Protein AF-A0A972F025-F1 (afdb_monomer_lite)

Structure (mmCIF, N/CA/C/O backbone):
data_AF-A0A972F025-F1
#
_entry.id   AF-A0A972F025-F1
#
loop_
_atom_site.group_PDB
_atom_site.id
_atom_site.type_symbol
_atom_site.label_atom_id
_atom_site.label_alt_id
_atom_site.label_comp_id
_atom_site.label_asym_id
_atom_site.label_entity_id
_atom_site.label_seq_id
_atom_site.pdbx_PDB_ins_code
_atom_site.Cartn_x
_atom_site.Cartn_y
_atom_site.Cartn_z
_atom_site.occupancy
_atom_site.B_iso_or_equiv
_atom_site.auth_seq_id
_atom_site.auth_comp_id
_atom_site.auth_asym_id
_atom_site.auth_atom_id
_atom_site.pdbx_PDB_model_num
ATOM 1 N N . ILE A 1 1 ? 46.322 8.233 -67.253 1.00 85.06 1 ILE A N 1
ATOM 2 C CA . ILE A 1 1 ? 45.765 7.473 -68.408 1.00 85.06 1 ILE A CA 1
ATOM 3 C C . ILE A 1 1 ? 45.480 8.376 -69.605 1.00 85.06 1 ILE A C 1
ATOM 5 O O . ILE 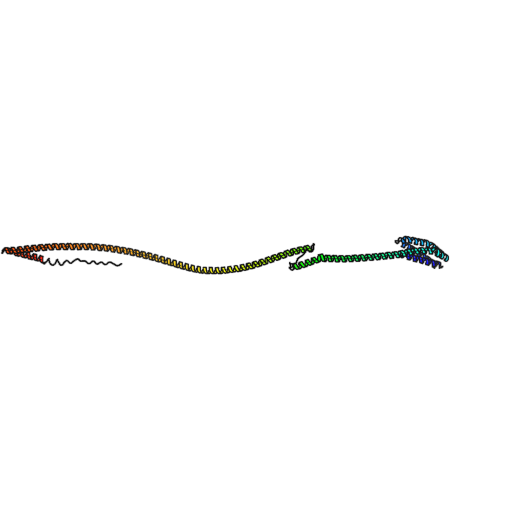A 1 1 ? 46.135 8.198 -70.624 1.00 85.06 1 ILE A O 1
ATOM 9 N N . THR A 1 2 ? 44.563 9.347 -69.501 1.00 89.88 2 THR A N 1
ATOM 10 C CA . THR A 1 2 ? 44.144 10.192 -70.640 1.00 89.88 2 THR A CA 1
ATOM 11 C C . THR A 1 2 ? 45.318 10.882 -71.338 1.00 89.88 2 THR A C 1
ATOM 13 O O . THR A 1 2 ? 45.459 10.736 -72.543 1.00 89.88 2 THR A O 1
ATOM 16 N N . LEU A 1 3 ? 46.230 11.509 -70.584 1.00 92.62 3 LEU A N 1
ATOM 17 C CA . LEU A 1 3 ? 47.419 12.194 -71.122 1.00 92.62 3 LEU A CA 1
ATOM 18 C C . LEU A 1 3 ? 48.348 11.277 -71.942 1.00 92.62 3 LEU A C 1
ATOM 20 O O . LEU A 1 3 ? 48.918 11.698 -72.946 1.00 92.62 3 LEU A O 1
ATOM 24 N N . ILE A 1 4 ? 48.489 10.010 -71.540 1.00 92.19 4 ILE A N 1
ATOM 25 C CA . ILE A 1 4 ? 49.325 9.017 -72.231 1.00 92.19 4 ILE A CA 1
ATOM 26 C C . ILE A 1 4 ? 48.696 8.637 -73.572 1.00 92.19 4 ILE A C 1
ATOM 28 O O . ILE A 1 4 ? 49.369 8.656 -74.603 1.00 92.19 4 ILE A O 1
ATOM 32 N N . TYR A 1 5 ? 47.407 8.284 -73.559 1.00 91.94 5 TYR A N 1
ATOM 33 C CA . TYR A 1 5 ? 46.704 7.891 -74.779 1.00 91.94 5 TYR A CA 1
ATOM 34 C C . TYR A 1 5 ? 46.562 9.063 -75.744 1.00 91.94 5 TYR A C 1
ATOM 36 O O . TYR A 1 5 ? 46.775 8.883 -76.939 1.00 91.94 5 TYR A O 1
ATOM 44 N N . ASP A 1 6 ? 46.296 10.260 -75.231 1.00 93.44 6 ASP A N 1
ATOM 45 C CA . ASP A 1 6 ? 46.246 11.476 -76.032 1.00 93.44 6 ASP A CA 1
ATOM 46 C C . ASP A 1 6 ? 47.610 11.771 -76.685 1.00 93.44 6 ASP A C 1
ATOM 48 O O . ASP A 1 6 ? 47.695 11.974 -77.896 1.00 93.44 6 ASP A O 1
ATOM 52 N N . SER A 1 7 ? 48.717 11.632 -75.943 1.00 93.06 7 SER A N 1
ATOM 53 C CA . SER A 1 7 ? 50.073 11.739 -76.516 1.00 93.06 7 SER A CA 1
ATOM 54 C C . SER A 1 7 ? 50.336 10.716 -77.627 1.00 93.06 7 SER A C 1
ATOM 56 O O . SER A 1 7 ? 50.924 11.050 -78.657 1.00 93.06 7 SER A O 1
ATOM 58 N N . LEU A 1 8 ? 49.880 9.470 -77.459 1.00 92.44 8 LEU A N 1
ATOM 59 C CA . LEU A 1 8 ? 49.994 8.430 -78.488 1.00 92.44 8 LEU A CA 1
ATOM 60 C C . LEU A 1 8 ? 49.181 8.768 -79.746 1.00 92.44 8 LEU A C 1
ATOM 62 O O . LEU A 1 8 ? 49.653 8.525 -80.860 1.00 92.44 8 LEU A O 1
ATOM 66 N N . VAL A 1 9 ? 47.978 9.325 -79.581 1.00 94.88 9 VAL A N 1
ATOM 67 C CA . VAL A 1 9 ? 47.118 9.766 -80.689 1.00 94.88 9 VAL A CA 1
ATOM 68 C C . VAL A 1 9 ? 47.778 10.916 -81.447 1.00 94.88 9 VAL A C 1
ATOM 70 O O . VAL A 1 9 ? 47.937 10.826 -82.666 1.00 94.88 9 VAL A O 1
ATOM 73 N N . HIS A 1 10 ? 48.242 11.950 -80.743 1.00 94.75 10 HIS A N 1
ATOM 74 C CA . HIS A 1 10 ? 48.957 13.071 -81.351 1.00 94.75 10 HIS A CA 1
ATOM 75 C C . HIS A 1 10 ? 50.245 12.626 -82.049 1.00 94.75 10 HIS A C 1
ATOM 77 O O . HIS A 1 10 ? 50.510 13.053 -83.172 1.00 94.75 10 HIS A O 1
ATOM 83 N N . GLY A 1 11 ? 51.002 11.707 -81.449 1.00 92.06 11 GLY A N 1
ATOM 84 C CA . GLY A 1 11 ? 52.194 11.135 -82.063 1.00 92.06 11 GLY A CA 1
ATOM 85 C C . GLY A 1 11 ? 51.904 10.367 -83.361 1.00 92.06 11 GLY A C 1
ATOM 86 O O . GLY A 1 11 ? 52.619 10.539 -84.347 1.00 92.06 11 GLY A O 1
ATOM 87 N N . ARG A 1 12 ? 50.837 9.556 -83.411 1.00 92.25 12 ARG A N 1
ATOM 88 C CA . ARG A 1 12 ? 50.412 8.871 -84.649 1.00 92.25 12 ARG A CA 1
ATOM 89 C C . ARG A 1 12 ? 49.932 9.851 -85.717 1.00 92.25 12 ARG A C 1
ATOM 91 O O . ARG A 1 12 ? 50.247 9.670 -86.888 1.00 92.25 12 ARG A O 1
ATOM 98 N N . ALA A 1 13 ? 49.215 10.899 -85.319 1.00 93.75 13 ALA A N 1
ATOM 99 C CA . ALA A 1 13 ? 48.796 11.951 -86.236 1.00 93.75 13 ALA A CA 1
ATOM 100 C C . ALA A 1 13 ? 50.000 12.718 -86.818 1.00 93.75 13 ALA A C 1
ATOM 102 O O . ALA A 1 13 ? 50.005 13.020 -88.005 1.00 93.75 13 ALA A O 1
ATOM 103 N N . ILE A 1 14 ? 51.066 12.941 -86.036 1.00 94.06 14 ILE A N 1
ATOM 104 C CA . ILE A 1 14 ? 52.334 13.478 -86.557 1.00 94.06 14 ILE A CA 1
ATOM 105 C C . ILE A 1 14 ? 52.926 12.546 -87.622 1.00 94.06 14 ILE A C 1
ATOM 107 O O . ILE A 1 14 ? 53.348 13.031 -88.665 1.00 94.06 14 ILE A O 1
ATOM 111 N N . GLN A 1 15 ? 52.939 11.224 -87.406 1.00 92.62 15 GLN A N 1
ATOM 112 C CA . GLN A 1 15 ? 53.418 10.285 -88.432 1.00 92.62 15 GLN A CA 1
ATOM 113 C C . GLN A 1 15 ? 52.587 10.351 -89.715 1.00 92.62 15 GLN A C 1
ATOM 115 O O . GLN A 1 15 ? 53.156 10.351 -90.801 1.00 92.62 15 GLN A O 1
ATOM 120 N N . ALA A 1 16 ? 51.258 10.420 -89.593 1.00 93.62 16 ALA A N 1
ATOM 121 C CA . ALA A 1 16 ? 50.364 10.556 -90.739 1.00 93.62 16 ALA A CA 1
ATOM 122 C C . ALA A 1 16 ? 50.653 11.848 -91.518 1.00 93.62 16 ALA A C 1
ATOM 124 O O . ALA A 1 16 ? 50.845 11.795 -92.729 1.00 93.62 16 ALA A O 1
ATOM 125 N N . ASN A 1 17 ? 50.794 12.980 -90.822 1.00 93.94 17 ASN A N 1
ATOM 126 C CA . ASN A 1 17 ? 51.142 14.252 -91.453 1.00 93.94 17 ASN A CA 1
ATOM 127 C C . ASN A 1 17 ? 52.526 14.223 -92.108 1.00 93.94 17 ASN A C 1
ATOM 129 O O . ASN A 1 17 ? 52.709 14.836 -93.152 1.00 93.94 17 ASN A O 1
ATOM 133 N N . LEU A 1 18 ? 53.499 13.521 -91.517 1.00 91.56 18 LEU A N 1
ATOM 134 C CA . LEU A 1 18 ? 54.824 13.345 -92.114 1.00 91.56 18 LEU A CA 1
ATOM 135 C C . LEU A 1 18 ? 54.748 12.528 -93.406 1.00 91.56 18 LEU A C 1
ATOM 137 O O . LEU A 1 18 ? 55.388 12.904 -94.380 1.00 91.56 18 LEU A O 1
ATOM 141 N N . TYR A 1 19 ? 53.945 11.461 -93.452 1.00 92.62 19 TYR A N 1
ATOM 142 C CA . TYR A 1 19 ? 53.707 10.741 -94.705 1.00 92.62 19 TYR A CA 1
ATOM 143 C C . TYR A 1 19 ? 53.048 11.635 -95.760 1.00 92.62 19 TYR A C 1
ATOM 145 O O . TYR A 1 19 ? 53.519 11.649 -96.892 1.00 92.62 19 TYR A O 1
ATOM 153 N N . SER A 1 20 ? 52.023 12.417 -95.401 1.00 91.94 20 SER A N 1
ATOM 154 C CA . SER A 1 20 ? 51.394 13.369 -96.330 1.00 91.94 20 SER A CA 1
ATOM 155 C C . SER A 1 20 ? 52.383 14.419 -96.842 1.00 91.94 20 SER A C 1
ATOM 157 O O . SER A 1 20 ? 52.401 14.713 -98.033 1.00 91.94 20 SER A O 1
ATOM 159 N N . LEU A 1 21 ? 53.263 14.919 -95.966 1.00 90.81 21 LEU A N 1
ATOM 160 C CA . LEU A 1 21 ? 54.309 15.888 -96.310 1.00 90.81 21 LEU A CA 1
ATOM 161 C C . LEU A 1 21 ? 55.295 15.324 -97.347 1.00 90.81 21 LEU A C 1
ATOM 163 O O . LEU A 1 21 ? 55.804 16.061 -98.176 1.00 90.81 21 LEU A O 1
ATOM 167 N N . MET A 1 22 ? 55.550 14.013 -97.320 1.00 90.75 22 MET A N 1
ATOM 168 C CA . MET A 1 22 ? 56.433 13.327 -98.274 1.00 90.75 22 MET A CA 1
ATOM 169 C C . MET A 1 22 ? 55.723 12.907 -99.571 1.00 90.75 22 MET A C 1
ATOM 171 O O . MET A 1 22 ? 56.354 12.322 -100.448 1.00 90.75 22 MET A O 1
ATOM 175 N N . LEU A 1 23 ? 54.419 13.155 -99.699 1.00 89.12 23 LEU A N 1
ATOM 176 C CA . LEU A 1 23 ? 53.627 12.798 -100.880 1.00 89.12 23 LEU A CA 1
ATOM 177 C C . LEU A 1 23 ? 53.168 14.020 -101.676 1.00 89.12 23 LEU A C 1
ATOM 179 O O . LEU A 1 23 ? 52.967 13.905 -102.883 1.00 89.12 23 LEU A O 1
ATOM 183 N N . THR A 1 24 ? 53.005 15.169 -101.021 1.00 85.94 24 THR A N 1
ATOM 184 C CA . THR A 1 24 ? 52.612 16.415 -101.682 1.00 85.94 24 THR A CA 1
ATOM 185 C C . THR A 1 24 ? 53.825 17.208 -102.174 1.00 85.94 24 THR A C 1
ATOM 187 O O . THR A 1 24 ? 54.937 17.096 -101.654 1.00 85.94 24 THR A O 1
ATOM 190 N N . THR A 1 25 ? 53.604 18.007 -103.214 1.00 81.38 25 THR A N 1
ATOM 191 C CA . THR A 1 25 ? 54.535 19.033 -103.709 1.00 81.38 25 THR A CA 1
ATOM 192 C C . THR A 1 25 ? 53.898 20.426 -103.652 1.00 81.38 25 THR A C 1
ATOM 194 O O . THR A 1 25 ? 54.466 21.385 -104.172 1.00 81.38 25 THR A O 1
ATOM 197 N N . ASP A 1 26 ? 52.694 20.547 -103.073 1.00 88.25 26 ASP A N 1
ATOM 198 C CA . ASP A 1 26 ? 51.998 21.822 -102.902 1.00 88.25 26 ASP A CA 1
ATOM 199 C C . ASP A 1 26 ? 52.541 22.569 -101.675 1.00 88.25 26 ASP A C 1
ATOM 201 O O . ASP A 1 26 ? 52.507 22.084 -100.543 1.00 88.25 26 ASP A O 1
ATOM 205 N N . GLU A 1 27 ? 53.038 23.784 -101.897 1.00 83.19 27 GLU A N 1
ATOM 206 C CA . GLU A 1 27 ? 53.693 24.582 -100.858 1.00 83.19 27 GLU A CA 1
ATOM 207 C C . GLU A 1 27 ? 52.726 25.029 -99.746 1.00 83.19 27 GLU A C 1
ATOM 209 O O . GLU A 1 27 ? 53.115 25.112 -98.578 1.00 83.19 27 GLU A O 1
ATOM 214 N N . LYS A 1 28 ? 51.449 25.286 -100.066 1.00 87.50 28 LYS A N 1
ATOM 215 C CA . LYS A 1 28 ? 50.452 25.672 -99.054 1.00 87.50 28 LYS A CA 1
ATOM 216 C C . LYS A 1 28 ? 50.080 24.477 -98.183 1.00 87.50 28 LYS A C 1
ATOM 218 O O . LYS A 1 28 ? 49.959 24.625 -96.965 1.00 87.50 28 LYS A O 1
ATOM 223 N N . GLU A 1 29 ? 49.924 23.304 -98.790 1.00 87.81 29 GLU A N 1
ATOM 224 C CA . GLU A 1 29 ? 49.677 22.050 -98.079 1.00 87.81 29 GLU A CA 1
ATOM 225 C C . GLU A 1 29 ? 50.863 21.682 -97.175 1.00 87.81 29 GLU A C 1
ATOM 227 O O . GLU A 1 29 ? 50.665 21.386 -95.994 1.00 87.81 29 GLU A O 1
ATOM 232 N N . ASN A 1 30 ? 52.099 21.819 -97.670 1.00 86.56 30 ASN A N 1
ATOM 233 C CA . ASN A 1 30 ? 53.319 21.625 -96.884 1.00 86.56 30 ASN A CA 1
ATOM 234 C C . ASN A 1 30 ? 53.354 22.515 -95.635 1.00 86.56 30 ASN A C 1
ATOM 236 O O . ASN A 1 30 ? 53.605 22.034 -94.525 1.00 86.56 30 ASN A O 1
ATOM 240 N N . GLN A 1 31 ? 53.067 23.810 -95.784 1.00 87.94 31 GLN A N 1
ATOM 241 C CA . GLN A 1 31 ? 53.044 24.748 -94.658 1.00 87.94 31 GLN A CA 1
ATOM 242 C C . GLN A 1 31 ? 51.964 24.397 -93.627 1.00 87.94 31 GLN A C 1
ATOM 244 O O . GLN A 1 31 ? 52.232 24.438 -92.422 1.00 87.94 31 GLN A O 1
ATOM 249 N N . ALA A 1 32 ? 50.771 23.995 -94.076 1.00 91.50 32 ALA A N 1
ATOM 250 C CA . ALA A 1 32 ? 49.689 23.569 -93.191 1.00 91.50 32 ALA A CA 1
ATOM 251 C C . ALA A 1 32 ? 50.050 22.294 -92.405 1.00 91.50 32 ALA A C 1
ATOM 253 O O . ALA A 1 32 ? 49.854 22.242 -91.187 1.00 91.50 32 ALA A O 1
ATOM 254 N N . LEU A 1 33 ? 50.638 21.295 -93.073 1.00 92.25 33 LEU A N 1
ATOM 255 C CA . LEU A 1 33 ? 51.089 20.047 -92.451 1.00 92.25 33 LEU A CA 1
ATOM 256 C C . LEU A 1 33 ? 52.193 20.292 -91.418 1.00 92.25 33 LEU A C 1
ATOM 258 O O . LEU A 1 33 ? 52.144 19.746 -90.316 1.00 92.25 33 LEU A O 1
ATOM 262 N N . LEU A 1 34 ? 53.166 21.149 -91.735 1.00 91.25 34 LEU A N 1
ATOM 263 C CA . LEU A 1 34 ? 54.244 21.523 -90.817 1.00 91.25 34 LEU A CA 1
ATOM 264 C C . LEU A 1 34 ? 53.718 22.248 -89.571 1.00 91.25 34 LEU A C 1
ATOM 266 O O . LEU A 1 34 ? 54.162 21.946 -88.459 1.00 91.25 34 LEU A O 1
ATOM 270 N N . ALA A 1 35 ? 52.757 23.161 -89.738 1.00 93.38 35 ALA A N 1
ATOM 271 C CA . ALA A 1 35 ? 52.119 23.860 -88.626 1.00 93.38 35 ALA A CA 1
ATOM 272 C C . ALA A 1 35 ? 51.326 22.902 -87.719 1.00 93.38 35 ALA A C 1
ATOM 274 O O . ALA A 1 35 ? 51.422 22.996 -86.493 1.00 93.38 35 ALA A O 1
ATOM 275 N N . ASP A 1 36 ? 50.584 21.948 -88.295 1.00 94.94 36 ASP A N 1
ATOM 276 C CA . ASP A 1 36 ? 49.854 20.944 -87.513 1.00 94.94 36 ASP A CA 1
ATOM 277 C C . ASP A 1 36 ? 50.810 19.973 -86.801 1.00 94.94 36 ASP A C 1
ATOM 279 O O . ASP A 1 36 ? 50.607 19.659 -85.629 1.00 94.94 36 ASP A O 1
ATOM 283 N N . ILE A 1 37 ? 51.907 19.558 -87.450 1.00 94.06 37 ILE A N 1
ATOM 284 C CA . ILE A 1 37 ? 52.954 18.753 -86.802 1.00 94.06 37 ILE A CA 1
ATOM 285 C C . ILE A 1 37 ? 53.530 19.486 -85.587 1.00 94.06 37 ILE A C 1
ATOM 287 O O . ILE A 1 37 ? 53.676 18.870 -84.530 1.00 94.06 37 ILE A O 1
ATOM 291 N N . GLN A 1 38 ? 53.839 20.781 -85.712 1.00 94.12 38 GLN A N 1
ATOM 292 C CA . GLN A 1 38 ? 54.368 21.560 -84.593 1.00 94.12 38 GLN A CA 1
ATOM 293 C C . GLN A 1 38 ? 53.344 21.673 -83.460 1.00 94.12 38 GLN A C 1
ATOM 295 O O . GLN A 1 38 ? 53.668 21.346 -82.323 1.00 94.12 38 GLN A O 1
ATOM 300 N N . ARG A 1 39 ? 52.087 22.013 -83.769 1.00 96.88 39 ARG A N 1
ATOM 301 C CA . ARG A 1 39 ? 51.017 22.087 -82.763 1.00 96.88 39 ARG A CA 1
ATOM 302 C C . ARG A 1 39 ? 50.859 20.771 -82.002 1.00 96.88 39 ARG A C 1
ATOM 304 O O . ARG A 1 39 ? 50.784 20.764 -80.779 1.00 96.88 39 ARG A O 1
ATOM 311 N N . ARG A 1 40 ? 50.819 19.641 -82.715 1.00 95.44 40 ARG A N 1
ATOM 312 C CA . ARG A 1 40 ? 50.690 18.314 -82.094 1.00 95.44 40 ARG A CA 1
ATOM 313 C C . ARG A 1 40 ? 51.918 17.943 -81.274 1.00 95.44 40 ARG A C 1
ATOM 315 O O . ARG A 1 40 ? 51.764 17.292 -80.247 1.00 95.44 40 ARG A O 1
ATOM 322 N N . ARG A 1 41 ? 53.115 18.342 -81.712 1.00 94.50 41 ARG A N 1
ATOM 323 C CA . ARG A 1 41 ? 54.356 18.174 -80.945 1.00 94.50 41 ARG A CA 1
ATOM 324 C C . ARG A 1 41 ? 54.262 18.932 -79.621 1.00 94.50 41 ARG A C 1
ATOM 326 O O . ARG A 1 41 ? 54.521 18.335 -78.584 1.00 94.50 41 ARG A O 1
ATOM 333 N N . ASP A 1 42 ? 53.800 20.178 -79.648 1.00 95.62 42 ASP A N 1
ATOM 334 C CA . ASP A 1 42 ? 53.607 20.985 -78.439 1.00 95.62 42 ASP A CA 1
ATOM 335 C C . ASP A 1 42 ? 52.571 20.346 -77.493 1.00 95.62 42 ASP A C 1
ATOM 337 O O . ASP A 1 42 ? 52.769 20.315 -76.277 1.00 95.62 42 ASP A O 1
ATOM 341 N N . THR A 1 43 ? 51.494 19.757 -78.034 1.00 95.81 43 THR A N 1
ATOM 342 C CA . THR A 1 43 ? 50.516 18.993 -77.236 1.00 95.81 43 THR A CA 1
ATOM 343 C C . THR A 1 43 ? 51.131 17.752 -76.591 1.00 95.81 43 THR A C 1
ATOM 345 O O . THR A 1 43 ? 50.910 17.517 -75.406 1.00 95.81 43 THR A O 1
ATOM 348 N N . VAL A 1 44 ? 51.927 16.968 -77.329 1.00 95.06 44 VAL A N 1
ATOM 349 C CA . VAL A 1 44 ? 52.637 15.801 -76.772 1.00 95.06 44 VAL A CA 1
ATOM 350 C C . VAL A 1 44 ? 53.554 16.228 -75.626 1.00 95.06 44 VAL A C 1
ATOM 352 O O . VAL A 1 44 ? 53.556 15.593 -74.574 1.00 95.06 44 VAL A O 1
ATOM 355 N N . ASP A 1 45 ? 54.284 17.327 -75.793 1.00 94.56 45 ASP A N 1
ATOM 356 C CA . ASP A 1 45 ? 55.222 17.831 -74.786 1.00 94.56 45 ASP A CA 1
ATOM 357 C C . ASP A 1 45 ? 54.499 18.319 -73.532 1.00 94.56 45 ASP A C 1
ATOM 359 O O . ASP A 1 45 ? 54.910 18.013 -72.406 1.00 94.56 45 ASP A O 1
ATOM 363 N N . SER A 1 46 ? 53.379 19.016 -73.721 1.00 96.31 46 SER A N 1
ATOM 364 C CA . SER A 1 46 ? 52.507 19.446 -72.631 1.00 96.31 46 SER A CA 1
ATOM 365 C C . SER A 1 46 ? 51.916 18.251 -71.882 1.00 96.31 46 SER A C 1
ATOM 367 O O . SER A 1 46 ? 51.994 18.199 -70.655 1.00 96.31 46 SER A O 1
ATOM 369 N N . ASN A 1 47 ? 51.419 17.238 -72.597 1.00 96.00 47 ASN A N 1
ATOM 370 C CA . ASN A 1 47 ? 50.852 16.032 -71.996 1.00 96.00 47 ASN A CA 1
ATOM 371 C C . ASN A 1 47 ? 51.887 15.227 -71.205 1.00 96.00 47 ASN A C 1
ATOM 373 O O . ASN A 1 47 ? 51.591 14.779 -70.097 1.00 96.00 47 ASN A O 1
ATOM 377 N N . ILE A 1 48 ? 53.101 15.063 -71.739 1.00 94.19 48 ILE A N 1
ATOM 378 C CA . ILE A 1 48 ? 54.202 14.386 -71.041 1.00 94.19 48 ILE A CA 1
ATOM 379 C C . ILE A 1 48 ? 54.591 15.165 -69.781 1.00 94.19 48 ILE A C 1
ATOM 381 O O . ILE A 1 48 ? 54.740 14.563 -68.721 1.00 94.19 48 ILE A O 1
ATOM 385 N N . THR A 1 49 ? 54.692 16.494 -69.866 1.00 94.69 49 THR A N 1
ATOM 386 C CA . THR A 1 49 ? 55.023 17.355 -68.717 1.00 94.69 49 THR A CA 1
ATOM 387 C C . THR A 1 49 ? 53.926 17.327 -67.652 1.00 94.69 49 THR A C 1
ATOM 389 O O . THR A 1 49 ? 54.206 17.265 -66.456 1.00 94.69 49 THR A O 1
ATOM 392 N N . ALA A 1 50 ? 52.660 17.368 -68.067 1.00 95.00 50 ALA A N 1
ATOM 393 C CA . ALA A 1 50 ? 51.518 17.275 -67.168 1.00 95.00 50 ALA A CA 1
ATOM 394 C C . ALA A 1 50 ? 51.471 15.909 -66.477 1.00 95.00 50 ALA A C 1
ATOM 396 O O . ALA A 1 50 ? 51.200 15.834 -65.283 1.00 95.00 50 ALA A O 1
ATOM 397 N N . TYR A 1 51 ? 51.787 14.841 -67.210 1.00 94.19 51 TYR A N 1
ATOM 398 C CA . TYR A 1 51 ? 51.860 13.493 -66.666 1.00 94.19 51 TYR A CA 1
ATOM 399 C C . TYR A 1 51 ? 53.030 13.332 -65.683 1.00 94.19 51 TYR A C 1
ATOM 401 O O . TYR A 1 51 ? 52.841 12.769 -64.611 1.00 94.19 51 TYR A O 1
ATOM 409 N N . GLU A 1 52 ? 54.197 13.911 -65.972 1.00 92.75 52 GLU A N 1
ATOM 410 C CA . GLU A 1 52 ? 55.367 13.919 -65.078 1.00 92.75 52 GLU A CA 1
ATOM 411 C C . GLU A 1 52 ? 55.098 14.612 -63.732 1.00 92.75 52 GLU A C 1
ATOM 413 O O . GLU A 1 52 ? 55.673 14.235 -62.716 1.00 92.75 52 GLU A O 1
ATOM 418 N N . LYS A 1 53 ? 54.191 15.597 -63.709 1.00 93.75 53 LYS A N 1
ATOM 419 C CA . LYS A 1 53 ? 53.764 16.297 -62.485 1.00 93.75 53 LYS A CA 1
ATOM 420 C C . LYS A 1 53 ? 52.752 15.518 -61.643 1.00 93.75 53 LYS A C 1
ATOM 422 O O . LYS A 1 53 ? 52.398 15.973 -60.556 1.00 93.75 53 LYS A O 1
ATOM 427 N N . THR A 1 54 ? 52.238 14.394 -62.139 1.00 92.12 54 THR A N 1
ATOM 428 C CA . THR A 1 54 ? 51.356 13.533 -61.342 1.00 92.12 54 THR A CA 1
ATOM 429 C C . THR A 1 54 ? 52.160 12.734 -60.315 1.00 92.12 54 THR A C 1
ATOM 431 O O . THR A 1 54 ? 53.388 12.688 -60.365 1.00 92.12 54 THR A O 1
ATOM 434 N N . ASN A 1 55 ? 51.480 12.113 -59.350 1.00 90.69 55 ASN A N 1
ATOM 435 C CA . ASN A 1 55 ? 52.154 11.269 -58.368 1.00 90.69 55 ASN A CA 1
ATOM 436 C C . ASN A 1 55 ? 52.539 9.923 -59.001 1.00 90.69 55 ASN A C 1
ATOM 438 O O . ASN A 1 55 ? 51.762 8.971 -58.962 1.00 90.69 55 ASN A O 1
ATOM 442 N N . LEU A 1 56 ? 53.716 9.883 -59.628 1.00 91.44 56 LEU A N 1
ATOM 443 C CA . LEU A 1 56 ? 54.208 8.720 -60.360 1.00 91.44 56 LEU A CA 1
ATOM 444 C C . LEU A 1 56 ? 54.524 7.552 -59.416 1.00 91.44 56 LEU A C 1
ATOM 446 O O . LEU A 1 56 ? 55.246 7.702 -58.426 1.00 91.44 56 LEU A O 1
ATOM 450 N N . THR A 1 57 ? 54.053 6.365 -59.782 1.00 92.88 57 THR A N 1
ATOM 451 C CA . THR A 1 57 ? 54.490 5.091 -59.197 1.00 92.88 57 THR A CA 1
ATOM 452 C C . THR A 1 57 ? 55.930 4.765 -59.596 1.00 92.88 57 THR A C 1
ATOM 454 O O . THR A 1 57 ? 56.477 5.338 -60.541 1.00 92.88 57 THR A O 1
ATOM 457 N N . ASP A 1 58 ? 56.558 3.804 -58.918 1.00 93.69 58 ASP A N 1
ATOM 458 C CA . ASP A 1 58 ? 57.936 3.406 -59.235 1.00 93.69 58 ASP A CA 1
ATOM 459 C C . ASP A 1 58 ? 58.075 2.845 -60.662 1.00 93.69 58 ASP A C 1
ATOM 461 O O . ASP A 1 58 ? 59.053 3.140 -61.348 1.00 93.69 58 ASP A O 1
ATOM 465 N N . PHE A 1 59 ? 57.049 2.146 -61.164 1.00 93.19 59 PHE A N 1
ATOM 466 C CA . PHE A 1 59 ? 56.987 1.687 -62.557 1.00 93.19 59 PHE A CA 1
ATOM 467 C C . PHE A 1 59 ? 56.986 2.856 -63.554 1.00 93.19 59 PHE A C 1
ATOM 469 O O . PHE A 1 59 ? 57.668 2.824 -64.582 1.00 93.19 59 PHE A O 1
ATOM 476 N N . GLU A 1 60 ? 56.227 3.912 -63.257 1.00 93.81 60 GLU A N 1
ATOM 477 C CA . GLU A 1 60 ? 56.129 5.084 -64.125 1.00 93.81 60 GLU A CA 1
ATOM 478 C C . GLU A 1 60 ? 57.392 5.950 -64.062 1.00 93.81 60 GLU A C 1
ATOM 480 O O . GLU A 1 60 ? 57.841 6.436 -65.102 1.00 93.81 60 GLU A O 1
ATOM 485 N N . LYS A 1 61 ? 58.013 6.077 -62.880 1.00 94.06 61 LYS A N 1
ATOM 486 C CA . LYS A 1 61 ? 59.311 6.751 -62.698 1.00 94.06 61 LYS A CA 1
ATOM 487 C C . LYS A 1 61 ? 60.428 6.093 -63.503 1.00 94.06 61 LYS A C 1
ATOM 489 O O . LYS A 1 61 ? 61.330 6.789 -63.955 1.00 94.06 61 LYS A O 1
ATOM 494 N N . GLU A 1 62 ? 60.376 4.778 -63.704 1.00 94.12 62 GLU A N 1
ATOM 495 C CA . GLU A 1 62 ? 61.377 4.057 -64.493 1.00 94.12 62 GLU A CA 1
ATOM 496 C C . GLU A 1 62 ? 61.170 4.222 -66.011 1.00 94.12 62 GLU A C 1
ATOM 498 O O . GLU A 1 62 ? 62.130 4.358 -66.773 1.00 94.12 62 GLU A O 1
ATOM 503 N N . ARG A 1 63 ? 59.915 4.200 -66.478 1.00 93.56 63 ARG A N 1
ATOM 504 C CA . ARG A 1 63 ? 59.590 4.133 -67.915 1.00 93.56 63 ARG A CA 1
ATOM 505 C C . ARG A 1 63 ? 59.324 5.475 -68.579 1.00 93.56 63 ARG A C 1
ATOM 507 O O . ARG A 1 63 ? 59.637 5.634 -69.759 1.00 93.56 63 ARG A O 1
ATOM 514 N N . LEU A 1 64 ? 58.783 6.454 -67.854 1.00 94.50 64 LEU A N 1
ATOM 515 C CA . LEU A 1 64 ? 58.547 7.789 -68.406 1.00 94.50 64 LEU A CA 1
ATOM 516 C C . LEU A 1 64 ? 59.847 8.454 -68.906 1.00 94.50 64 LEU A C 1
ATOM 518 O O . LEU A 1 64 ? 59.828 8.997 -70.015 1.00 94.50 64 LEU A O 1
ATOM 522 N N . PRO A 1 65 ? 60.996 8.359 -68.200 1.00 96.00 65 PRO A N 1
ATOM 523 C CA . PRO A 1 65 ? 62.272 8.845 -68.723 1.00 96.00 65 PRO A CA 1
ATOM 524 C C . PRO A 1 65 ? 62.705 8.140 -70.014 1.00 96.00 65 PRO A C 1
ATOM 526 O O . PRO A 1 65 ? 63.127 8.819 -70.946 1.00 96.00 65 PRO A O 1
ATOM 529 N N . LYS A 1 66 ? 62.523 6.814 -70.122 1.00 95.50 66 LYS A N 1
ATOM 530 C CA . LYS A 1 66 ? 62.826 6.044 -71.347 1.00 95.50 66 LYS A CA 1
ATOM 531 C C . LYS A 1 66 ? 61.971 6.512 -72.528 1.00 95.50 66 LYS A C 1
ATOM 533 O O . LYS A 1 66 ? 62.477 6.707 -73.631 1.00 95.50 66 LYS A O 1
ATOM 538 N N . ALA A 1 67 ? 60.679 6.762 -72.299 1.00 94.75 67 ALA A N 1
ATOM 539 C CA . ALA A 1 67 ? 59.798 7.336 -73.315 1.00 94.75 67 ALA A CA 1
ATOM 540 C C . ALA A 1 67 ? 60.274 8.735 -73.755 1.00 94.75 67 ALA A C 1
ATOM 542 O O . ALA A 1 67 ? 60.351 9.010 -74.955 1.00 94.75 67 ALA A O 1
ATOM 543 N N . LYS A 1 68 ? 60.644 9.607 -72.806 1.00 95.06 68 LYS A N 1
ATOM 544 C CA . LYS A 1 68 ? 61.207 10.940 -73.098 1.00 95.06 68 LYS A CA 1
ATOM 545 C C . LYS A 1 68 ? 62.505 10.840 -73.900 1.00 95.06 68 LYS A C 1
ATOM 547 O O . LYS A 1 68 ? 62.670 11.576 -74.869 1.00 95.06 68 LYS A O 1
ATOM 552 N N . GLU A 1 69 ? 63.382 9.903 -73.554 1.00 95.62 69 GLU A N 1
ATOM 553 C CA . GLU A 1 69 ? 64.638 9.656 -74.261 1.00 95.62 69 GLU A CA 1
ATOM 554 C C . GLU A 1 69 ? 64.395 9.238 -75.718 1.00 95.62 69 GLU A C 1
ATOM 556 O O 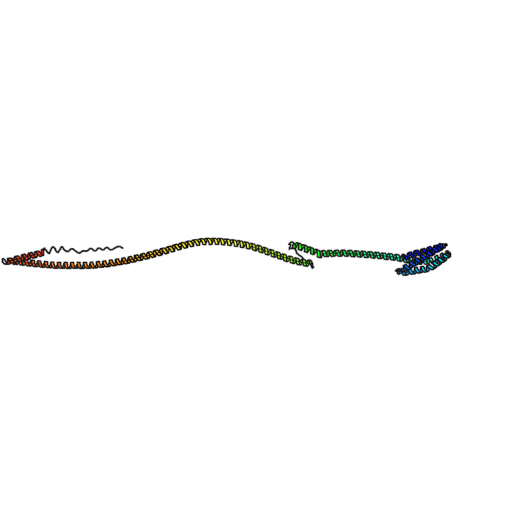. GLU A 1 69 ? 64.949 9.847 -76.634 1.00 95.62 69 GLU A O 1
ATOM 561 N N . PHE A 1 70 ? 63.502 8.273 -75.969 1.00 96.00 70 PHE A N 1
ATOM 562 C CA . PHE A 1 70 ? 63.143 7.893 -77.340 1.00 96.00 70 PHE A CA 1
ATOM 563 C C . PHE A 1 70 ? 62.499 9.046 -78.111 1.00 96.00 70 PHE A C 1
ATOM 565 O O . PHE A 1 70 ? 62.773 9.213 -79.298 1.00 96.00 70 PHE A O 1
ATOM 572 N N . LEU A 1 71 ? 61.689 9.883 -77.459 1.00 93.38 71 LEU A N 1
ATOM 573 C CA . LEU A 1 71 ? 61.126 11.069 -78.100 1.00 93.38 71 LEU A CA 1
ATOM 574 C C . LEU A 1 71 ? 62.216 12.094 -78.462 1.00 93.38 71 LEU A C 1
ATOM 576 O O . LEU A 1 71 ? 62.163 12.678 -79.544 1.00 93.38 71 LEU A O 1
ATOM 580 N N . MET A 1 72 ? 63.222 12.285 -77.603 1.00 94.56 72 MET A N 1
ATOM 581 C CA . MET A 1 72 ? 64.384 13.134 -77.888 1.00 94.56 72 MET A CA 1
ATOM 582 C C . MET A 1 72 ? 65.221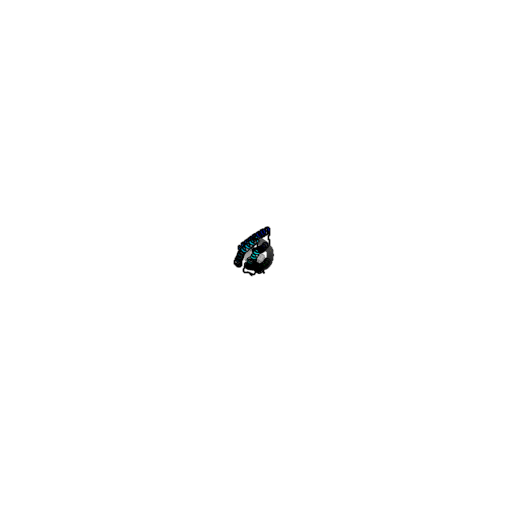 12.589 -79.049 1.00 94.56 72 MET A C 1
ATOM 584 O O . MET A 1 72 ? 65.615 13.368 -79.911 1.00 94.56 72 MET A O 1
ATOM 588 N N . GLN A 1 73 ? 65.438 11.272 -79.121 1.00 94.62 73 GLN A N 1
ATOM 589 C CA . GLN A 1 73 ? 66.147 10.628 -80.235 1.00 94.62 73 GLN A CA 1
ATOM 590 C C . GLN A 1 73 ? 65.342 10.661 -81.547 1.00 94.62 73 GLN A C 1
ATOM 592 O O . GLN A 1 73 ? 65.918 10.750 -82.624 1.00 94.62 73 GLN A O 1
ATOM 597 N N . TYR A 1 74 ? 64.009 10.617 -81.476 1.00 93.69 74 TYR A N 1
ATOM 598 C CA . TYR A 1 74 ? 63.115 10.646 -82.639 1.00 93.69 74 TYR A CA 1
ATOM 599 C C . TYR A 1 74 ? 63.097 12.013 -83.345 1.00 93.69 74 TYR A C 1
ATOM 601 O O . TYR A 1 74 ? 63.052 12.085 -84.575 1.00 93.69 74 TYR A O 1
ATOM 609 N N . ARG A 1 75 ? 63.142 13.111 -82.579 1.00 92.88 75 ARG A N 1
ATOM 610 C CA . ARG A 1 75 ? 62.965 14.482 -83.095 1.00 92.88 75 ARG A CA 1
ATOM 611 C C . ARG A 1 75 ? 63.977 14.902 -84.175 1.00 92.88 75 ARG A C 1
ATOM 613 O O . ARG A 1 75 ? 63.510 15.454 -85.170 1.00 92.88 75 ARG A O 1
ATOM 620 N N . PRO A 1 76 ? 65.299 14.662 -84.047 1.00 95.19 76 PRO A N 1
ATOM 621 C CA . PRO A 1 76 ? 66.268 15.038 -85.078 1.00 95.19 76 PRO A CA 1
ATOM 622 C C . PRO A 1 76 ? 65.998 14.373 -86.430 1.00 95.19 76 PRO A C 1
ATOM 624 O O . PRO A 1 76 ? 66.056 15.038 -87.461 1.00 95.19 76 PRO A O 1
ATOM 627 N N . PHE A 1 77 ? 65.630 13.088 -86.439 1.00 94.44 77 PHE A N 1
ATOM 628 C CA . PHE A 1 77 ? 65.319 12.372 -87.682 1.00 94.44 77 PHE A CA 1
ATOM 629 C C . PHE A 1 77 ? 64.033 12.881 -88.331 1.00 94.44 77 PHE A C 1
ATOM 631 O O . PHE A 1 77 ? 63.962 12.996 -89.553 1.00 94.44 77 PHE A O 1
ATOM 638 N N . VAL A 1 78 ? 63.033 13.250 -87.523 1.00 93.44 78 VAL A N 1
ATOM 639 C CA . VAL A 1 78 ? 61.829 13.925 -88.026 1.00 93.44 78 VAL A CA 1
ATOM 640 C C . VAL A 1 78 ? 62.165 15.293 -88.604 1.00 93.44 78 VAL A C 1
ATOM 642 O O . VAL A 1 78 ? 61.713 15.592 -89.701 1.00 93.44 78 VAL A O 1
ATOM 645 N N . ALA A 1 79 ? 62.959 16.109 -87.909 1.00 93.50 79 ALA A N 1
ATOM 646 C CA . ALA A 1 79 ? 63.372 17.418 -88.409 1.00 93.50 79 ALA A CA 1
ATOM 647 C C . ALA A 1 79 ? 64.115 17.287 -89.746 1.00 93.50 79 ALA A C 1
ATOM 649 O O . ALA A 1 79 ? 63.794 17.997 -90.696 1.00 93.50 79 ALA A O 1
ATOM 650 N N . ARG A 1 80 ? 65.011 16.299 -89.865 1.00 93.19 80 ARG A N 1
ATOM 651 C CA . ARG A 1 80 ? 65.720 16.015 -91.116 1.00 93.19 80 ARG A CA 1
ATOM 652 C C . ARG A 1 80 ? 64.784 15.580 -92.245 1.00 93.19 80 ARG A C 1
ATOM 654 O O . ARG A 1 80 ? 64.939 16.041 -93.371 1.00 93.19 80 ARG A O 1
ATOM 661 N N . ALA A 1 81 ? 63.803 14.724 -91.959 1.00 91.50 81 ALA A N 1
ATOM 662 C CA . ALA A 1 81 ? 62.790 14.341 -92.941 1.00 91.50 81 ALA A CA 1
ATOM 663 C C . ALA A 1 81 ? 61.918 15.541 -93.364 1.00 91.50 81 ALA A C 1
ATOM 665 O O . ALA A 1 81 ? 61.606 15.683 -94.542 1.00 91.50 81 ALA A O 1
ATOM 666 N N . GLN A 1 82 ? 61.573 16.438 -92.431 1.00 92.00 82 GLN A N 1
ATOM 667 C CA . GLN A 1 82 ? 60.837 17.676 -92.720 1.00 92.00 82 GLN A CA 1
ATOM 668 C C . GLN A 1 82 ? 61.642 18.636 -93.611 1.00 92.00 82 GLN A C 1
ATOM 670 O O . GLN A 1 82 ? 61.071 19.246 -94.511 1.00 92.00 82 GLN A O 1
ATOM 675 N N . GLU A 1 83 ? 62.952 18.770 -93.385 1.00 90.44 83 GLU A N 1
ATOM 676 C CA . GLU A 1 83 ? 63.854 19.560 -94.237 1.00 90.44 83 GLU A CA 1
ATOM 677 C C . GLU A 1 83 ? 63.944 18.993 -95.656 1.00 90.44 83 GLU A C 1
ATOM 679 O O . GLU A 1 83 ? 63.745 19.724 -96.622 1.00 90.44 83 GLU A O 1
ATOM 684 N N . LEU A 1 84 ? 64.177 17.683 -95.789 1.00 90.38 84 LEU A N 1
ATOM 685 C CA . LEU A 1 84 ? 64.256 17.021 -97.094 1.00 90.38 84 LEU A CA 1
ATOM 686 C C . LEU A 1 84 ? 62.936 17.135 -97.870 1.00 90.38 84 LEU A C 1
ATOM 688 O O . LEU A 1 84 ? 62.961 17.388 -99.072 1.00 90.38 84 LEU A O 1
ATOM 692 N N . ALA A 1 85 ? 61.791 17.023 -97.190 1.00 87.75 85 ALA A N 1
ATOM 693 C CA . ALA A 1 85 ? 60.484 17.222 -97.812 1.00 87.75 85 ALA A CA 1
ATOM 694 C C . ALA A 1 85 ? 60.268 18.678 -98.278 1.00 87.75 85 ALA A C 1
ATOM 696 O O . ALA A 1 85 ? 59.749 18.901 -99.368 1.00 87.75 85 ALA A O 1
ATOM 697 N N . ARG A 1 86 ? 60.743 19.682 -97.521 1.00 85.75 86 ARG A N 1
ATOM 698 C CA . ARG A 1 86 ? 60.729 21.100 -97.952 1.00 85.75 86 ARG A CA 1
ATOM 699 C C . ARG A 1 86 ? 61.593 21.356 -99.186 1.00 85.75 86 ARG A C 1
ATOM 701 O O . ARG A 1 86 ? 61.256 22.197 -100.010 1.00 85.75 86 ARG A O 1
ATOM 708 N N . GLU A 1 87 ? 62.697 20.630 -99.327 1.00 87.50 87 GLU A N 1
ATOM 709 C CA . GLU A 1 87 ? 63.554 20.667 -100.518 1.00 87.50 87 GLU A CA 1
ATOM 710 C C . GLU A 1 87 ? 62.981 19.850 -101.699 1.00 87.50 87 GLU A C 1
ATOM 712 O O . GLU A 1 87 ? 63.663 19.685 -102.709 1.00 87.50 87 GLU A O 1
ATOM 717 N N . ASN A 1 88 ? 61.749 19.324 -101.591 1.00 83.44 88 ASN A N 1
ATOM 718 C CA . ASN A 1 88 ? 61.118 18.387 -102.534 1.00 83.44 88 ASN A CA 1
ATOM 719 C C . ASN A 1 88 ? 61.896 17.069 -102.745 1.00 83.44 88 ASN A C 1
ATOM 721 O O . ASN A 1 88 ? 61.642 16.324 -103.694 1.00 83.44 88 ASN A O 1
ATOM 725 N N . LYS A 1 89 ? 62.813 16.716 -101.836 1.00 90.19 89 LYS A N 1
ATOM 726 C CA . LYS A 1 89 ? 63.548 15.437 -101.824 1.00 90.19 89 LYS A CA 1
ATOM 727 C C . LYS A 1 89 ? 62.746 14.361 -101.094 1.00 90.19 89 LYS A C 1
ATOM 729 O O . LYS A 1 89 ? 63.202 13.744 -100.131 1.00 90.19 89 LYS A O 1
ATOM 734 N N . ASN A 1 90 ? 61.525 14.128 -101.564 1.00 87.31 90 ASN A N 1
ATOM 735 C CA . ASN A 1 90 ? 60.527 13.305 -100.879 1.00 87.31 90 ASN A CA 1
ATOM 736 C C . ASN A 1 90 ? 60.944 11.831 -100.707 1.00 87.31 90 ASN A C 1
ATOM 738 O O . ASN A 1 90 ? 60.675 11.236 -99.665 1.00 87.31 90 ASN A O 1
ATOM 742 N N . ALA A 1 91 ? 61.660 11.249 -101.675 1.00 89.38 91 ALA A N 1
ATOM 743 C CA . ALA A 1 91 ? 62.171 9.878 -101.566 1.00 89.38 91 ALA A CA 1
ATOM 744 C C . ALA A 1 91 ? 63.254 9.740 -100.476 1.00 89.38 91 ALA A C 1
ATOM 746 O O . ALA A 1 91 ? 63.236 8.790 -99.696 1.00 89.38 91 ALA A O 1
ATOM 747 N N . GLU A 1 92 ? 64.161 10.717 -100.376 1.00 91.81 92 GLU A N 1
ATOM 748 C CA . GLU A 1 92 ? 65.191 10.755 -99.329 1.00 91.81 92 GLU A CA 1
ATOM 749 C C . GLU A 1 92 ? 64.569 11.013 -97.949 1.00 91.81 92 GLU A C 1
ATOM 751 O O . GLU A 1 92 ? 64.944 10.369 -96.967 1.00 91.81 92 GLU A O 1
ATOM 756 N N . ALA A 1 93 ? 63.577 11.910 -97.876 1.00 91.25 93 ALA A N 1
ATOM 757 C CA . ALA A 1 93 ? 62.805 12.168 -96.663 1.00 91.25 93 ALA A CA 1
ATOM 758 C C . ALA A 1 93 ? 62.114 10.894 -96.151 1.00 91.25 93 ALA A C 1
ATOM 760 O O . ALA A 1 93 ? 62.180 10.587 -94.956 1.00 91.25 93 ALA A O 1
ATOM 761 N N . TYR A 1 94 ? 61.507 10.126 -97.063 1.00 92.75 94 TYR A N 1
ATOM 762 C CA . TYR A 1 94 ? 60.844 8.865 -96.748 1.00 92.75 94 TYR A CA 1
ATOM 763 C C . TYR A 1 94 ? 61.819 7.808 -96.238 1.00 92.75 94 TYR A C 1
ATOM 765 O O . TYR A 1 94 ? 61.538 7.172 -95.222 1.00 92.75 94 TYR A O 1
ATOM 773 N N . GLU A 1 95 ? 62.980 7.648 -96.874 1.00 92.81 95 GLU A N 1
ATOM 774 C CA . GLU A 1 95 ? 63.986 6.685 -96.420 1.00 92.81 95 GLU A CA 1
ATOM 775 C C . GLU A 1 95 ? 64.539 7.036 -95.032 1.00 92.81 95 GLU A C 1
ATOM 777 O O . GLU A 1 95 ? 64.605 6.160 -94.165 1.00 92.81 95 GLU A O 1
ATOM 782 N N . VAL A 1 96 ? 64.847 8.312 -94.758 1.00 91.88 96 VAL A N 1
ATOM 783 C CA . VAL A 1 96 ? 65.270 8.765 -93.416 1.00 91.88 96 VAL A CA 1
ATOM 784 C C . VAL A 1 96 ? 64.172 8.508 -92.383 1.00 91.88 96 VAL A C 1
ATOM 786 O O . VAL A 1 96 ? 64.436 7.960 -91.308 1.00 91.88 96 VAL A O 1
ATOM 789 N N . PHE A 1 97 ? 62.923 8.848 -92.701 1.00 93.06 97 PHE A N 1
ATOM 790 C CA . PHE A 1 97 ? 61.805 8.633 -91.792 1.00 93.06 97 PHE A CA 1
ATOM 791 C C . PHE A 1 97 ? 61.581 7.145 -91.506 1.00 93.06 97 PHE A C 1
ATOM 793 O O . PHE A 1 97 ? 61.488 6.744 -90.344 1.00 93.06 97 PHE A O 1
ATOM 800 N N . LYS A 1 98 ? 61.562 6.309 -92.546 1.00 93.62 98 LYS A N 1
ATOM 801 C CA . LYS A 1 98 ? 61.300 4.873 -92.448 1.00 93.62 98 LYS A CA 1
ATOM 802 C C . LYS A 1 98 ? 62.398 4.119 -91.706 1.00 93.62 98 LYS A C 1
ATOM 804 O O . LYS A 1 98 ? 62.088 3.275 -90.868 1.00 93.62 98 LYS A O 1
ATOM 809 N N . THR A 1 99 ? 63.662 4.399 -92.014 1.00 92.44 99 THR A N 1
ATOM 810 C CA . THR A 1 99 ? 64.796 3.625 -91.488 1.00 92.44 99 THR A CA 1
ATOM 811 C C . THR A 1 99 ? 65.310 4.151 -90.151 1.00 92.44 99 THR A C 1
ATOM 813 O O . THR A 1 99 ? 65.744 3.352 -89.324 1.00 92.44 99 THR A O 1
ATOM 816 N N . GLN A 1 100 ? 65.223 5.463 -89.899 1.00 93.44 100 GLN A N 1
ATOM 817 C CA . GLN A 1 100 ? 65.817 6.087 -88.709 1.00 93.44 100 GLN A CA 1
ATOM 818 C C . GLN A 1 100 ? 64.758 6.557 -87.702 1.00 93.44 100 GLN A C 1
ATOM 820 O O . GLN A 1 100 ? 64.901 6.313 -86.506 1.00 93.44 100 GLN A O 1
ATOM 825 N N . ALA A 1 101 ? 63.656 7.168 -88.154 1.00 92.88 101 ALA A N 1
ATOM 826 C CA . ALA A 1 101 ? 62.652 7.731 -87.244 1.00 92.88 101 ALA A CA 1
ATOM 827 C C . ALA A 1 101 ? 61.616 6.694 -86.756 1.00 92.88 101 ALA A C 1
ATOM 829 O O . ALA A 1 101 ? 61.333 6.618 -85.556 1.00 92.88 101 ALA A O 1
ATOM 830 N N . LEU A 1 102 ? 61.054 5.868 -87.650 1.00 93.12 102 LEU A N 1
ATOM 831 C CA . LEU A 1 102 ? 60.000 4.901 -87.299 1.00 93.12 102 LEU A CA 1
ATOM 832 C C . LEU A 1 102 ? 60.417 3.880 -86.224 1.00 93.12 102 LEU A C 1
ATOM 834 O O . LEU A 1 102 ? 59.618 3.667 -85.305 1.00 93.12 102 LEU A O 1
ATOM 838 N N . PRO A 1 103 ? 61.619 3.262 -86.260 1.00 95.75 103 PRO A N 1
ATOM 839 C CA . PRO A 1 103 ? 62.009 2.291 -85.236 1.00 95.75 103 PRO A CA 1
ATOM 840 C C . PRO A 1 103 ? 62.107 2.913 -83.839 1.00 95.75 103 PRO A C 1
ATOM 842 O O . PRO A 1 103 ? 61.739 2.282 -82.849 1.00 95.75 103 PRO A O 1
ATOM 845 N N . ILE A 1 104 ? 62.556 4.169 -83.746 1.00 94.81 104 ILE A N 1
ATOM 846 C CA . ILE A 1 104 ? 62.644 4.906 -82.478 1.00 94.81 104 ILE A CA 1
ATOM 847 C C . ILE A 1 104 ? 61.242 5.274 -81.986 1.00 94.81 104 ILE A C 1
ATOM 849 O O . ILE A 1 104 ? 60.924 5.084 -80.811 1.00 94.81 104 ILE A O 1
ATOM 853 N N . PHE A 1 105 ? 60.362 5.718 -82.886 1.00 93.94 105 PHE A N 1
ATOM 854 C CA . PHE A 1 105 ? 58.976 5.999 -82.525 1.00 93.94 105 PHE A CA 1
ATOM 855 C C . PHE A 1 105 ? 58.228 4.749 -82.054 1.00 93.94 105 PHE A C 1
ATOM 857 O O . PHE A 1 105 ? 57.413 4.833 -81.139 1.00 93.94 105 PHE A O 1
ATOM 864 N N . ALA A 1 106 ? 58.521 3.576 -82.622 1.00 94.62 106 ALA A N 1
ATOM 865 C CA . ALA A 1 106 ? 57.965 2.312 -82.150 1.00 94.62 106 ALA A CA 1
ATOM 866 C C . ALA A 1 106 ? 58.378 2.009 -80.698 1.00 94.62 106 ALA A C 1
ATOM 868 O O . ALA A 1 106 ? 57.536 1.571 -79.913 1.00 94.62 106 ALA A O 1
ATOM 869 N N . LYS A 1 107 ? 59.627 2.312 -80.310 1.00 95.50 107 LYS A N 1
ATOM 870 C CA . LYS A 1 107 ? 60.090 2.198 -78.915 1.00 95.50 107 LYS A CA 1
ATOM 871 C C . LYS A 1 107 ? 59.375 3.190 -77.990 1.00 95.50 107 LYS A C 1
ATOM 873 O O . LYS A 1 107 ? 58.874 2.782 -76.947 1.00 95.50 107 LYS A O 1
ATOM 878 N N . TYR A 1 108 ? 59.227 4.454 -78.403 1.00 94.62 108 TYR A N 1
ATOM 879 C CA . TYR A 1 108 ? 58.412 5.441 -77.675 1.00 94.62 108 TYR A CA 1
ATOM 880 C C . TYR A 1 108 ? 56.966 4.959 -77.484 1.00 94.62 108 TYR A C 1
ATOM 882 O O . TYR A 1 108 ? 56.431 4.996 -76.376 1.00 94.62 108 TYR A O 1
ATOM 890 N N . GLN A 1 109 ? 56.337 4.450 -78.549 1.00 94.12 109 GLN A N 1
ATOM 891 C CA . GLN A 1 109 ? 54.982 3.911 -78.472 1.00 94.12 109 GLN A CA 1
ATOM 892 C C . GLN A 1 109 ? 54.885 2.729 -77.509 1.00 94.12 109 GLN A C 1
ATOM 894 O O . GLN A 1 109 ? 53.886 2.622 -76.801 1.00 94.12 109 GLN A O 1
ATOM 899 N N . ALA A 1 110 ? 55.876 1.836 -77.502 1.00 95.25 110 ALA A N 1
ATOM 900 C CA . ALA A 1 110 ? 55.897 0.685 -76.609 1.00 95.25 110 ALA A CA 1
ATOM 901 C C . ALA A 1 110 ? 55.933 1.123 -75.138 1.00 95.25 110 ALA A C 1
ATOM 903 O O . ALA A 1 110 ? 55.120 0.641 -74.350 1.00 95.25 110 ALA A O 1
ATOM 904 N N . GLU A 1 111 ? 56.787 2.090 -74.785 1.00 95.06 111 GLU A N 1
ATOM 905 C CA . GLU A 1 111 ? 56.846 2.618 -73.415 1.00 95.06 111 GLU A CA 1
ATOM 906 C C . GLU A 1 111 ? 55.554 3.335 -73.013 1.00 95.06 111 GLU A C 1
ATOM 908 O O . GLU A 1 111 ? 54.999 3.072 -71.947 1.00 95.06 111 GLU A O 1
ATOM 913 N N . MET A 1 112 ? 55.003 4.178 -73.890 1.00 94.38 112 MET A N 1
ATOM 914 C CA . MET A 1 112 ? 53.742 4.869 -73.611 1.00 94.38 112 MET A CA 1
ATOM 915 C C . MET A 1 112 ? 52.563 3.895 -73.483 1.00 94.38 112 MET A C 1
ATOM 917 O O . MET A 1 112 ? 51.711 4.073 -72.615 1.00 94.38 112 MET A O 1
ATOM 921 N N . ARG A 1 113 ? 52.504 2.829 -74.291 1.00 94.31 113 ARG A N 1
ATOM 922 C CA . ARG A 1 113 ? 51.477 1.786 -74.131 1.00 94.31 113 ARG A CA 1
ATOM 923 C C . ARG A 1 113 ? 51.632 1.047 -72.808 1.00 94.31 113 ARG A C 1
ATOM 925 O O . ARG A 1 113 ? 50.629 0.868 -72.126 1.00 94.31 113 ARG A O 1
ATOM 932 N N . ALA A 1 114 ? 52.856 0.690 -72.420 1.00 94.25 114 ALA A N 1
ATOM 933 C CA . ALA A 1 114 ? 53.117 0.039 -71.139 1.00 94.25 114 ALA A CA 1
ATOM 934 C C . ALA A 1 114 ? 52.668 0.913 -69.953 1.00 94.25 114 ALA A C 1
ATOM 936 O O . ALA A 1 114 ? 52.003 0.417 -69.046 1.00 94.25 114 ALA A O 1
ATOM 937 N N . LEU A 1 115 ? 52.947 2.223 -69.990 1.00 94.50 115 LEU A N 1
ATOM 938 C CA . LEU A 1 115 ? 52.462 3.187 -68.991 1.00 94.50 115 LEU A CA 1
ATOM 939 C C . LEU A 1 115 ? 50.924 3.286 -68.970 1.00 94.50 115 LEU A C 1
ATOM 941 O O . LEU A 1 115 ? 50.312 3.376 -67.904 1.00 94.50 115 LEU A O 1
ATOM 945 N N . GLY A 1 116 ? 50.281 3.275 -70.142 1.00 92.94 116 GLY A N 1
ATOM 946 C CA . GLY A 1 116 ? 48.822 3.324 -70.268 1.00 92.94 116 GLY A CA 1
ATOM 947 C C . GLY A 1 116 ? 48.135 2.070 -69.721 1.00 92.94 116 GLY A C 1
ATOM 948 O O . GLY A 1 116 ? 47.174 2.176 -68.958 1.00 92.94 116 GLY A O 1
ATOM 949 N N . GLU A 1 117 ? 48.654 0.891 -70.066 1.00 93.62 117 GLU A N 1
ATOM 950 C CA . GLU A 1 117 ? 48.148 -0.402 -69.599 1.00 93.62 117 GLU A CA 1
ATOM 951 C C . GLU A 1 117 ? 48.358 -0.599 -68.101 1.00 93.62 117 GLU A C 1
ATOM 953 O O . GLU A 1 117 ? 47.430 -1.034 -67.416 1.00 93.62 117 GLU A O 1
ATOM 958 N N . PHE A 1 118 ? 49.536 -0.232 -67.586 1.00 94.19 118 PHE A N 1
ATOM 959 C CA . PHE A 1 118 ? 49.819 -0.254 -66.155 1.00 94.19 118 PHE A CA 1
ATOM 960 C C . PHE A 1 118 ? 48.818 0.607 -65.390 1.00 94.19 118 PHE A C 1
ATOM 962 O O . PHE A 1 118 ? 48.170 0.127 -64.465 1.00 94.19 118 PHE A O 1
ATOM 969 N N . ASN A 1 119 ? 48.610 1.848 -65.832 1.00 92.56 119 ASN A N 1
ATOM 970 C CA . ASN A 1 119 ? 47.666 2.737 -65.174 1.00 92.56 119 ASN A CA 1
ATOM 971 C C . ASN A 1 119 ? 46.221 2.245 -65.240 1.00 92.56 119 ASN A C 1
ATOM 973 O O . ASN A 1 119 ? 45.488 2.389 -64.264 1.00 92.56 119 ASN A O 1
ATOM 977 N N . ARG A 1 120 ? 45.801 1.659 -66.368 1.00 92.25 120 ARG A N 1
ATOM 978 C CA . ARG A 1 120 ? 44.476 1.037 -66.478 1.00 92.25 120 ARG A CA 1
ATOM 979 C C . ARG A 1 120 ? 44.324 -0.097 -65.465 1.00 92.25 120 ARG A C 1
ATOM 981 O O . ARG A 1 120 ? 43.335 -0.128 -64.741 1.00 92.25 120 ARG A O 1
ATOM 988 N N . LYS A 1 121 ? 45.313 -0.992 -65.385 1.00 92.94 121 LYS A N 1
ATOM 989 C CA . LYS A 1 121 ? 45.299 -2.121 -64.448 1.00 92.94 121 LYS A CA 1
ATOM 990 C C . LYS A 1 121 ? 45.290 -1.646 -62.992 1.00 92.94 121 LYS A C 1
ATOM 992 O O . LYS A 1 121 ? 44.491 -2.143 -62.208 1.00 92.94 121 LYS A O 1
ATOM 997 N N . ASN A 1 122 ? 46.117 -0.655 -62.662 1.00 91.75 122 ASN A N 1
ATOM 998 C CA . ASN A 1 122 ? 46.172 -0.058 -61.330 1.00 91.75 122 ASN A CA 1
ATOM 999 C C . ASN A 1 122 ? 44.825 0.581 -60.944 1.00 91.75 122 ASN A C 1
ATOM 1001 O O . ASN A 1 122 ? 44.318 0.353 -59.853 1.00 91.75 122 ASN A O 1
ATOM 1005 N N . ALA A 1 123 ? 44.186 1.315 -61.863 1.00 90.62 123 ALA A N 1
ATOM 1006 C CA . ALA A 1 123 ? 42.862 1.889 -61.624 1.00 90.62 123 ALA A CA 1
ATOM 1007 C C . ALA A 1 123 ? 41.784 0.813 -61.381 1.00 90.62 123 ALA A C 1
ATOM 1009 O O . ALA A 1 123 ? 40.944 0.974 -60.498 1.00 90.62 123 ALA A O 1
ATOM 1010 N N . GLU A 1 124 ? 41.812 -0.295 -62.129 1.00 93.25 124 GLU A N 1
ATOM 1011 C CA . GLU A 1 124 ? 40.904 -1.434 -61.922 1.00 93.25 124 GLU A CA 1
ATOM 1012 C C . GLU A 1 124 ? 41.146 -2.168 -60.595 1.00 93.25 124 GLU A C 1
ATOM 1014 O O . GLU A 1 124 ? 40.217 -2.747 -60.028 1.00 93.25 124 GLU A O 1
ATOM 1019 N N . GLU A 1 125 ? 42.387 -2.209 -60.117 1.00 92.44 125 GLU A N 1
ATOM 1020 C CA . GLU A 1 125 ? 42.756 -2.811 -58.835 1.00 92.44 125 GLU A CA 1
ATOM 1021 C C . GLU A 1 125 ? 42.268 -1.948 -57.671 1.00 92.44 125 GLU A C 1
ATOM 1023 O O . GLU A 1 125 ? 41.453 -2.419 -56.879 1.00 92.44 125 GLU A O 1
ATOM 1028 N N . VAL A 1 126 ? 42.611 -0.657 -57.674 1.00 90.88 126 VAL A N 1
ATOM 1029 C CA . VAL A 1 126 ? 42.141 0.322 -56.680 1.00 90.88 126 VAL A CA 1
ATOM 1030 C C . VAL A 1 126 ? 40.612 0.389 -56.641 1.00 90.88 126 VAL A C 1
ATOM 1032 O O . VAL A 1 126 ? 40.007 0.441 -55.573 1.00 90.88 126 VAL A O 1
ATOM 1035 N N . PHE A 1 127 ? 39.941 0.340 -57.796 1.00 93.56 127 PHE A N 1
ATOM 1036 C CA . PHE A 1 127 ? 38.478 0.312 -57.835 1.00 93.56 127 PHE A CA 1
ATOM 1037 C C . PHE A 1 127 ? 37.899 -0.942 -57.164 1.00 93.56 127 PHE A C 1
ATOM 1039 O O . PHE A 1 127 ? 36.923 -0.851 -56.416 1.00 93.56 127 PHE A O 1
ATOM 1046 N N . ARG A 1 128 ? 38.499 -2.116 -57.401 1.00 93.62 128 ARG A N 1
ATOM 1047 C CA . ARG A 1 128 ? 38.082 -3.373 -56.761 1.00 93.62 128 ARG A CA 1
ATOM 1048 C C . ARG A 1 128 ? 38.350 -3.369 -55.260 1.00 93.62 128 ARG A C 1
ATOM 1050 O O . ARG A 1 128 ? 37.518 -3.879 -54.511 1.00 93.62 128 ARG A O 1
ATOM 1057 N N . GLU A 1 129 ? 39.468 -2.804 -54.822 1.00 93.88 129 GLU A N 1
ATOM 1058 C CA . GLU A 1 129 ? 39.784 -2.619 -53.403 1.00 93.88 129 GLU A CA 1
ATOM 1059 C C . GLU A 1 129 ? 38.762 -1.707 -52.727 1.00 93.88 129 GLU A C 1
ATOM 1061 O O . GLU A 1 129 ? 38.109 -2.138 -51.779 1.00 93.88 129 GLU A O 1
ATOM 1066 N N . ASN A 1 130 ? 38.496 -0.529 -53.297 1.00 93.88 130 ASN A N 1
ATOM 1067 C CA . ASN A 1 130 ? 37.490 0.404 -52.784 1.00 93.88 130 ASN A CA 1
ATOM 1068 C C . ASN A 1 130 ? 36.097 -0.236 -52.681 1.00 93.88 130 ASN A C 1
ATOM 1070 O O . ASN A 1 130 ? 35.378 -0.018 -51.705 1.00 93.88 130 ASN A O 1
ATOM 1074 N N . GLN A 1 131 ? 35.696 -1.060 -53.657 1.00 93.50 131 GLN A N 1
ATOM 1075 C CA . GLN A 1 131 ? 34.431 -1.795 -53.567 1.00 93.50 131 GLN A CA 1
ATOM 1076 C C . GLN A 1 131 ? 34.420 -2.818 -52.426 1.00 93.50 131 GLN A C 1
ATOM 1078 O O . GLN A 1 131 ? 33.403 -2.960 -51.743 1.00 93.50 131 GLN A O 1
ATOM 1083 N N . ARG A 1 132 ? 35.526 -3.540 -52.207 1.00 94.12 132 ARG A N 1
ATOM 1084 C CA . ARG A 1 132 ? 35.643 -4.495 -51.096 1.00 94.12 132 ARG A CA 1
ATOM 1085 C C . ARG A 1 132 ? 35.595 -3.779 -49.752 1.00 94.12 132 ARG A C 1
ATOM 1087 O O . ARG A 1 132 ? 34.846 -4.214 -48.881 1.00 94.12 132 ARG A O 1
ATOM 1094 N N . GLU A 1 133 ? 36.326 -2.679 -49.601 1.00 94.31 133 GLU A N 1
ATOM 1095 C CA . GLU A 1 133 ? 36.306 -1.861 -48.386 1.00 94.31 133 GLU A CA 1
ATOM 1096 C C . GLU A 1 133 ? 34.912 -1.298 -48.106 1.00 94.31 133 GLU A C 1
ATOM 1098 O O . GLU A 1 133 ? 34.411 -1.431 -46.990 1.00 94.31 133 GLU A O 1
ATOM 1103 N N . ALA A 1 134 ? 34.225 -0.773 -49.126 1.00 94.69 134 ALA A N 1
ATOM 1104 C CA . ALA A 1 134 ? 32.852 -0.295 -48.989 1.00 94.69 134 ALA A CA 1
ATOM 1105 C C . ALA A 1 134 ? 31.889 -1.413 -48.545 1.00 94.69 134 ALA A C 1
ATOM 1107 O O . ALA A 1 134 ? 31.061 -1.207 -47.657 1.00 94.69 134 ALA A O 1
ATOM 1108 N N . GLN A 1 135 ? 32.005 -2.620 -49.112 1.00 93.81 135 GLN A N 1
ATOM 1109 C CA . GLN A 1 135 ? 31.185 -3.762 -48.694 1.00 93.81 135 GLN A CA 1
ATOM 1110 C C . GLN A 1 135 ? 31.489 -4.220 -47.264 1.00 93.81 135 GLN A C 1
ATOM 1112 O O . GLN A 1 135 ? 30.566 -4.594 -46.537 1.00 93.81 135 GLN A O 1
ATOM 1117 N N . LEU A 1 136 ? 32.759 -4.213 -46.856 1.00 95.12 136 LEU A N 1
ATOM 1118 C CA . LEU A 1 136 ? 33.154 -4.525 -45.483 1.00 95.12 136 LEU A CA 1
ATOM 1119 C C . LEU A 1 136 ? 32.587 -3.489 -44.508 1.00 95.12 136 LEU A C 1
ATOM 1121 O O . LEU A 1 136 ? 31.979 -3.875 -43.511 1.00 95.12 136 LEU A O 1
ATOM 1125 N N . ALA A 1 137 ? 32.695 -2.199 -44.834 1.00 95.25 137 ALA A N 1
ATOM 1126 C CA . ALA A 1 137 ? 32.125 -1.116 -44.039 1.00 95.25 137 ALA A CA 1
ATOM 1127 C C . ALA A 1 137 ? 30.603 -1.265 -43.883 1.00 95.25 137 ALA A C 1
ATOM 1129 O O . ALA A 1 137 ? 30.092 -1.212 -42.765 1.00 95.25 137 ALA A O 1
ATOM 1130 N N . LEU A 1 138 ? 29.876 -1.543 -44.972 1.00 95.50 138 LEU A N 1
ATOM 1131 C CA . LEU A 1 138 ? 28.426 -1.767 -44.922 1.00 95.50 138 LEU A CA 1
ATOM 1132 C C . LEU A 1 138 ? 28.043 -2.974 -44.053 1.00 95.50 138 LEU A C 1
ATOM 1134 O O . LEU A 1 138 ? 27.093 -2.887 -43.274 1.00 95.50 138 LEU A O 1
ATOM 1138 N N . ARG A 1 139 ? 28.781 -4.091 -44.132 1.00 94.81 139 ARG A N 1
ATOM 1139 C CA . ARG A 1 139 ? 28.533 -5.260 -43.266 1.00 94.81 139 ARG A CA 1
ATOM 1140 C C . ARG A 1 139 ? 28.821 -4.960 -41.798 1.00 94.81 139 ARG A C 1
ATOM 1142 O O . ARG A 1 139 ? 28.062 -5.405 -40.943 1.00 94.81 139 ARG A O 1
ATOM 1149 N N . LEU A 1 140 ? 29.891 -4.222 -41.500 1.00 96.25 140 LEU A N 1
ATOM 1150 C CA . LEU A 1 140 ? 30.212 -3.814 -40.132 1.00 96.25 140 LEU A CA 1
ATOM 1151 C C . LEU A 1 140 ? 29.109 -2.930 -39.547 1.00 96.25 140 LEU A C 1
ATOM 1153 O O . LEU A 1 140 ? 28.642 -3.207 -38.445 1.00 96.25 140 LEU A O 1
ATOM 1157 N N . ILE A 1 141 ? 28.638 -1.931 -40.301 1.00 96.44 141 ILE A N 1
ATOM 1158 C CA . ILE A 1 141 ? 27.516 -1.075 -39.888 1.00 96.44 141 ILE A CA 1
ATOM 1159 C C . ILE A 1 141 ? 26.271 -1.925 -39.612 1.00 96.44 141 ILE A C 1
ATOM 1161 O O . ILE A 1 141 ? 25.673 -1.787 -38.548 1.00 96.44 141 ILE A O 1
ATOM 1165 N N . LEU A 1 142 ? 25.921 -2.852 -40.513 1.00 96.50 142 LEU A N 1
ATOM 1166 C CA . LEU A 1 142 ? 24.778 -3.748 -40.330 1.00 96.50 142 LEU A CA 1
ATOM 1167 C C . LEU A 1 142 ? 24.889 -4.566 -39.033 1.00 96.50 142 LEU A C 1
ATOM 1169 O O . LEU A 1 142 ? 23.936 -4.606 -38.258 1.00 96.50 142 LEU A O 1
ATOM 1173 N N . TRP A 1 143 ? 26.041 -5.190 -38.767 1.00 97.19 143 TRP A N 1
ATOM 1174 C CA . TRP A 1 143 ? 26.236 -5.993 -37.555 1.00 97.19 143 TRP A CA 1
ATOM 1175 C C . TRP A 1 143 ? 26.209 -5.161 -36.275 1.00 97.19 143 TRP A C 1
ATOM 1177 O O . TRP A 1 143 ? 25.642 -5.608 -35.279 1.00 97.19 143 TRP A O 1
ATOM 1187 N N . ILE A 1 144 ? 26.756 -3.945 -36.302 1.00 97.31 144 ILE A N 1
ATOM 1188 C CA . ILE A 1 144 ? 26.667 -3.007 -35.176 1.00 97.31 144 ILE A CA 1
ATOM 1189 C C . ILE A 1 144 ? 25.204 -2.627 -34.922 1.00 97.31 144 ILE A C 1
ATOM 1191 O O . ILE A 1 144 ? 24.752 -2.676 -33.779 1.00 97.31 144 ILE A O 1
ATOM 1195 N N . SER A 1 145 ? 24.436 -2.306 -35.969 1.00 96.25 145 SER A N 1
ATOM 1196 C CA . SER A 1 145 ? 23.009 -1.988 -35.843 1.00 96.25 145 SER A CA 1
ATOM 1197 C C . SER A 1 145 ? 22.200 -3.167 -35.297 1.00 96.25 145 SER A C 1
ATOM 1199 O O . SER A 1 145 ? 21.400 -2.985 -34.380 1.00 96.25 145 SER A O 1
ATOM 1201 N N . VAL A 1 146 ? 22.432 -4.383 -35.801 1.00 97.19 146 VAL A N 1
ATOM 1202 C CA . VAL A 1 146 ? 21.781 -5.602 -35.292 1.00 97.19 146 VAL A CA 1
ATOM 1203 C C . VAL A 1 146 ? 22.148 -5.836 -33.825 1.00 97.19 146 VAL A C 1
ATOM 1205 O O . VAL A 1 146 ? 21.262 -6.071 -33.005 1.00 97.19 146 VAL A O 1
ATOM 1208 N N . GLY A 1 147 ? 23.429 -5.712 -33.467 1.00 97.12 147 GLY A N 1
ATOM 1209 C CA . GLY A 1 147 ? 23.896 -5.845 -32.088 1.00 97.12 147 GLY A CA 1
ATOM 1210 C C . GLY A 1 147 ? 23.244 -4.835 -31.141 1.00 97.12 147 GLY A C 1
ATOM 1211 O O . GLY A 1 147 ? 22.816 -5.208 -30.050 1.00 97.12 147 GLY A O 1
ATOM 1212 N N . ALA A 1 148 ? 23.092 -3.581 -31.575 1.00 97.25 148 ALA A N 1
ATOM 1213 C CA . ALA A 1 148 ? 22.420 -2.540 -30.800 1.00 97.25 148 ALA A CA 1
ATOM 1214 C C . ALA A 1 148 ? 20.937 -2.866 -30.545 1.00 97.25 148 ALA A C 1
ATOM 1216 O O . ALA A 1 148 ? 20.465 -2.723 -29.417 1.00 97.25 148 ALA A O 1
ATOM 1217 N N . VAL A 1 149 ? 20.212 -3.357 -31.557 1.00 97.44 149 VAL A N 1
ATOM 1218 C CA . VAL A 1 149 ? 18.804 -3.770 -31.409 1.00 97.44 149 VAL A CA 1
ATOM 1219 C C . VAL A 1 149 ? 18.677 -4.960 -30.459 1.00 97.44 149 VAL A C 1
ATOM 1221 O O . VAL A 1 149 ? 17.836 -4.940 -29.561 1.00 97.44 149 VAL A O 1
ATOM 1224 N N . VAL A 1 150 ? 19.530 -5.978 -30.606 1.00 97.12 150 VAL A N 1
ATOM 1225 C CA . VAL A 1 150 ? 19.532 -7.148 -29.715 1.00 97.12 150 VAL A CA 1
ATOM 1226 C C . VAL A 1 150 ? 19.805 -6.726 -28.272 1.00 97.12 150 VAL A C 1
ATOM 1228 O O . VAL A 1 150 ? 19.075 -7.132 -27.369 1.00 97.12 150 VAL A O 1
ATOM 1231 N N . LEU A 1 151 ? 20.801 -5.866 -28.045 1.00 96.81 151 LEU A N 1
ATOM 1232 C CA . LEU A 1 151 ? 21.114 -5.354 -26.713 1.00 96.81 151 LEU A CA 1
ATOM 1233 C C . LEU A 1 151 ? 19.940 -4.566 -26.114 1.00 96.81 151 LEU A C 1
ATOM 1235 O O . LEU A 1 151 ? 19.612 -4.766 -24.946 1.00 96.81 151 LEU A O 1
ATOM 1239 N N . ALA A 1 152 ? 19.271 -3.724 -26.907 1.00 96.62 152 ALA A N 1
ATOM 1240 C CA . ALA A 1 152 ? 18.097 -2.976 -26.462 1.00 96.62 152 ALA A CA 1
ATOM 1241 C C . ALA A 1 152 ? 16.944 -3.905 -26.040 1.00 96.62 152 ALA A C 1
ATOM 1243 O O . ALA A 1 152 ? 16.342 -3.697 -24.986 1.00 96.62 152 ALA A O 1
ATOM 1244 N N . VAL A 1 153 ? 16.672 -4.965 -26.811 1.00 96.69 153 VAL A N 1
ATOM 1245 C CA . VAL A 1 153 ? 15.652 -5.971 -26.465 1.00 96.69 153 VAL A CA 1
ATOM 1246 C C . VAL A 1 153 ? 16.032 -6.726 -25.190 1.00 96.69 153 VAL A C 1
ATOM 1248 O O . VAL A 1 153 ? 15.194 -6.880 -24.303 1.00 96.69 153 VAL A O 1
ATOM 1251 N N . LEU A 1 154 ? 17.290 -7.157 -25.055 1.00 96.25 154 LEU A N 1
ATOM 1252 C CA . LEU A 1 154 ? 17.771 -7.856 -23.858 1.00 96.25 154 LEU A CA 1
ATOM 1253 C C . LEU A 1 154 ? 17.663 -6.984 -22.602 1.00 96.25 154 LEU A C 1
ATOM 1255 O O . LEU A 1 154 ? 17.182 -7.457 -21.573 1.00 96.25 154 LEU A O 1
ATOM 1259 N N . LEU A 1 155 ? 18.049 -5.707 -22.689 1.00 95.69 155 LEU A N 1
ATOM 1260 C CA . LEU A 1 155 ? 17.888 -4.747 -21.595 1.00 95.69 155 LEU A CA 1
ATOM 1261 C C . LEU A 1 155 ? 16.411 -4.514 -21.261 1.00 95.69 155 LEU A C 1
ATOM 1263 O O . LEU A 1 155 ? 16.047 -4.496 -20.086 1.00 95.69 155 LEU A O 1
ATOM 1267 N N . GLY A 1 156 ? 15.547 -4.408 -22.274 1.00 94.44 156 GLY A N 1
ATOM 1268 C CA . GLY A 1 156 ? 14.101 -4.298 -22.087 1.00 94.44 156 GLY A CA 1
ATOM 1269 C C . GLY A 1 156 ? 13.514 -5.495 -21.331 1.00 94.44 156 GLY A C 1
ATOM 1270 O O . GLY A 1 156 ? 12.798 -5.315 -20.347 1.00 94.44 156 GLY A O 1
ATOM 1271 N N . LEU A 1 157 ? 13.870 -6.721 -21.728 1.00 94.75 157 LEU A N 1
ATOM 1272 C CA . LEU A 1 157 ? 13.442 -7.950 -21.046 1.00 94.75 157 LEU A CA 1
ATOM 1273 C C . LEU A 1 157 ? 14.014 -8.058 -19.623 1.00 94.75 157 LEU A C 1
ATOM 1275 O O . LEU A 1 157 ? 13.324 -8.510 -18.703 1.00 94.75 157 LEU A O 1
ATOM 1279 N N . PHE A 1 158 ? 15.252 -7.610 -19.413 1.00 92.19 158 PHE A N 1
ATOM 1280 C CA . PHE A 1 158 ? 15.873 -7.565 -18.091 1.00 92.19 158 PHE A CA 1
ATOM 1281 C C . PHE A 1 158 ? 15.124 -6.611 -17.148 1.00 92.19 158 PHE A C 1
ATOM 1283 O O . PHE A 1 158 ? 14.756 -7.005 -16.043 1.00 92.19 158 PHE A O 1
ATOM 1290 N N . ILE A 1 159 ? 14.817 -5.391 -17.599 1.00 90.62 159 ILE A N 1
ATOM 1291 C CA . ILE A 1 159 ? 14.054 -4.403 -16.822 1.00 90.62 159 ILE A CA 1
ATOM 1292 C C . ILE A 1 159 ? 12.624 -4.897 -16.563 1.00 90.62 159 ILE A C 1
ATOM 1294 O O . ILE A 1 159 ? 12.141 -4.829 -15.430 1.00 90.62 159 ILE A O 1
ATOM 1298 N N . ALA A 1 160 ? 11.950 -5.445 -17.578 1.00 90.31 160 ALA A N 1
ATOM 1299 C CA . ALA A 1 160 ? 10.591 -5.960 -17.436 1.00 90.31 160 ALA A CA 1
ATOM 1300 C C . ALA A 1 160 ? 10.508 -7.094 -16.398 1.00 90.31 160 ALA A C 1
ATOM 1302 O O . ALA A 1 160 ? 9.602 -7.115 -15.563 1.00 90.31 160 ALA A O 1
ATOM 1303 N N . SER A 1 161 ? 11.476 -8.014 -16.408 1.00 87.81 161 SER A N 1
ATOM 1304 C CA . SER A 1 161 ? 11.500 -9.150 -15.479 1.00 87.81 161 SER A CA 1
ATOM 1305 C C . SER A 1 161 ? 11.951 -8.777 -14.064 1.00 87.81 161 SER A C 1
ATOM 1307 O O . SER A 1 161 ? 11.411 -9.323 -13.101 1.00 87.81 161 SER A O 1
ATOM 1309 N N . ARG A 1 162 ? 12.913 -7.857 -13.912 1.00 87.25 162 ARG A N 1
ATOM 1310 C CA . ARG A 1 162 ? 13.490 -7.498 -12.605 1.00 87.25 162 ARG A CA 1
ATOM 1311 C C . ARG A 1 162 ? 12.773 -6.364 -11.885 1.00 87.25 162 ARG A C 1
ATOM 1313 O O . ARG A 1 162 ? 12.815 -6.342 -10.663 1.00 87.25 162 ARG A O 1
ATOM 1320 N N . ILE A 1 163 ? 12.117 -5.460 -12.610 1.00 89.75 163 ILE A N 1
ATOM 1321 C CA . ILE A 1 163 ? 11.472 -4.276 -12.027 1.00 89.75 163 ILE A CA 1
ATOM 1322 C C . ILE A 1 163 ? 9.961 -4.344 -12.233 1.00 89.75 163 ILE A C 1
ATOM 1324 O O . ILE A 1 163 ? 9.212 -4.421 -11.260 1.00 89.75 163 ILE A O 1
ATOM 1328 N N . ALA A 1 164 ? 9.495 -4.368 -13.487 1.00 90.00 164 ALA A N 1
ATOM 1329 C CA . ALA A 1 164 ? 8.063 -4.251 -13.778 1.00 90.00 164 ALA A CA 1
ATOM 1330 C C . ALA A 1 164 ? 7.244 -5.426 -13.210 1.00 90.00 164 ALA A C 1
ATOM 1332 O O . ALA A 1 164 ? 6.166 -5.216 -12.657 1.00 90.00 164 ALA A O 1
ATOM 1333 N N . GLY A 1 165 ? 7.766 -6.654 -13.295 1.00 89.19 165 GLY A N 1
ATOM 1334 C CA . GLY A 1 165 ? 7.124 -7.851 -12.744 1.00 89.19 165 GLY A CA 1
ATOM 1335 C C . GLY A 1 165 ? 6.873 -7.771 -11.230 1.00 89.19 165 GLY A C 1
ATOM 1336 O O . GLY A 1 165 ? 5.711 -7.834 -10.817 1.00 89.19 165 GLY A O 1
ATOM 1337 N N . PRO A 1 166 ? 7.920 -7.630 -10.390 1.00 89.88 166 PRO A N 1
ATOM 1338 C CA . PRO A 1 166 ? 7.765 -7.465 -8.944 1.00 89.88 166 PRO A CA 1
ATOM 1339 C C . PRO A 1 166 ? 6.889 -6.269 -8.556 1.00 89.88 166 PRO A C 1
ATOM 1341 O O . PRO A 1 166 ? 6.015 -6.417 -7.702 1.00 89.88 166 PRO A O 1
ATOM 1344 N N . LEU A 1 167 ? 7.047 -5.122 -9.229 1.00 91.25 167 LEU A N 1
ATOM 1345 C CA . LEU A 1 167 ? 6.252 -3.923 -8.953 1.00 91.25 167 LEU A CA 1
ATOM 1346 C C . LEU A 1 167 ? 4.754 -4.162 -9.198 1.00 91.25 167 LEU A C 1
ATOM 1348 O O . LEU A 1 167 ? 3.921 -3.765 -8.386 1.00 91.25 167 LEU A O 1
ATOM 1352 N N . ASN A 1 168 ? 4.398 -4.857 -10.283 1.00 91.19 168 ASN A N 1
ATOM 1353 C CA . ASN A 1 168 ? 2.999 -5.135 -10.605 1.00 91.19 168 ASN A CA 1
ATOM 1354 C C . ASN A 1 168 ? 2.363 -6.144 -9.630 1.00 91.19 168 ASN A C 1
ATOM 1356 O O . ASN A 1 168 ? 1.178 -6.040 -9.322 1.00 91.19 168 ASN A O 1
ATOM 1360 N N . ARG A 1 169 ? 3.144 -7.094 -9.091 1.00 89.88 169 ARG A N 1
ATOM 1361 C CA . ARG A 1 169 ? 2.673 -7.994 -8.021 1.00 89.88 169 ARG A CA 1
ATOM 1362 C C . ARG A 1 169 ? 2.448 -7.247 -6.715 1.00 89.88 169 ARG A C 1
ATOM 1364 O O . ARG A 1 169 ? 1.425 -7.463 -6.077 1.00 89.88 169 ARG A O 1
ATOM 1371 N N . LEU A 1 170 ? 3.379 -6.370 -6.342 1.00 92.44 170 LEU A N 1
ATOM 1372 C CA . LEU A 1 170 ? 3.259 -5.553 -5.138 1.00 92.44 170 LEU A CA 1
ATOM 1373 C C . LEU A 1 170 ? 2.041 -4.629 -5.242 1.00 92.44 170 LEU A C 1
ATOM 1375 O O . LEU A 1 170 ? 1.234 -4.596 -4.321 1.00 92.44 170 LEU A O 1
ATOM 1379 N N . ARG A 1 171 ? 1.826 -3.999 -6.405 1.00 93.44 171 ARG A N 1
ATOM 1380 C CA . ARG A 1 171 ? 0.595 -3.256 -6.713 1.00 93.44 171 ARG A CA 1
ATOM 1381 C C . ARG A 1 171 ? -0.659 -4.114 -6.512 1.00 93.44 171 ARG A C 1
ATOM 1383 O O . ARG A 1 171 ? -1.555 -3.691 -5.794 1.00 93.44 171 ARG A O 1
ATOM 1390 N N . ALA A 1 172 ? -0.721 -5.300 -7.120 1.00 93.94 172 ALA A N 1
ATOM 1391 C CA . ALA A 1 172 ? -1.886 -6.181 -7.005 1.00 93.94 172 ALA A CA 1
ATOM 1392 C C . ALA A 1 172 ? -2.134 -6.650 -5.559 1.00 93.94 172 ALA A C 1
ATOM 1394 O O . ALA A 1 172 ? -3.281 -6.781 -5.139 1.00 93.94 172 ALA A O 1
ATOM 1395 N N . GLY A 1 173 ? -1.068 -6.887 -4.788 1.00 94.25 173 GLY A N 1
ATOM 1396 C CA . GLY A 1 173 ? -1.161 -7.200 -3.363 1.00 94.25 173 GLY A CA 1
ATOM 1397 C C . GLY A 1 173 ? -1.711 -6.027 -2.553 1.00 94.25 173 GLY A C 1
ATOM 1398 O O . GLY A 1 173 ? -2.638 -6.209 -1.772 1.00 94.25 173 GLY A O 1
ATOM 1399 N N . VAL A 1 174 ? -1.200 -4.814 -2.789 1.00 95.12 174 VAL A N 1
ATOM 1400 C CA . VAL A 1 174 ? -1.670 -3.592 -2.119 1.00 95.12 174 VAL A CA 1
ATOM 1401 C C . VAL A 1 174 ? -3.129 -3.302 -2.459 1.00 95.12 174 VAL A C 1
ATOM 1403 O O . VAL A 1 174 ? -3.882 -2.910 -1.579 1.00 95.12 174 VAL A O 1
ATOM 1406 N N . GLU A 1 175 ? -3.557 -3.526 -3.701 1.00 96.44 175 GLU A N 1
ATOM 1407 C CA . GLU A 1 175 ? -4.948 -3.322 -4.121 1.00 96.44 175 GLU A CA 1
ATOM 1408 C C . GLU A 1 175 ? -5.915 -4.255 -3.374 1.00 96.44 175 GLU A C 1
ATOM 1410 O O . GLU A 1 175 ? -6.942 -3.806 -2.867 1.00 96.44 175 GLU A O 1
ATOM 1415 N N . LYS A 1 176 ? -5.550 -5.533 -3.206 1.00 95.38 176 LYS A N 1
ATOM 1416 C CA . LYS A 1 176 ? -6.311 -6.478 -2.372 1.00 95.38 176 LYS A CA 1
ATOM 1417 C C . LYS A 1 176 ? -6.297 -6.093 -0.891 1.00 95.38 176 LYS A C 1
ATOM 1419 O O . LYS A 1 176 ? -7.345 -6.097 -0.251 1.00 95.38 176 LYS A O 1
ATOM 1424 N N . PHE A 1 177 ? -5.129 -5.713 -0.374 1.00 95.62 177 PHE A N 1
ATOM 1425 C CA . PHE A 1 177 ? -4.957 -5.278 1.010 1.00 95.62 177 PHE A CA 1
ATOM 1426 C C . PHE A 1 177 ? -5.810 -4.041 1.329 1.00 95.62 177 PHE A C 1
ATOM 1428 O O . PHE A 1 177 ? -6.497 -3.999 2.347 1.00 95.62 177 PHE A O 1
ATOM 1435 N N . ALA A 1 178 ? -5.845 -3.064 0.418 1.00 94.38 178 ALA A N 1
ATOM 1436 C CA . ALA A 1 178 ? -6.699 -1.881 0.508 1.00 94.38 178 ALA A CA 1
ATOM 1437 C C . ALA A 1 178 ? -8.197 -2.219 0.412 1.00 94.38 178 ALA A C 1
ATOM 1439 O O . ALA A 1 178 ? -9.018 -1.529 1.009 1.00 94.38 178 ALA A O 1
ATOM 1440 N N . GLY A 1 179 ? -8.551 -3.299 -0.291 1.00 95.56 179 GLY A N 1
ATOM 1441 C CA . GLY A 1 179 ? -9.904 -3.860 -0.317 1.00 95.56 179 GLY A CA 1
ATOM 1442 C C . GLY A 1 179 ? -10.332 -4.563 0.980 1.00 95.56 179 GLY A C 1
ATOM 1443 O O . GLY A 1 179 ? -11.451 -5.065 1.042 1.00 95.56 179 GLY A O 1
ATOM 1444 N N . GLY A 1 180 ? -9.470 -4.611 2.003 1.00 93.44 180 GLY A N 1
ATOM 1445 C CA . GLY A 1 180 ? -9.750 -5.236 3.299 1.00 93.44 180 GLY A CA 1
ATOM 1446 C C . GLY A 1 180 ? -9.300 -6.694 3.413 1.00 93.44 180 GLY A C 1
ATOM 1447 O O . GLY A 1 180 ? -9.474 -7.302 4.469 1.00 93.44 180 GLY A O 1
ATOM 1448 N N . ASP A 1 181 ? -8.688 -7.264 2.370 1.00 95.44 181 ASP A N 1
ATOM 1449 C CA . ASP A 1 181 ? -8.101 -8.602 2.437 1.00 95.44 181 ASP A CA 1
ATOM 1450 C C . ASP A 1 181 ? -6.730 -8.555 3.134 1.00 95.44 181 ASP A C 1
ATOM 1452 O O . ASP A 1 181 ? -5.679 -8.399 2.509 1.00 95.44 181 ASP A O 1
ATOM 1456 N N . LEU A 1 182 ? -6.740 -8.709 4.460 1.00 93.62 182 LEU A N 1
ATOM 1457 C CA . LEU A 1 182 ? -5.524 -8.771 5.279 1.00 93.62 182 LEU A CA 1
ATOM 1458 C C . LEU A 1 182 ? -4.812 -10.139 5.209 1.00 93.62 182 LEU A C 1
ATOM 1460 O O . LEU A 1 182 ? -3.796 -10.340 5.877 1.00 93.62 182 LEU A O 1
ATOM 1464 N N . THR A 1 183 ? -5.319 -11.101 4.426 1.00 93.56 183 THR A N 1
ATOM 1465 C CA . THR A 1 183 ? -4.665 -12.412 4.241 1.00 93.56 183 THR A CA 1
ATOM 1466 C C . THR A 1 183 ? -3.562 -12.376 3.184 1.00 93.56 183 THR A C 1
ATOM 1468 O O . THR A 1 183 ? -2.777 -13.319 3.067 1.00 93.56 183 THR A O 1
ATOM 1471 N N . VAL A 1 184 ? -3.448 -11.271 2.443 1.00 93.75 184 VAL A N 1
ATOM 1472 C CA . VAL A 1 184 ? -2.362 -11.027 1.490 1.00 93.75 184 VAL A CA 1
ATOM 1473 C C . VAL A 1 184 ? -1.011 -11.015 2.209 1.00 93.75 184 VAL A C 1
ATOM 1475 O O . VAL A 1 184 ? -0.893 -10.489 3.313 1.00 93.75 184 VAL A O 1
ATOM 1478 N N . HIS A 1 185 ? 0.002 -11.603 1.568 1.00 92.25 185 HIS A N 1
ATOM 1479 C CA . HIS A 1 185 ? 1.388 -11.601 2.036 1.00 92.25 185 HIS A CA 1
ATOM 1480 C C . HIS A 1 185 ? 2.293 -10.893 1.020 1.00 92.25 185 HIS A C 1
ATOM 1482 O O . HIS A 1 185 ? 2.174 -11.099 -0.195 1.00 92.25 185 HIS A O 1
ATOM 1488 N N . PHE A 1 186 ? 3.217 -10.077 1.518 1.00 92.50 186 PHE A N 1
ATOM 1489 C CA . PHE A 1 186 ? 4.176 -9.288 0.759 1.00 92.50 186 PHE A CA 1
ATOM 1490 C C . PHE A 1 186 ? 5.590 -9.861 0.928 1.00 92.50 186 PHE A C 1
ATOM 1492 O O . PHE A 1 186 ? 6.346 -9.509 1.826 1.00 92.50 186 PHE A O 1
ATOM 1499 N N . GLU A 1 187 ? 5.985 -10.760 0.028 1.00 82.75 187 GLU A N 1
ATOM 1500 C CA . GLU A 1 187 ? 7.311 -11.385 0.088 1.00 82.75 187 GLU A CA 1
ATOM 1501 C C . GLU A 1 187 ? 8.434 -10.484 -0.453 1.00 82.75 187 GLU A C 1
ATOM 1503 O O . GLU A 1 187 ? 8.356 -9.935 -1.559 1.00 82.75 187 GLU A O 1
ATOM 1508 N N . ALA A 1 188 ? 9.559 -10.451 0.263 1.00 81.81 188 ALA A N 1
ATOM 1509 C CA . ALA A 1 188 ? 10.793 -9.798 -0.166 1.00 81.81 188 ALA A CA 1
ATOM 1510 C C . ALA A 1 188 ? 11.554 -10.642 -1.204 1.00 81.81 188 ALA A C 1
ATOM 1512 O O . ALA A 1 188 ? 12.487 -11.381 -0.886 1.00 81.81 188 ALA A O 1
ATOM 1513 N N . ARG A 1 189 ? 11.149 -10.564 -2.476 1.00 79.12 189 ARG A N 1
ATOM 1514 C CA . ARG A 1 189 ? 11.780 -11.350 -3.559 1.00 79.12 189 ARG A CA 1
ATOM 1515 C C . ARG A 1 189 ? 13.046 -10.724 -4.141 1.00 79.12 189 ARG A C 1
ATOM 1517 O O . ARG A 1 189 ? 13.808 -11.411 -4.821 1.00 79.12 189 ARG A O 1
ATOM 1524 N N . THR A 1 190 ? 13.276 -9.442 -3.891 1.00 82.94 190 THR A N 1
ATOM 1525 C CA . THR A 1 190 ? 14.455 -8.697 -4.346 1.00 82.94 190 THR A CA 1
ATOM 1526 C C . THR A 1 190 ? 15.201 -8.105 -3.150 1.00 82.94 190 THR A C 1
ATOM 1528 O O . THR A 1 190 ? 14.644 -7.956 -2.068 1.00 82.94 190 THR A O 1
ATOM 1531 N N . LYS A 1 191 ? 16.494 -7.806 -3.320 1.00 87.38 191 LYS A N 1
ATOM 1532 C CA . LYS A 1 191 ? 17.333 -7.169 -2.280 1.00 87.38 191 LYS A CA 1
ATOM 1533 C C . LYS A 1 191 ? 17.394 -5.639 -2.417 1.00 87.38 191 LYS A C 1
ATOM 1535 O O . LYS A 1 191 ? 18.242 -5.004 -1.803 1.00 87.38 191 LYS A O 1
ATOM 1540 N N . ASP A 1 192 ? 16.550 -5.078 -3.272 1.00 90.25 192 ASP A N 1
ATOM 1541 C CA . ASP A 1 192 ? 16.504 -3.661 -3.623 1.00 90.25 192 ASP A CA 1
ATOM 1542 C C . ASP A 1 192 ? 15.392 -2.921 -2.856 1.00 90.25 192 ASP A C 1
ATOM 1544 O O . ASP A 1 192 ? 14.781 -3.441 -1.916 1.00 90.25 192 ASP A O 1
ATOM 1548 N N . GLU A 1 193 ? 15.130 -1.683 -3.264 1.00 90.19 193 GLU A N 1
ATOM 1549 C CA . GLU A 1 193 ? 14.064 -0.823 -2.759 1.00 90.19 193 GLU A CA 1
ATOM 1550 C C . GLU A 1 193 ? 12.687 -1.499 -2.805 1.00 90.19 193 GLU A C 1
ATOM 1552 O O . GLU A 1 193 ? 11.917 -1.356 -1.856 1.00 90.19 193 GLU A O 1
ATOM 1557 N N . ILE A 1 194 ? 12.389 -2.263 -3.864 1.00 91.56 194 ILE A N 1
ATOM 1558 C CA . ILE A 1 194 ? 11.101 -2.955 -4.018 1.00 91.56 194 ILE A CA 1
ATOM 1559 C C . ILE A 1 194 ? 10.985 -4.079 -2.988 1.00 91.56 194 ILE A C 1
ATOM 1561 O O . ILE A 1 194 ? 9.934 -4.255 -2.372 1.00 91.56 194 ILE A O 1
ATOM 1565 N N . GLY A 1 195 ? 12.080 -4.799 -2.745 1.00 91.81 195 GLY A N 1
ATOM 1566 C CA . GLY A 1 195 ? 12.146 -5.818 -1.703 1.00 91.81 195 GLY A CA 1
ATOM 1567 C C . GLY A 1 195 ? 11.895 -5.248 -0.311 1.00 91.81 195 GLY A C 1
ATOM 1568 O O . GLY A 1 195 ? 11.080 -5.789 0.434 1.00 91.81 195 GLY A O 1
ATOM 1569 N N . ARG A 1 196 ? 12.537 -4.117 0.018 1.00 93.19 196 ARG A N 1
ATOM 1570 C CA . ARG A 1 196 ? 12.311 -3.413 1.294 1.00 93.19 196 ARG A CA 1
ATOM 1571 C C . ARG A 1 196 ? 10.867 -2.940 1.447 1.00 93.19 196 ARG A C 1
ATOM 1573 O O . ARG A 1 196 ? 10.309 -3.101 2.526 1.00 93.19 196 ARG A O 1
ATOM 1580 N N . MET A 1 197 ? 10.249 -2.418 0.382 1.00 92.81 197 MET A N 1
ATOM 1581 C CA . MET A 1 197 ? 8.823 -2.068 0.402 1.00 92.81 197 MET A CA 1
ATOM 1582 C C . MET A 1 197 ? 7.945 -3.283 0.710 1.00 92.81 197 MET A C 1
ATOM 1584 O O . MET A 1 197 ? 7.010 -3.158 1.493 1.00 92.81 197 MET A O 1
ATOM 1588 N N . GLY A 1 198 ? 8.257 -4.453 0.140 1.00 93.94 198 GLY A N 1
ATOM 1589 C CA . GLY A 1 198 ? 7.562 -5.703 0.457 1.00 93.94 198 GLY A CA 1
ATOM 1590 C C . GLY A 1 198 ? 7.621 -6.044 1.948 1.00 93.94 198 GLY A C 1
ATOM 1591 O O . GLY A 1 198 ? 6.581 -6.266 2.555 1.00 93.94 198 GLY A O 1
ATOM 1592 N N . ILE A 1 199 ? 8.812 -5.983 2.557 1.00 94.50 199 ILE A N 1
ATOM 1593 C CA . ILE A 1 199 ? 8.999 -6.244 3.999 1.00 94.50 199 ILE A CA 1
ATOM 1594 C C . ILE A 1 199 ? 8.173 -5.274 4.848 1.00 94.50 199 ILE A C 1
ATOM 1596 O O . ILE A 1 199 ? 7.434 -5.703 5.726 1.00 94.50 199 ILE A O 1
ATOM 1600 N N . SER A 1 200 ? 8.260 -3.969 4.577 1.00 95.12 200 SER A N 1
ATOM 1601 C CA . SER A 1 200 ? 7.513 -2.971 5.351 1.00 95.12 200 SER A CA 1
ATOM 1602 C C . SER A 1 200 ? 5.995 -3.123 5.206 1.00 95.12 200 SER A C 1
ATOM 1604 O O . SER A 1 200 ? 5.262 -2.871 6.161 1.00 95.12 200 SER A O 1
ATOM 1606 N N . LEU A 1 201 ? 5.512 -3.543 4.031 1.00 94.69 201 LEU A N 1
ATOM 1607 C CA . LEU A 1 201 ? 4.097 -3.859 3.825 1.00 94.69 201 LEU A CA 1
ATOM 1608 C C . LEU A 1 201 ? 3.672 -5.123 4.582 1.00 94.69 201 LEU A C 1
ATOM 1610 O O . LEU A 1 201 ? 2.570 -5.139 5.123 1.00 94.69 201 LEU A O 1
ATOM 1614 N N . GLU A 1 202 ? 4.529 -6.143 4.667 1.00 94.88 202 GLU A N 1
ATOM 1615 C CA . GLU A 1 202 ? 4.257 -7.340 5.472 1.00 94.88 202 GLU A CA 1
ATOM 1616 C C . GLU A 1 202 ? 4.164 -6.998 6.962 1.00 94.88 202 GLU A C 1
ATOM 1618 O O . GLU A 1 202 ? 3.172 -7.335 7.602 1.00 94.88 202 GLU A O 1
ATOM 1623 N N . GLU A 1 203 ? 5.129 -6.244 7.500 1.00 95.31 203 GLU A N 1
ATOM 1624 C CA . GLU A 1 203 ? 5.107 -5.791 8.900 1.00 95.31 203 GLU A CA 1
ATOM 1625 C C . GLU A 1 203 ? 3.852 -4.959 9.215 1.00 95.31 203 GLU A C 1
ATOM 1627 O O . GLU A 1 203 ? 3.251 -5.079 10.287 1.00 95.31 203 GLU A O 1
ATOM 1632 N N . MET A 1 204 ? 3.429 -4.105 8.278 1.00 94.94 204 MET A N 1
ATOM 1633 C CA . MET A 1 204 ? 2.179 -3.353 8.397 1.00 94.94 204 MET A CA 1
ATOM 1634 C C . MET A 1 204 ? 0.960 -4.288 8.383 1.00 94.94 204 MET A C 1
ATOM 1636 O O . MET A 1 204 ? 0.042 -4.107 9.185 1.00 94.94 204 MET A O 1
ATOM 1640 N N . GLY A 1 205 ? 0.961 -5.293 7.504 1.00 94.88 205 GLY A N 1
ATOM 1641 C CA . GLY A 1 205 ? -0.069 -6.325 7.424 1.00 94.88 205 GLY A CA 1
ATOM 1642 C C . GLY A 1 205 ? -0.203 -7.136 8.709 1.00 94.88 205 GLY A C 1
ATOM 1643 O O . GLY A 1 205 ? -1.314 -7.307 9.209 1.00 94.88 205 GLY A O 1
ATOM 1644 N N . GLU A 1 206 ? 0.909 -7.575 9.298 1.00 95.50 206 GLU A N 1
ATOM 1645 C CA . GLU A 1 206 ? 0.936 -8.255 10.597 1.00 95.50 206 GLU A CA 1
ATOM 1646 C C . GLU A 1 206 ? 0.337 -7.390 11.710 1.00 95.50 206 GLU A C 1
ATOM 1648 O O . GLU A 1 206 ? -0.603 -7.820 12.380 1.00 95.50 206 GLU A O 1
ATOM 1653 N N . LYS A 1 207 ? 0.786 -6.136 11.849 1.00 95.56 207 LYS A N 1
ATOM 1654 C CA . LYS A 1 207 ? 0.265 -5.220 12.878 1.00 95.56 207 LYS A CA 1
ATOM 1655 C C . LYS A 1 207 ? -1.229 -4.947 12.729 1.00 95.56 207 LYS A C 1
ATOM 1657 O O . LYS A 1 207 ? -1.941 -4.861 13.732 1.00 95.56 207 LYS A O 1
ATOM 1662 N N . LEU A 1 208 ? -1.722 -4.818 11.497 1.00 95.44 208 LEU A N 1
ATOM 1663 C CA . LEU A 1 208 ? -3.151 -4.644 11.237 1.00 95.44 208 LEU A CA 1
ATOM 1664 C C . LEU A 1 208 ? -3.945 -5.914 11.558 1.00 95.44 208 LEU A C 1
ATOM 1666 O O . LEU A 1 208 ? -4.982 -5.818 12.213 1.00 95.44 208 LEU A O 1
ATOM 1670 N N . ARG A 1 209 ? -3.449 -7.101 11.183 1.00 95.31 209 ARG A N 1
ATOM 1671 C CA . ARG A 1 209 ? -4.068 -8.384 11.559 1.00 95.31 209 ARG A CA 1
ATOM 1672 C C . ARG A 1 209 ? -4.167 -8.543 13.074 1.00 95.31 209 ARG A C 1
ATOM 1674 O O . ARG A 1 209 ? -5.224 -8.920 13.573 1.00 95.31 209 ARG A O 1
ATOM 1681 N N . ASP A 1 210 ? -3.105 -8.231 13.807 1.00 96.56 210 ASP A N 1
ATOM 1682 C CA . ASP A 1 210 ? -3.103 -8.340 15.267 1.00 96.56 210 ASP A CA 1
ATOM 1683 C C . ASP A 1 210 ? -4.020 -7.307 15.926 1.00 96.56 210 ASP A C 1
ATOM 1685 O O . ASP A 1 210 ? -4.746 -7.639 16.864 1.00 96.56 210 ASP A O 1
ATOM 1689 N N . SER A 1 211 ? -4.088 -6.093 15.374 1.00 96.19 211 SER A N 1
ATOM 1690 C CA . SER A 1 211 ? -5.062 -5.085 15.802 1.00 96.19 211 SER A CA 1
ATOM 1691 C C . SER A 1 211 ? -6.501 -5.575 15.602 1.00 96.19 211 SER A C 1
ATOM 1693 O O . SER A 1 211 ? -7.324 -5.443 16.504 1.00 96.19 211 SER A O 1
ATOM 1695 N N . MET A 1 212 ? -6.805 -6.207 14.462 1.00 95.00 212 MET A N 1
ATOM 1696 C CA . MET A 1 212 ? -8.135 -6.771 14.195 1.00 95.00 212 MET A CA 1
ATOM 1697 C C . MET A 1 212 ? -8.478 -7.935 15.129 1.00 95.00 212 MET A C 1
ATOM 1699 O O . MET A 1 212 ? -9.604 -8.000 15.617 1.00 95.00 212 MET A O 1
ATOM 1703 N N . LYS A 1 213 ? -7.519 -8.815 15.451 1.00 96.19 213 LYS A N 1
ATOM 1704 C CA . LYS A 1 213 ? -7.719 -9.866 16.468 1.00 96.19 213 LYS A CA 1
ATOM 1705 C C . LYS A 1 213 ? -8.015 -9.270 17.844 1.00 96.19 213 LYS A C 1
ATOM 1707 O O . LYS A 1 213 ? -8.909 -9.749 18.533 1.00 96.19 213 LYS A O 1
ATOM 1712 N N . ALA A 1 214 ? -7.289 -8.224 18.240 1.00 97.06 214 ALA A N 1
ATOM 1713 C CA . ALA A 1 214 ? -7.516 -7.544 19.511 1.00 97.06 214 ALA A CA 1
ATOM 1714 C C . ALA A 1 214 ? -8.903 -6.883 19.563 1.00 97.06 214 ALA A C 1
ATOM 1716 O O . ALA A 1 214 ? -9.593 -6.998 20.574 1.00 97.06 214 ALA A O 1
ATOM 1717 N N . ILE A 1 215 ? -9.336 -6.251 18.466 1.00 96.88 215 ILE A N 1
ATOM 1718 C CA . ILE A 1 215 ? -10.688 -5.690 18.336 1.00 96.88 215 ILE A CA 1
ATOM 1719 C C . ILE A 1 215 ? -11.747 -6.793 18.436 1.00 96.88 215 ILE A C 1
ATOM 1721 O O . ILE A 1 215 ? -12.707 -6.631 19.184 1.00 96.88 215 ILE A O 1
ATOM 1725 N N . ALA A 1 216 ? -11.567 -7.919 17.741 1.00 96.12 216 ALA A N 1
ATOM 1726 C CA . ALA A 1 216 ? -12.497 -9.045 17.802 1.00 96.12 216 ALA A CA 1
ATOM 1727 C C . ALA A 1 216 ? -12.624 -9.604 19.231 1.00 96.12 216 ALA A C 1
ATOM 1729 O O . ALA A 1 216 ? -13.734 -9.759 19.731 1.00 96.12 216 ALA A O 1
ATOM 1730 N N . ALA A 1 217 ? -11.500 -9.807 19.924 1.00 96.94 217 ALA A N 1
ATOM 1731 C CA . ALA A 1 217 ? -11.496 -10.259 21.315 1.00 96.94 217 ALA A CA 1
ATOM 1732 C C . ALA A 1 217 ? -12.142 -9.238 22.273 1.00 96.94 217 ALA A C 1
ATOM 1734 O O . ALA A 1 217 ? -12.819 -9.616 23.228 1.00 96.94 217 ALA A O 1
ATOM 1735 N N . ALA A 1 218 ? -11.946 -7.937 22.037 1.00 96.25 218 ALA A N 1
ATOM 1736 C CA . ALA A 1 218 ? -12.598 -6.889 22.817 1.00 96.25 218 ALA A CA 1
ATOM 1737 C C . ALA A 1 218 ? -14.116 -6.854 22.576 1.00 96.25 218 ALA A C 1
ATOM 1739 O O . ALA A 1 218 ? -14.873 -6.686 23.529 1.00 96.25 218 ALA A O 1
ATOM 1740 N N . ALA A 1 219 ? -14.560 -7.050 21.332 1.00 96.81 219 ALA A N 1
ATOM 1741 C CA . ALA A 1 219 ? -15.974 -7.130 20.981 1.00 96.81 219 ALA A CA 1
ATOM 1742 C C . ALA A 1 219 ? -16.651 -8.360 21.607 1.00 96.81 219 ALA A C 1
ATOM 1744 O O . ALA A 1 219 ? -17.761 -8.246 22.116 1.00 96.81 219 ALA A O 1
ATOM 1745 N N . GLU A 1 220 ? -15.968 -9.506 21.639 1.00 96.31 220 GLU A N 1
ATOM 1746 C CA . GLU A 1 220 ? -16.458 -10.722 22.296 1.00 96.31 220 GLU A CA 1
ATOM 1747 C C . GLU A 1 220 ? -16.631 -10.519 23.809 1.00 96.31 220 GLU A C 1
ATOM 1749 O O . GLU A 1 220 ? -17.697 -10.802 24.352 1.00 96.31 220 GLU A O 1
ATOM 1754 N N . ARG A 1 221 ? -15.636 -9.916 24.479 1.00 95.81 221 ARG A N 1
ATOM 1755 C CA . ARG A 1 221 ? -15.743 -9.534 25.901 1.00 95.81 221 ARG A CA 1
ATOM 1756 C C . ARG A 1 221 ? -16.852 -8.517 26.159 1.00 95.81 221 ARG A C 1
ATOM 1758 O O . ARG A 1 221 ? -17.518 -8.571 27.186 1.00 95.81 221 ARG A O 1
ATOM 1765 N N . LEU A 1 222 ? -17.046 -7.560 25.253 1.00 96.06 222 LEU A N 1
ATOM 1766 C CA . LEU A 1 222 ? -18.139 -6.599 25.370 1.00 96.06 222 LEU A CA 1
ATOM 1767 C C . LEU A 1 222 ? -19.500 -7.297 25.243 1.00 96.06 222 LEU A C 1
ATOM 1769 O O . LEU A 1 222 ? -20.420 -6.958 25.985 1.00 96.06 222 LEU A O 1
ATOM 1773 N N . GLY A 1 223 ? -19.608 -8.281 24.346 1.00 95.50 223 GLY A N 1
ATOM 1774 C CA . GLY A 1 223 ? -20.777 -9.147 24.217 1.00 95.50 223 GLY A CA 1
ATOM 1775 C C . GLY A 1 223 ? -21.083 -9.886 25.518 1.00 95.50 223 GLY A C 1
ATOM 1776 O O . GLY A 1 223 ? -22.176 -9.721 26.054 1.00 95.50 223 GLY A O 1
ATOM 1777 N N . SER A 1 224 ? -20.101 -10.596 26.086 1.00 95.69 224 SER A N 1
ATOM 1778 C CA . SER A 1 224 ? -20.287 -11.326 27.350 1.00 95.69 224 SER A CA 1
ATOM 1779 C C . SER A 1 224 ? -20.662 -10.406 28.513 1.00 95.69 224 SER A C 1
ATOM 1781 O O . SER A 1 224 ? -21.573 -10.709 29.276 1.00 95.69 224 SER A O 1
ATOM 1783 N N . ASN A 1 225 ? -20.011 -9.245 28.626 1.00 95.56 225 ASN A N 1
ATOM 1784 C CA . ASN A 1 225 ? -20.329 -8.274 29.674 1.00 95.56 225 ASN A CA 1
ATOM 1785 C C . ASN A 1 225 ? -21.735 -7.684 29.504 1.00 95.56 225 ASN A C 1
ATOM 1787 O O . ASN A 1 225 ? -22.372 -7.329 30.489 1.00 95.56 225 ASN A O 1
ATOM 1791 N N . SER A 1 226 ? -22.218 -7.551 28.265 1.00 96.44 226 SER A N 1
ATOM 1792 C CA . SER A 1 226 ? -23.577 -7.069 27.996 1.00 96.44 226 SER A CA 1
ATOM 1793 C C . SER A 1 226 ? -24.627 -8.105 28.405 1.00 96.44 226 SER A C 1
ATOM 1795 O O . SER A 1 226 ? -25.661 -7.726 28.949 1.00 96.44 226 SER A O 1
ATOM 1797 N N . GLU A 1 227 ? -24.355 -9.397 28.197 1.00 95.06 227 GLU A N 1
ATOM 1798 C CA . GLU A 1 227 ? -25.206 -10.490 28.689 1.00 95.06 227 GLU A CA 1
ATOM 1799 C C . GLU A 1 227 ? -25.243 -10.523 30.224 1.00 95.06 227 GLU A C 1
ATOM 1801 O O . GLU A 1 227 ? -26.324 -10.549 30.810 1.00 95.06 227 GLU A O 1
ATOM 1806 N N . GLU A 1 228 ? -24.081 -10.435 30.880 1.00 96.06 228 GLU A N 1
ATOM 1807 C CA . GLU A 1 228 ? -23.982 -10.369 32.344 1.00 96.06 228 GLU A CA 1
ATOM 1808 C C . GLU A 1 228 ? -24.713 -9.141 32.906 1.00 96.06 228 GLU A C 1
ATOM 1810 O O . GLU A 1 228 ? -25.486 -9.255 33.856 1.00 96.06 228 GLU A O 1
ATOM 1815 N N . PHE A 1 229 ? -24.538 -7.972 32.283 1.00 95.50 229 PHE A N 1
ATOM 1816 C CA . PHE A 1 229 ? -25.242 -6.752 32.674 1.00 95.50 229 PHE A CA 1
ATOM 1817 C C . PHE A 1 229 ? -26.761 -6.882 32.517 1.00 95.50 229 PHE A C 1
ATOM 1819 O O . PHE A 1 229 ? -27.501 -6.413 33.379 1.00 95.50 229 PHE A O 1
ATOM 1826 N N . SER A 1 230 ? -27.236 -7.529 31.447 1.00 96.50 230 SER A N 1
ATOM 1827 C CA . SER A 1 230 ? -28.667 -7.794 31.256 1.00 96.50 230 SER A CA 1
ATOM 1828 C C . SER A 1 230 ? -29.221 -8.688 32.365 1.00 96.50 230 SER A C 1
ATOM 1830 O O . SER A 1 230 ? -30.280 -8.387 32.911 1.00 96.50 230 SER A O 1
ATOM 1832 N N . ALA A 1 231 ? -28.491 -9.741 32.744 1.00 96.00 231 ALA A N 1
ATOM 1833 C CA . ALA A 1 231 ? -28.883 -10.625 33.840 1.00 96.00 231 ALA A CA 1
ATOM 1834 C C . ALA A 1 231 ? -28.918 -9.887 35.193 1.00 96.00 231 ALA A C 1
ATOM 1836 O O . ALA A 1 231 ? -29.894 -9.996 35.933 1.00 96.00 231 ALA A O 1
ATOM 1837 N N . LEU A 1 232 ? -27.904 -9.066 35.486 1.00 96.50 232 LEU A N 1
ATOM 1838 C CA . LEU A 1 232 ? -27.868 -8.212 36.681 1.00 96.50 232 LEU A CA 1
ATOM 1839 C C . LEU A 1 232 ? -29.016 -7.196 36.711 1.00 96.50 232 LEU A C 1
ATOM 1841 O O . LEU A 1 232 ? -29.570 -6.914 37.773 1.00 96.50 232 LEU A O 1
ATOM 1845 N N . ALA A 1 233 ? -29.387 -6.632 35.560 1.00 95.75 233 ALA A N 1
ATOM 1846 C CA . ALA A 1 233 ? -30.518 -5.717 35.463 1.00 95.75 233 ALA A CA 1
ATOM 1847 C C . ALA A 1 233 ? -31.856 -6.428 35.736 1.00 95.75 233 ALA A C 1
ATOM 1849 O O . ALA A 1 233 ? -32.718 -5.861 36.411 1.00 95.75 233 ALA A O 1
ATOM 1850 N N . GLU A 1 234 ? -32.029 -7.664 35.258 1.00 95.50 234 GLU A N 1
ATOM 1851 C CA . GLU A 1 234 ? -33.199 -8.496 35.573 1.00 95.50 234 GLU A CA 1
ATOM 1852 C C . GLU A 1 234 ? -33.274 -8.834 37.067 1.00 95.50 234 GLU A C 1
ATOM 1854 O O . GLU A 1 234 ? -34.324 -8.643 37.682 1.00 95.50 234 GLU A O 1
ATOM 1859 N N . GLU A 1 235 ? -32.160 -9.251 37.674 1.00 95.88 235 GLU A N 1
ATOM 1860 C CA . GLU A 1 235 ? -32.071 -9.517 39.115 1.00 95.88 235 GLU A CA 1
ATOM 1861 C C . GLU A 1 235 ? -32.378 -8.259 39.940 1.00 95.88 235 GLU A C 1
ATOM 1863 O O . GLU A 1 235 ? -33.172 -8.299 40.881 1.00 95.88 235 GLU A O 1
ATOM 1868 N N . SER A 1 236 ? -31.817 -7.110 39.552 1.00 95.44 236 SER A N 1
ATOM 1869 C CA . SER A 1 236 ? -32.090 -5.843 40.229 1.00 95.44 236 SER A CA 1
ATOM 1870 C C . SER A 1 236 ? -33.562 -5.444 40.126 1.00 95.44 236 SER A C 1
ATOM 1872 O O . SER A 1 236 ? -34.113 -4.941 41.104 1.00 95.44 236 SER A O 1
ATOM 1874 N N . ASN A 1 237 ? -34.210 -5.654 38.976 1.00 95.12 237 ASN A N 1
ATOM 1875 C CA . ASN A 1 237 ? -35.644 -5.403 38.831 1.00 95.12 237 ASN A CA 1
ATOM 1876 C C . ASN A 1 237 ? -36.472 -6.334 39.724 1.00 95.12 237 ASN A C 1
ATOM 1878 O O . ASN A 1 237 ? -37.428 -5.877 40.348 1.00 95.12 237 ASN A O 1
ATOM 1882 N N . ALA A 1 238 ? -36.091 -7.609 39.832 1.00 94.88 238 ALA A N 1
ATOM 1883 C CA . ALA A 1 238 ? -36.744 -8.543 40.744 1.00 94.88 238 ALA A CA 1
ATOM 1884 C C . ALA A 1 238 ? -36.606 -8.096 42.212 1.00 94.88 238 ALA A C 1
ATOM 1886 O O . ALA A 1 238 ? -37.600 -8.071 42.936 1.00 94.88 238 ALA A O 1
ATOM 1887 N N . GLY A 1 239 ? -35.416 -7.650 42.632 1.00 95.50 239 GLY A N 1
ATOM 1888 C CA . GLY A 1 239 ? -35.190 -7.126 43.985 1.00 95.50 239 GLY A CA 1
ATOM 1889 C C . GLY A 1 239 ? -35.959 -5.830 44.283 1.00 95.50 239 GLY A C 1
ATOM 1890 O O . GLY A 1 239 ? -36.418 -5.617 45.409 1.00 95.50 239 GLY A O 1
ATOM 1891 N N . VAL A 1 240 ? -36.157 -4.968 43.278 1.00 95.50 240 VAL A N 1
ATOM 1892 C CA . VAL A 1 240 ? -37.035 -3.789 43.400 1.00 95.50 240 VAL A CA 1
ATOM 1893 C C . VAL A 1 240 ? -38.488 -4.209 43.620 1.00 95.50 240 VAL A C 1
ATOM 1895 O O . VAL A 1 240 ? -39.173 -3.607 44.448 1.00 95.50 240 VAL A O 1
ATOM 1898 N N . GLU A 1 241 ? -38.959 -5.240 42.922 1.00 94.25 241 GLU A N 1
ATOM 1899 C CA . GLU A 1 241 ? -40.333 -5.728 43.066 1.00 94.25 241 GLU A CA 1
ATOM 1900 C C . GLU A 1 241 ? -40.565 -6.411 44.426 1.00 94.25 241 GLU A C 1
ATOM 1902 O O . GLU A 1 241 ? -41.586 -6.174 45.071 1.00 94.25 241 GLU A O 1
ATOM 1907 N N . GLU A 1 242 ? -39.582 -7.160 44.934 1.00 94.62 242 GLU A N 1
ATOM 1908 C CA . GLU A 1 242 ? -39.603 -7.697 46.302 1.00 94.62 242 GLU A CA 1
ATOM 1909 C C . GLU A 1 242 ? -39.613 -6.574 47.353 1.00 94.62 242 GLU A C 1
ATOM 1911 O O . GLU A 1 242 ? -40.398 -6.603 48.303 1.00 94.62 242 GLU A O 1
ATOM 1916 N N . SER A 1 243 ? -38.801 -5.531 47.152 1.00 93.38 243 SER A N 1
ATOM 1917 C CA . SER A 1 243 ? -38.779 -4.362 48.040 1.00 93.38 243 SER A CA 1
ATOM 1918 C C . SER A 1 243 ? -40.123 -3.632 48.059 1.00 93.38 243 SER A C 1
ATOM 1920 O O . SER A 1 243 ? -40.560 -3.187 49.119 1.00 93.38 243 SER A O 1
ATOM 1922 N N . ARG A 1 244 ? -40.803 -3.523 46.909 1.00 93.75 244 ARG A N 1
ATOM 1923 C CA . ARG A 1 244 ? -42.166 -2.974 46.837 1.00 93.75 244 ARG A CA 1
ATOM 1924 C C . ARG A 1 244 ? -43.149 -3.792 47.660 1.00 93.75 244 ARG A C 1
ATOM 1926 O O . ARG A 1 244 ? -43.877 -3.209 48.454 1.00 93.75 244 ARG A O 1
ATOM 1933 N N . ALA A 1 245 ? -43.127 -5.116 47.518 1.00 91.94 245 ALA A N 1
ATOM 1934 C CA . ALA A 1 245 ? -43.985 -5.990 48.311 1.00 91.94 245 ALA A CA 1
ATOM 1935 C C . ALA A 1 245 ? -43.725 -5.829 49.822 1.00 91.94 245 ALA A C 1
ATOM 1937 O O . ALA A 1 245 ? -44.667 -5.761 50.608 1.00 91.94 245 ALA A O 1
ATOM 1938 N N . GLY A 1 246 ? -42.458 -5.694 50.230 1.00 93.19 246 GLY A N 1
ATOM 1939 C CA . GLY A 1 246 ? -42.098 -5.414 51.622 1.00 93.19 246 GLY A CA 1
ATOM 1940 C C . GLY A 1 246 ? -42.593 -4.049 52.119 1.00 93.19 246 GLY A C 1
ATOM 1941 O O . GLY A 1 246 ? -43.054 -3.937 53.253 1.00 93.19 246 GLY A O 1
ATOM 1942 N N . ILE A 1 247 ? -42.537 -3.012 51.278 1.00 94.25 247 ILE A N 1
ATOM 1943 C CA . ILE A 1 247 ? -43.081 -1.684 51.604 1.00 94.25 247 ILE A CA 1
ATOM 1944 C C . ILE A 1 247 ? -44.600 -1.742 51.797 1.00 94.25 247 ILE A C 1
ATOM 1946 O O . ILE A 1 247 ? -45.100 -1.136 52.745 1.00 94.25 247 ILE A O 1
ATOM 1950 N N . ASP A 1 248 ? -45.324 -2.477 50.952 1.00 92.50 248 ASP A N 1
ATOM 1951 C CA . ASP A 1 248 ? -46.775 -2.646 51.094 1.00 92.50 248 ASP A CA 1
ATOM 1952 C C . ASP A 1 248 ? -47.136 -3.351 52.416 1.00 92.50 248 ASP A C 1
ATOM 1954 O O . ASP A 1 248 ? -48.050 -2.909 53.118 1.00 92.50 248 ASP A O 1
ATOM 1958 N N . ASP A 1 249 ? -46.380 -4.381 52.817 1.00 93.19 249 ASP A N 1
ATOM 1959 C CA . ASP A 1 249 ? -46.581 -5.070 54.103 1.00 93.19 249 ASP A CA 1
ATOM 1960 C C . ASP A 1 249 ? -46.312 -4.144 55.303 1.00 93.19 249 ASP A C 1
ATOM 1962 O O . ASP A 1 249 ? -47.122 -4.055 56.231 1.00 93.19 249 ASP A O 1
ATOM 1966 N N . VAL A 1 250 ? -45.222 -3.366 55.255 1.00 93.50 250 VAL A N 1
ATOM 1967 C CA . VAL A 1 250 ? -44.918 -2.346 56.274 1.00 93.50 250 VAL A CA 1
ATOM 1968 C C . VAL A 1 250 ? -46.019 -1.287 56.337 1.00 93.50 250 VAL A C 1
ATOM 1970 O O . VAL A 1 250 ? -46.406 -0.876 57.431 1.00 93.50 250 VAL A O 1
ATOM 1973 N N . SER A 1 251 ? -46.549 -0.852 55.191 1.00 93.88 251 SER A N 1
ATOM 1974 C CA . SER A 1 251 ? -47.655 0.109 55.146 1.00 93.88 251 SER A CA 1
ATOM 1975 C C . SER A 1 251 ? -48.912 -0.458 55.812 1.00 93.88 251 SER A C 1
ATOM 1977 O O . SER A 1 251 ? -49.541 0.231 56.614 1.00 93.88 251 SER A O 1
ATOM 1979 N N . SER A 1 252 ? -49.244 -1.729 55.566 1.00 93.62 252 SER A N 1
ATOM 1980 C CA . SER A 1 252 ? -50.365 -2.399 56.239 1.00 93.62 252 SER A CA 1
ATOM 1981 C C . SER A 1 252 ? -50.139 -2.532 57.750 1.00 93.62 252 SER A C 1
ATOM 1983 O O . SER A 1 252 ? -51.039 -2.269 58.552 1.00 93.62 252 SER A O 1
ATOM 1985 N N . GLN A 1 253 ? -48.922 -2.877 58.179 1.00 94.31 253 GLN A N 1
ATOM 1986 C CA . GLN A 1 253 ? -48.574 -2.914 59.602 1.00 94.31 253 GLN A CA 1
ATOM 1987 C C . GLN A 1 253 ? -48.659 -1.537 60.259 1.00 94.31 253 GLN A C 1
ATOM 1989 O O . GLN A 1 253 ? -49.115 -1.441 61.397 1.00 94.31 253 GLN A O 1
ATOM 1994 N N . MET A 1 254 ? -48.269 -0.474 59.556 1.00 92.75 254 MET A N 1
ATOM 1995 C CA . MET A 1 254 ? -48.410 0.905 60.026 1.00 92.75 254 MET A CA 1
ATOM 1996 C C . MET A 1 254 ? -49.881 1.296 60.220 1.00 92.75 254 MET A C 1
ATOM 1998 O O . MET A 1 254 ? -50.204 1.923 61.228 1.00 92.75 254 MET A O 1
ATOM 2002 N N . GLU A 1 255 ? -50.781 0.899 59.315 1.00 93.81 255 GLU A N 1
ATOM 2003 C CA . GLU A 1 255 ? -52.228 1.107 59.484 1.00 93.81 255 GLU A CA 1
ATOM 2004 C C . GLU A 1 255 ? -52.770 0.361 60.712 1.00 93.81 255 GLU A C 1
ATOM 2006 O O . GLU A 1 255 ? -53.465 0.951 61.543 1.00 93.81 255 GLU A O 1
ATOM 2011 N N . ASN A 1 256 ? -52.390 -0.909 60.881 1.00 93.38 256 ASN A N 1
ATOM 2012 C CA . ASN A 1 256 ? -52.773 -1.703 62.051 1.00 93.38 256 ASN A CA 1
ATOM 2013 C C . ASN A 1 256 ? -52.228 -1.104 63.356 1.00 93.38 256 ASN A C 1
ATOM 2015 O O . ASN A 1 256 ? -52.937 -1.045 64.360 1.00 93.38 256 ASN A O 1
ATOM 2019 N N . LEU A 1 257 ? -50.983 -0.622 63.347 1.00 93.75 257 LEU A N 1
ATOM 2020 C CA . LEU A 1 257 ? -50.367 0.040 64.492 1.00 93.75 257 LEU A CA 1
ATOM 2021 C C . LEU A 1 257 ? -51.086 1.348 64.835 1.00 93.75 257 LEU A C 1
ATOM 2023 O O . LEU A 1 257 ? -51.314 1.622 66.012 1.00 93.75 257 LEU A O 1
ATOM 2027 N N . ALA A 1 258 ? -51.469 2.143 63.834 1.00 94.38 258 ALA A N 1
ATOM 2028 C CA . ALA A 1 258 ? -52.237 3.364 64.049 1.00 94.38 258 ALA A CA 1
ATOM 2029 C C . ALA A 1 258 ? -53.596 3.063 64.704 1.00 94.38 258 ALA A C 1
ATOM 2031 O O . ALA A 1 258 ? -53.964 3.732 65.672 1.00 94.38 258 ALA A O 1
ATOM 2032 N N . ALA A 1 259 ? -54.295 2.022 64.238 1.00 93.19 259 ALA A N 1
ATOM 2033 C CA . ALA A 1 259 ? -55.551 1.566 64.832 1.00 93.19 259 ALA A CA 1
ATOM 2034 C C . ALA A 1 259 ? -55.363 1.082 66.282 1.00 93.19 259 ALA A C 1
ATOM 2036 O O . ALA A 1 259 ? -56.070 1.536 67.181 1.00 93.19 259 ALA A O 1
ATOM 2037 N N . ALA A 1 260 ? -54.356 0.241 66.541 1.00 93.50 260 ALA A N 1
ATOM 2038 C CA . ALA A 1 260 ? -54.028 -0.214 67.893 1.00 93.50 260 ALA A CA 1
ATOM 2039 C C . ALA A 1 260 ? -53.665 0.960 68.819 1.00 93.50 260 ALA A C 1
ATOM 2041 O O 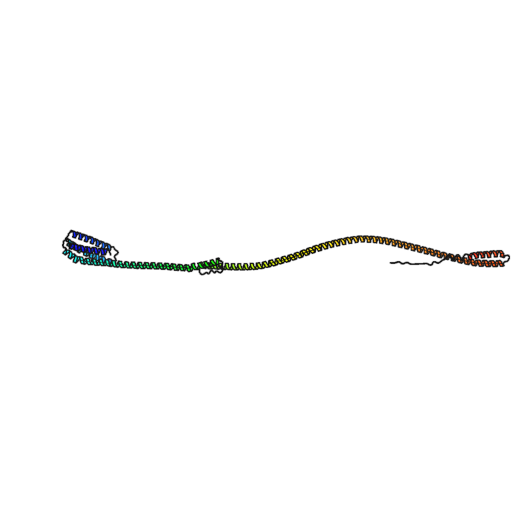. ALA A 1 260 ? -54.053 0.996 69.983 1.00 93.50 260 ALA A O 1
ATOM 2042 N N . SER A 1 261 ? -52.957 1.967 68.302 1.00 93.62 261 SER A N 1
ATOM 2043 C CA . SER A 1 261 ? -52.613 3.162 69.070 1.00 93.62 261 SER A CA 1
ATOM 2044 C C . SER A 1 261 ? -53.844 4.016 69.401 1.00 93.62 261 SER A C 1
ATOM 2046 O O . SER A 1 261 ? -53.892 4.610 70.479 1.00 93.62 261 SER A O 1
ATOM 2048 N N . GLN A 1 262 ? -54.848 4.073 68.518 1.00 93.88 262 GLN A N 1
ATOM 2049 C CA . GLN A 1 262 ? -56.141 4.703 68.815 1.00 93.88 262 GLN A CA 1
ATOM 2050 C C . GLN A 1 262 ? -56.905 3.940 69.905 1.00 93.88 262 GLN A C 1
ATOM 2052 O O . GLN A 1 262 ? -57.442 4.568 70.816 1.00 93.88 262 GLN A O 1
ATOM 2057 N N . GLU A 1 263 ? -56.905 2.607 69.861 1.00 93.56 263 GLU A N 1
ATOM 2058 C CA . GLU A 1 263 ? -57.533 1.759 70.883 1.00 93.56 263 GLU A CA 1
ATOM 2059 C C . GLU A 1 263 ? -56.851 1.899 72.254 1.00 93.56 263 GLU A C 1
ATOM 2061 O O . GLU A 1 263 ? -57.523 2.009 73.284 1.00 93.56 263 GLU A O 1
ATOM 2066 N N . ILE A 1 264 ? -55.517 1.986 72.275 1.00 93.44 264 ILE A N 1
ATOM 2067 C CA . ILE A 1 264 ? -54.749 2.275 73.493 1.00 93.44 264 ILE A CA 1
ATOM 2068 C C . ILE A 1 264 ? -55.141 3.638 74.062 1.00 93.44 264 ILE A C 1
ATOM 2070 O O . ILE A 1 264 ? -55.385 3.735 75.262 1.00 93.44 264 ILE A O 1
ATOM 2074 N N . ASN A 1 265 ? -55.234 4.683 73.233 1.00 93.56 265 ASN A N 1
ATOM 2075 C CA . ASN A 1 265 ? -55.648 6.007 73.705 1.00 93.56 265 ASN A CA 1
ATOM 2076 C C . ASN A 1 265 ? -57.055 5.976 74.317 1.00 93.56 265 ASN A C 1
ATOM 2078 O O . ASN A 1 265 ? -57.245 6.506 75.409 1.00 93.56 265 ASN A O 1
ATOM 2082 N N . ALA A 1 266 ? -58.010 5.296 73.676 1.00 93.44 266 ALA A N 1
ATOM 2083 C CA . ALA A 1 266 ? -59.356 5.122 74.222 1.00 93.44 266 ALA A CA 1
ATOM 2084 C C . ALA A 1 266 ? -59.344 4.364 75.563 1.00 93.44 266 ALA A C 1
ATOM 2086 O O . ALA A 1 266 ? -60.002 4.772 76.518 1.00 93.44 266 ALA A O 1
ATOM 2087 N N . SER A 1 267 ? -58.538 3.305 75.669 1.00 93.50 267 SER A N 1
ATOM 2088 C CA . SER A 1 267 ? -58.369 2.545 76.914 1.00 93.50 267 SER A CA 1
ATOM 2089 C C . SER A 1 267 ? -57.749 3.397 78.027 1.00 93.50 267 SER A C 1
ATOM 2091 O O . SER A 1 267 ? -58.155 3.309 79.184 1.00 93.50 267 SER A O 1
ATOM 2093 N N . VAL A 1 268 ? -56.774 4.249 77.698 1.00 94.00 268 VAL A N 1
ATOM 2094 C CA . VAL A 1 268 ? -56.169 5.194 78.649 1.00 94.00 268 VAL A CA 1
ATOM 2095 C C . VAL A 1 268 ? -57.197 6.222 79.125 1.00 94.00 268 VAL A C 1
ATOM 2097 O O . VAL A 1 268 ? -57.244 6.509 80.322 1.00 94.00 268 VAL A O 1
ATOM 2100 N N . GLU A 1 269 ? -58.041 6.747 78.233 1.00 93.75 269 GLU A N 1
ATOM 2101 C CA . GLU A 1 269 ? -59.143 7.648 78.598 1.00 93.75 269 GLU A CA 1
ATOM 2102 C C . GLU A 1 269 ? -60.164 6.963 79.520 1.00 93.75 269 GLU A C 1
ATOM 2104 O O . GLU A 1 269 ? -60.575 7.547 80.527 1.00 93.75 269 GLU A O 1
ATOM 2109 N N . GLU A 1 270 ? -60.526 5.710 79.237 1.00 93.69 270 GLU A N 1
ATOM 2110 C CA . GLU A 1 270 ? -61.422 4.919 80.085 1.00 93.69 270 GLU A CA 1
ATOM 2111 C C . GLU A 1 270 ? -60.817 4.678 81.476 1.00 93.69 270 GLU A C 1
ATOM 2113 O O . GLU A 1 270 ? -61.479 4.910 82.491 1.00 93.69 270 GLU A O 1
ATOM 2118 N N . VAL A 1 271 ? -59.539 4.291 81.547 1.00 93.62 271 VAL A N 1
ATOM 2119 C CA . VAL A 1 271 ? -58.821 4.111 82.818 1.00 93.62 271 VAL A CA 1
ATOM 2120 C C . VAL A 1 271 ? -58.745 5.424 83.596 1.00 93.62 271 VAL A C 1
ATOM 2122 O O . VAL A 1 271 ? -58.989 5.426 84.803 1.00 93.62 271 VAL A O 1
ATOM 2125 N N . ALA A 1 272 ? -58.447 6.546 82.936 1.00 93.19 272 ALA A N 1
ATOM 2126 C CA . ALA A 1 272 ? -58.410 7.857 83.579 1.00 93.19 272 ALA A CA 1
ATOM 2127 C C . ALA A 1 272 ? -59.786 8.245 84.149 1.00 93.19 272 ALA A C 1
ATOM 2129 O O . ALA A 1 272 ? -59.880 8.677 85.301 1.00 93.19 272 ALA A O 1
ATOM 2130 N N . SER A 1 273 ? -60.858 8.016 83.385 1.00 92.88 273 SER A N 1
ATOM 2131 C CA . SER A 1 273 ? -62.237 8.234 83.833 1.00 92.88 273 SER A CA 1
ATOM 2132 C C . SER A 1 273 ? -62.605 7.337 85.022 1.00 92.88 273 SER A C 1
ATOM 2134 O O . SER A 1 273 ? -63.130 7.809 86.035 1.00 92.88 273 SER A O 1
ATOM 2136 N N . GLY A 1 274 ? -62.256 6.049 84.958 1.00 93.12 274 GLY A N 1
ATOM 2137 C CA . GLY A 1 274 ? -62.478 5.084 86.035 1.00 93.12 274 GLY A CA 1
ATOM 2138 C C . GLY A 1 274 ? -61.700 5.417 87.311 1.00 93.12 274 GLY A C 1
ATOM 2139 O O . GLY A 1 274 ? -62.243 5.302 88.416 1.00 93.12 274 GLY A O 1
ATOM 2140 N N . ALA A 1 275 ? -60.461 5.896 87.175 1.00 91.12 275 ALA A N 1
ATOM 2141 C CA . ALA A 1 275 ? -59.646 6.381 88.283 1.00 91.12 275 ALA A CA 1
ATOM 2142 C C . ALA A 1 275 ? -60.266 7.631 88.927 1.00 91.12 275 ALA A C 1
ATOM 2144 O O . ALA A 1 275 ? -60.361 7.701 90.152 1.00 91.12 275 ALA A O 1
ATOM 2145 N N . GLN A 1 276 ? -60.758 8.580 88.124 1.00 92.81 276 GLN A N 1
ATOM 2146 C CA . GLN A 1 276 ? -61.439 9.777 88.622 1.00 92.81 276 GLN A CA 1
ATOM 2147 C C . GLN A 1 276 ? -62.748 9.434 89.348 1.00 92.81 276 GLN A C 1
ATOM 2149 O O . GLN A 1 276 ? -62.994 9.937 90.445 1.00 92.81 276 GLN A O 1
ATOM 2154 N N . SER A 1 277 ? -63.558 8.529 88.790 1.00 92.75 277 SER A N 1
ATOM 2155 C CA . SER A 1 277 ? -64.783 8.045 89.439 1.00 92.75 277 SER A CA 1
ATOM 2156 C C . SER A 1 277 ? -64.485 7.316 90.752 1.00 92.75 277 SER A C 1
ATOM 2158 O O . SER A 1 277 ? -65.163 7.535 91.756 1.00 92.75 277 SER A O 1
ATOM 2160 N N . SER A 1 278 ? -63.440 6.483 90.773 1.00 91.62 278 SER A N 1
ATOM 2161 C CA . SER A 1 278 ? -62.983 5.806 91.992 1.00 91.62 278 SER A CA 1
ATOM 2162 C C . SER A 1 278 ? -62.536 6.803 93.056 1.00 91.62 278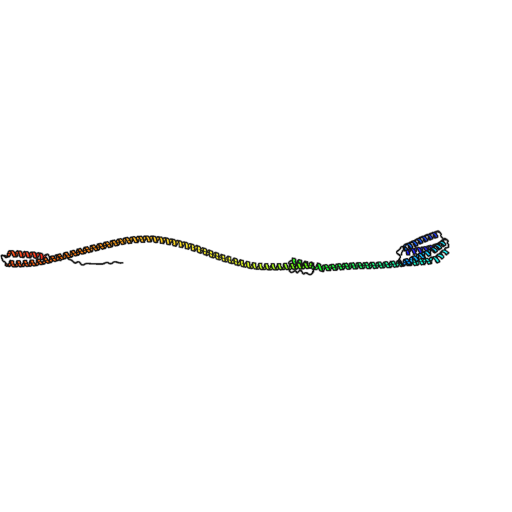 SER A C 1
ATOM 2164 O O . SER A 1 278 ? -62.964 6.685 94.199 1.00 91.62 278 SER A O 1
ATOM 2166 N N . ALA A 1 279 ? -61.747 7.815 92.682 1.00 91.75 279 ALA A N 1
ATOM 2167 C CA . ALA A 1 279 ? -61.316 8.867 93.597 1.00 91.75 279 ALA A CA 1
ATOM 2168 C C . ALA A 1 279 ? -62.513 9.611 94.211 1.00 91.75 279 ALA A C 1
ATOM 2170 O O . ALA A 1 279 ? -62.562 9.779 95.427 1.00 91.75 279 ALA A O 1
ATOM 2171 N N . GLN A 1 280 ? -63.514 9.972 93.399 1.00 91.62 280 GLN A N 1
ATOM 2172 C CA . GLN A 1 280 ? -64.738 10.614 93.883 1.00 91.62 280 GLN A CA 1
ATOM 2173 C C . GLN A 1 280 ? -65.503 9.721 94.873 1.00 91.62 280 GLN A C 1
ATOM 2175 O O . GLN A 1 280 ? -65.852 10.173 95.962 1.00 91.62 280 GLN A O 1
ATOM 2180 N N . LYS A 1 281 ? -65.707 8.439 94.540 1.00 91.50 281 LYS A N 1
ATOM 2181 C CA . LYS A 1 281 ? -66.363 7.477 95.441 1.00 91.50 281 LYS A CA 1
ATOM 2182 C C . LYS A 1 281 ? -65.584 7.271 96.737 1.00 91.50 281 LYS A C 1
ATOM 2184 O O . LYS A 1 281 ? -66.192 7.114 97.789 1.00 91.50 281 LYS A O 1
ATOM 2189 N N . SER A 1 282 ? -64.252 7.271 96.686 1.00 89.81 282 SER A N 1
ATOM 2190 C CA . SER A 1 282 ? -63.418 7.214 97.888 1.00 89.81 282 SER A CA 1
ATOM 2191 C C . SER A 1 282 ? -63.598 8.455 98.765 1.00 89.81 282 SER A C 1
ATOM 2193 O O . SER A 1 282 ? -63.651 8.317 99.984 1.00 89.81 282 SER A O 1
ATOM 2195 N N . THR A 1 283 ? -63.740 9.649 98.179 1.00 91.56 283 THR A N 1
ATOM 2196 C CA . THR A 1 283 ? -64.052 10.878 98.928 1.00 91.56 283 THR A CA 1
ATOM 2197 C C . THR A 1 283 ? -65.445 10.826 99.560 1.00 91.56 283 THR A C 1
ATOM 2199 O O . THR A 1 283 ? -65.580 11.131 100.743 1.00 91.56 283 THR A O 1
ATOM 2202 N N . GLU A 1 284 ? -66.466 10.391 98.817 1.00 90.56 284 GLU A N 1
ATOM 2203 C CA . GLU A 1 284 ? -67.826 10.200 99.351 1.00 90.56 284 GLU A CA 1
ATOM 2204 C C . GLU A 1 284 ? -67.839 9.173 100.492 1.00 90.56 284 GLU A C 1
ATOM 2206 O O . GLU A 1 284 ? -68.404 9.423 101.553 1.00 90.56 284 GLU A O 1
ATOM 2211 N N . MET A 1 285 ? -67.142 8.047 100.321 1.00 90.62 285 MET A N 1
ATOM 2212 C CA . MET A 1 285 ? -67.013 7.020 101.354 1.00 90.62 285 MET A CA 1
ATOM 2213 C C . MET A 1 285 ? -66.310 7.541 102.608 1.00 90.62 285 MET A C 1
ATOM 2215 O O . MET A 1 285 ? -66.737 7.217 103.712 1.00 90.62 285 MET A O 1
ATOM 2219 N N . ALA A 1 286 ? -65.252 8.343 102.465 1.00 89.81 286 ALA A N 1
ATOM 2220 C CA . ALA A 1 286 ? -64.583 8.955 103.611 1.00 89.81 286 ALA A CA 1
ATOM 2221 C C . ALA A 1 286 ? -65.545 9.851 104.410 1.00 89.81 286 ALA A C 1
ATOM 2223 O O . ALA A 1 286 ? -65.564 9.774 105.637 1.00 89.81 286 ALA A O 1
ATOM 2224 N N . SER A 1 287 ? -66.390 10.625 103.719 1.00 90.56 287 SER A N 1
ATOM 2225 C CA . SER A 1 287 ? -67.429 11.446 104.351 1.00 90.56 287 SER A CA 1
ATOM 2226 C C . SER A 1 287 ? -68.493 10.596 105.055 1.00 90.56 287 SER A C 1
ATOM 2228 O O . SER A 1 287 ? -68.880 10.909 106.179 1.00 90.56 287 SER A O 1
ATOM 2230 N N . GLU A 1 288 ? -68.938 9.496 104.445 1.00 90.06 288 GLU A N 1
ATOM 2231 C CA . GLU A 1 288 ? -69.923 8.595 105.058 1.00 90.06 288 GLU A CA 1
ATOM 2232 C C . GLU A 1 288 ? -69.358 7.891 106.302 1.00 90.06 288 GLU A C 1
ATOM 2234 O O . GLU A 1 288 ? -70.040 7.751 107.317 1.00 90.06 288 GLU A O 1
ATOM 2239 N N . VAL A 1 289 ? -68.084 7.486 106.260 1.00 89.56 289 VAL A N 1
ATOM 2240 C CA . VAL A 1 289 ? -67.376 6.921 107.419 1.00 89.56 289 VAL A CA 1
ATOM 2241 C C . VAL A 1 289 ? -67.262 7.949 108.547 1.00 89.56 289 VAL A C 1
ATOM 2243 O O . VAL A 1 289 ? -67.446 7.589 109.710 1.00 89.56 289 VAL A O 1
ATOM 2246 N N . GLU A 1 290 ? -67.006 9.220 108.231 1.00 90.19 290 GLU A N 1
ATOM 2247 C CA . GLU A 1 290 ? -66.991 10.306 109.217 1.00 90.19 290 GLU A CA 1
ATOM 2248 C C . GLU A 1 290 ? -68.369 10.481 109.878 1.00 90.19 290 GLU A C 1
ATOM 2250 O O . GLU A 1 290 ? -68.467 10.480 111.109 1.00 90.19 290 GLU A O 1
ATOM 2255 N N . HIS A 1 291 ? -69.449 10.502 109.087 1.00 89.31 291 HIS A N 1
ATOM 2256 C CA . HIS A 1 291 ? -70.823 10.535 109.600 1.00 89.31 291 HIS A CA 1
ATOM 2257 C C . HIS A 1 291 ? -71.157 9.326 110.482 1.00 89.31 291 HIS A C 1
ATOM 2259 O O . HIS A 1 291 ? -71.715 9.486 111.572 1.00 89.31 291 HIS A O 1
ATOM 2265 N N . ALA A 1 292 ? -70.787 8.118 110.053 1.00 86.69 292 ALA A N 1
ATOM 2266 C CA . ALA A 1 292 ? -70.992 6.899 110.828 1.00 86.69 292 ALA A CA 1
ATOM 2267 C C . ALA A 1 292 ? -70.199 6.916 112.146 1.00 86.69 292 ALA A C 1
ATOM 2269 O O . ALA A 1 292 ? -70.715 6.487 113.179 1.00 86.69 292 ALA A O 1
ATOM 2270 N N . SER A 1 293 ? -68.973 7.448 112.135 1.00 88.25 293 SER A N 1
ATOM 2271 C CA . SER A 1 293 ? -68.156 7.621 113.340 1.00 88.25 293 SER A CA 1
ATOM 2272 C C . SER A 1 293 ? -68.814 8.587 114.328 1.00 88.25 293 SER A C 1
ATOM 2274 O O . SER A 1 293 ? -68.919 8.266 115.512 1.00 88.25 293 SER A O 1
ATOM 2276 N N . MET A 1 294 ? -69.317 9.733 113.853 1.00 88.69 294 MET A N 1
ATOM 2277 C CA . MET A 1 294 ? -70.049 10.695 114.688 1.00 88.69 294 MET A CA 1
ATOM 2278 C C . MET A 1 294 ? -71.312 10.079 115.302 1.00 88.69 294 MET A C 1
ATOM 2280 O O . MET A 1 294 ? -71.536 10.195 116.507 1.00 88.69 294 MET A O 1
ATOM 2284 N N . ALA A 1 295 ? -72.114 9.376 114.495 1.00 86.81 295 ALA A N 1
ATOM 2285 C CA . ALA A 1 295 ? -73.314 8.688 114.967 1.00 86.81 295 ALA A CA 1
ATOM 2286 C C . ALA A 1 295 ? -72.979 7.584 115.987 1.00 86.81 295 ALA A C 1
ATOM 2288 O O . ALA A 1 295 ? -73.693 7.405 116.975 1.00 86.81 295 ALA A O 1
ATOM 2289 N N . GLY A 1 296 ? -71.871 6.865 115.784 1.00 86.38 296 GLY A N 1
ATOM 2290 C CA . GLY A 1 296 ? -71.355 5.881 116.735 1.00 86.38 296 GLY A CA 1
ATOM 2291 C C . GLY A 1 296 ? -70.958 6.507 118.074 1.00 86.38 296 GLY A C 1
ATOM 2292 O O . GLY A 1 296 ? -71.291 5.966 119.130 1.00 86.38 296 GLY A O 1
ATOM 2293 N N . GLU A 1 297 ? -70.301 7.667 118.054 1.00 88.12 297 GLU A N 1
ATOM 2294 C CA . GLU A 1 297 ? -69.915 8.397 119.265 1.00 88.12 297 GLU A CA 1
ATOM 2295 C C . GLU A 1 297 ? -71.137 8.934 120.033 1.00 88.12 297 GLU A C 1
ATOM 2297 O O . GLU A 1 297 ? -71.203 8.842 121.263 1.00 88.12 297 GLU A O 1
ATOM 2302 N N . GLU A 1 298 ? -72.148 9.428 119.319 1.00 86.06 298 GLU A N 1
ATOM 2303 C CA . GLU A 1 298 ? -73.422 9.853 119.904 1.00 86.06 298 GLU A CA 1
ATOM 2304 C C . GLU A 1 298 ? -74.208 8.668 120.488 1.00 86.06 298 GLU A C 1
ATOM 2306 O O . GLU A 1 298 ? -74.698 8.736 121.621 1.00 86.06 298 GLU A O 1
ATOM 2311 N N . GLY A 1 299 ? -74.233 7.535 119.783 1.00 84.94 299 GLY A N 1
ATOM 2312 C CA . GLY A 1 299 ? -74.794 6.281 120.283 1.00 84.94 299 GLY A CA 1
ATOM 2313 C C . GLY A 1 299 ? -74.101 5.799 121.561 1.00 84.94 299 GLY A C 1
ATOM 2314 O O . GLY A 1 299 ? -74.767 5.427 122.528 1.00 84.94 299 GLY A O 1
ATOM 2315 N N . MET A 1 300 ? -72.770 5.879 121.620 1.00 84.88 300 MET A N 1
ATOM 2316 C CA . MET A 1 300 ? -71.999 5.552 122.824 1.00 84.88 300 MET A CA 1
ATOM 2317 C C . MET A 1 300 ? -72.332 6.475 124.004 1.00 84.88 300 MET A C 1
ATOM 2319 O O . MET A 1 300 ? -72.457 6.000 125.137 1.00 84.88 300 MET A O 1
ATOM 2323 N N . LYS A 1 301 ? -72.533 7.780 123.767 1.00 86.62 301 LYS A N 1
ATOM 2324 C CA . LYS A 1 301 ? -73.011 8.713 124.805 1.00 86.62 301 LYS A CA 1
ATOM 2325 C C . LYS A 1 301 ? -74.394 8.314 125.321 1.00 86.62 301 LYS A C 1
ATOM 2327 O O . LYS A 1 301 ? -74.585 8.251 126.536 1.00 86.62 301 LYS A O 1
ATOM 2332 N N . ALA A 1 302 ? -75.323 7.985 124.424 1.00 85.19 302 ALA A N 1
ATOM 2333 C CA . ALA A 1 302 ? -76.663 7.538 124.798 1.00 85.19 302 ALA A CA 1
ATOM 2334 C C . ALA A 1 302 ? -76.627 6.248 125.638 1.00 85.19 302 ALA A C 1
ATOM 2336 O O . ALA A 1 302 ? -77.290 6.166 126.672 1.00 85.19 302 ALA A O 1
ATOM 2337 N N . VAL A 1 303 ? -75.800 5.266 125.259 1.00 84.75 303 VAL A N 1
ATOM 2338 C CA . VAL A 1 303 ? -75.613 4.026 126.033 1.00 84.75 303 VAL A CA 1
ATOM 2339 C C . VAL A 1 303 ? -75.065 4.317 127.432 1.00 84.75 303 VAL A C 1
ATOM 2341 O O . VAL A 1 303 ? -75.604 3.801 128.410 1.00 84.75 303 VAL A O 1
ATOM 2344 N N . ASN A 1 304 ? -74.048 5.173 127.561 1.00 85.56 304 ASN A N 1
ATOM 2345 C CA . ASN A 1 304 ? -73.509 5.560 128.871 1.00 85.56 304 ASN A CA 1
ATOM 2346 C C . ASN A 1 304 ? -74.568 6.223 129.763 1.00 85.56 304 ASN A C 1
ATOM 2348 O O . ASN A 1 304 ? -74.616 5.970 130.970 1.00 85.56 304 ASN A O 1
ATOM 2352 N N . GLN A 1 305 ? -75.452 7.030 129.176 1.00 84.56 305 GLN A N 1
ATOM 2353 C CA . GLN A 1 305 ? -76.557 7.643 129.904 1.00 84.56 305 GLN A CA 1
ATOM 2354 C C . GLN A 1 305 ? -77.567 6.600 130.395 1.00 84.56 305 GLN A C 1
ATOM 2356 O O . GLN A 1 305 ? -77.962 6.641 131.559 1.00 84.56 305 GLN A O 1
ATOM 2361 N N . VAL A 1 306 ? -77.910 5.613 129.560 1.00 83.69 306 VAL A N 1
ATOM 2362 C CA . VAL A 1 306 ? -78.760 4.481 129.963 1.00 83.69 306 VAL A CA 1
ATOM 2363 C C . VAL A 1 306 ? -78.118 3.680 131.099 1.00 83.69 306 VAL A C 1
ATOM 2365 O O . VAL A 1 306 ? -78.796 3.372 132.076 1.00 83.69 306 VAL A O 1
ATOM 2368 N N . VAL A 1 307 ? -76.817 3.377 131.022 1.00 85.56 307 VAL A N 1
ATOM 2369 C CA . VAL A 1 307 ? -76.090 2.665 132.091 1.00 85.56 307 VAL A CA 1
ATOM 2370 C C . VAL A 1 307 ? -76.166 3.430 133.418 1.00 85.56 307 VAL A C 1
ATOM 2372 O O . VAL A 1 307 ? -76.442 2.826 134.455 1.00 85.56 307 VAL A O 1
ATOM 2375 N N . SER A 1 308 ? -75.993 4.755 133.388 1.00 83.38 308 SER A N 1
ATOM 2376 C CA . SER A 1 308 ? -76.126 5.617 134.571 1.00 83.38 308 SER A CA 1
ATOM 2377 C C . SER A 1 308 ? -77.543 5.585 135.159 1.00 83.38 308 SER A C 1
ATOM 2379 O O . SER A 1 308 ? -77.719 5.385 136.362 1.00 83.38 308 SER A O 1
ATOM 2381 N N . SER A 1 309 ? -78.574 5.690 134.313 1.00 81.81 309 SER A N 1
ATOM 2382 C CA . SER A 1 309 ? -79.970 5.590 134.752 1.00 81.81 309 SER A CA 1
ATOM 2383 C C . SER A 1 309 ? -80.298 4.224 135.362 1.00 81.81 309 SER A C 1
ATOM 2385 O O . SER A 1 309 ? -80.961 4.165 136.396 1.00 81.81 309 SER A O 1
ATOM 2387 N N . VAL A 1 310 ? -79.804 3.125 134.781 1.00 82.69 310 VAL A N 1
ATOM 2388 C CA . VAL A 1 310 ? -79.994 1.768 135.325 1.00 82.69 310 VAL A CA 1
ATOM 2389 C C . VAL A 1 310 ? -79.328 1.616 136.698 1.00 82.69 310 VAL A C 1
ATOM 2391 O O . VAL A 1 310 ? -79.921 1.018 137.596 1.00 82.69 310 VAL A O 1
ATOM 2394 N N . ALA A 1 311 ? -78.137 2.188 136.898 1.00 80.25 311 ALA A N 1
ATOM 2395 C CA . ALA A 1 311 ? -77.484 2.207 138.207 1.00 80.25 311 ALA A CA 1
ATOM 2396 C C . ALA A 1 311 ? -78.296 3.003 139.249 1.00 80.25 311 ALA A C 1
ATOM 2398 O O . ALA A 1 311 ? -78.422 2.566 140.395 1.00 80.25 311 ALA A O 1
ATOM 2399 N N . GLY A 1 312 ? -78.906 4.123 138.841 1.00 82.62 312 GLY A N 1
ATOM 2400 C CA . GLY A 1 312 ? -79.829 4.894 139.679 1.00 82.62 312 GLY A CA 1
ATOM 2401 C C . GLY A 1 312 ? -81.044 4.075 140.128 1.00 82.62 312 GLY A C 1
ATOM 2402 O O . GLY A 1 312 ? -81.320 3.987 141.323 1.00 82.62 312 GLY A O 1
ATOM 2403 N N . VAL A 1 313 ? -81.708 3.389 139.192 1.00 80.88 313 VAL A N 1
ATOM 2404 C CA . VAL A 1 313 ? -82.866 2.520 139.483 1.00 80.88 313 VAL A CA 1
ATOM 2405 C C . VAL A 1 313 ? -82.502 1.372 140.433 1.00 80.88 313 VAL A C 1
ATOM 2407 O O . VAL A 1 313 ? -83.285 1.022 141.321 1.00 80.88 313 VAL A O 1
ATOM 2410 N N . ALA A 1 314 ? -81.314 0.780 140.276 1.00 79.06 314 ALA A N 1
ATOM 2411 C CA . ALA A 1 314 ? -80.840 -0.276 141.169 1.00 79.06 314 ALA A CA 1
ATOM 2412 C C . ALA A 1 314 ? -80.664 0.227 142.615 1.00 79.06 314 ALA A C 1
ATOM 2414 O O . ALA A 1 314 ? -81.069 -0.460 143.553 1.00 79.06 314 ALA A O 1
ATOM 2415 N N . SER A 1 315 ? -80.126 1.439 142.787 1.00 81.94 315 SER A N 1
ATOM 2416 C CA . SER A 1 315 ? -79.956 2.087 144.095 1.00 81.94 315 SER A CA 1
ATOM 2417 C C . SER A 1 315 ? -81.299 2.375 144.780 1.00 81.94 315 SER A C 1
ATOM 2419 O O . SER A 1 315 ? -81.499 2.011 145.941 1.00 81.94 315 SER A O 1
ATOM 2421 N N . GLU A 1 316 ? -82.264 2.947 144.051 1.00 79.44 316 GLU A N 1
ATOM 2422 C CA . GLU A 1 316 ? -83.615 3.202 144.580 1.00 79.44 316 GLU A CA 1
ATOM 2423 C C . GLU A 1 316 ? -84.330 1.905 144.986 1.00 79.44 316 GLU A C 1
ATOM 2425 O O . GLU A 1 316 ? -84.981 1.844 146.032 1.00 79.44 316 GLU A O 1
ATOM 2430 N N . SER A 1 317 ? -84.155 0.837 144.203 1.00 75.62 317 SER A N 1
ATOM 2431 C CA . SER A 1 317 ? -84.728 -0.478 144.511 1.00 75.62 317 SER A CA 1
ATOM 2432 C C . SER A 1 317 ? -84.142 -1.093 145.791 1.00 75.62 317 SER A C 1
ATOM 2434 O O . SER A 1 317 ? -84.874 -1.708 146.569 1.00 75.62 317 SER A O 1
ATOM 2436 N N . GLU A 1 318 ? -82.840 -0.922 146.051 1.00 79.56 318 GLU A N 1
ATOM 2437 C CA . GLU A 1 318 ? -82.209 -1.385 147.296 1.00 79.56 318 GLU A CA 1
ATOM 2438 C C . GLU A 1 318 ? -82.737 -0.614 148.517 1.00 79.56 318 GLU A C 1
ATOM 2440 O O . GLU A 1 318 ? -82.999 -1.201 149.574 1.00 79.56 318 GLU A O 1
ATOM 2445 N N . GLN A 1 319 ? -82.937 0.697 148.366 1.00 81.19 319 GLN A N 1
ATOM 2446 C CA . GLN A 1 319 ? -83.479 1.546 149.422 1.00 81.19 319 GLN A CA 1
ATOM 2447 C C . GLN A 1 319 ? -84.915 1.141 149.786 1.00 81.19 319 GLN A C 1
ATOM 2449 O O . GLN A 1 319 ? -85.219 0.948 150.966 1.00 81.19 319 GLN A O 1
ATOM 2454 N N . ALA A 1 320 ? -85.769 0.904 148.785 1.00 76.19 320 ALA A N 1
ATOM 2455 C CA . ALA A 1 320 ? -87.132 0.420 148.998 1.00 76.19 320 ALA A CA 1
ATOM 2456 C C . ALA A 1 320 ? -87.161 -0.932 149.741 1.00 76.19 320 ALA A C 1
ATOM 2458 O O . ALA A 1 320 ? -87.963 -1.136 150.655 1.00 76.19 320 ALA A O 1
ATOM 2459 N N . ALA A 1 321 ? -86.243 -1.852 149.418 1.00 77.50 321 ALA A N 1
ATOM 2460 C CA . ALA A 1 321 ? -86.146 -3.142 150.102 1.00 77.50 321 ALA A CA 1
ATOM 2461 C C . ALA A 1 321 ? -85.785 -3.009 151.598 1.00 77.50 321 ALA A C 1
ATOM 2463 O O . ALA A 1 321 ? -86.278 -3.785 152.426 1.00 77.50 321 ALA A O 1
ATOM 2464 N N . LYS A 1 322 ? -84.958 -2.019 151.973 1.00 78.62 322 LYS A N 1
ATOM 2465 C CA . LYS A 1 322 ? -84.619 -1.734 153.382 1.00 78.62 322 LYS A CA 1
ATOM 2466 C C . LYS A 1 322 ? -85.824 -1.227 154.174 1.00 78.62 322 LYS A C 1
ATOM 2468 O O . LYS A 1 322 ? -86.030 -1.671 155.305 1.00 78.62 322 LYS A O 1
ATOM 2473 N N . GLU A 1 323 ? -86.635 -0.352 153.589 1.00 76.88 323 GLU A N 1
ATOM 2474 C CA . GLU A 1 323 ? -87.836 0.180 154.246 1.00 76.88 323 GLU A CA 1
ATOM 2475 C C . GLU A 1 323 ? -88.892 -0.906 154.486 1.00 76.88 323 GLU A C 1
ATOM 2477 O O . GLU A 1 323 ? -89.418 -1.022 155.595 1.00 76.88 323 GLU A O 1
ATOM 2482 N N . VAL A 1 324 ? -89.123 -1.779 153.498 1.00 78.00 324 VAL A N 1
ATOM 2483 C CA . VAL A 1 324 ? -90.038 -2.927 153.635 1.00 78.00 324 VAL A CA 1
ATOM 2484 C C . VAL A 1 324 ? -89.594 -3.866 154.762 1.00 78.00 324 VAL A C 1
ATOM 2486 O O . VAL A 1 324 ? -90.420 -4.325 155.554 1.00 78.00 324 VAL A O 1
ATOM 2489 N N . LYS A 1 325 ? -88.287 -4.126 154.888 1.00 76.50 325 LYS A N 1
ATOM 2490 C CA . LYS A 1 325 ? -87.743 -4.945 155.981 1.00 76.50 325 LYS A CA 1
ATOM 2491 C C . LYS A 1 325 ? -87.976 -4.296 157.350 1.00 76.50 325 LYS A C 1
ATOM 2493 O O . LYS A 1 325 ? -88.417 -4.976 158.274 1.00 76.50 325 LYS A O 1
ATOM 2498 N N . SER A 1 326 ? -87.743 -2.987 157.463 1.00 77.75 326 SER A N 1
ATOM 2499 C CA . SER A 1 326 ? -87.982 -2.239 158.705 1.00 77.75 326 SER A CA 1
ATOM 2500 C C . SER A 1 326 ? -89.454 -2.278 159.135 1.00 77.75 326 SER A C 1
ATOM 2502 O O . SER A 1 326 ? -89.750 -2.432 160.322 1.00 77.75 326 SER A O 1
ATOM 2504 N N . LEU A 1 327 ? -90.385 -2.213 158.179 1.00 75.94 327 LEU A N 1
ATOM 2505 C CA . LEU A 1 327 ? -91.817 -2.338 158.448 1.00 75.94 327 LEU A CA 1
ATOM 2506 C C . LEU A 1 327 ? -92.185 -3.731 158.996 1.00 75.94 327 LEU A C 1
ATOM 2508 O O . LEU A 1 327 ? -92.954 -3.836 159.954 1.00 75.94 327 LEU A O 1
ATOM 2512 N N . GLY A 1 328 ? -91.597 -4.795 158.439 1.00 74.38 328 GLY A N 1
ATOM 2513 C CA . GLY A 1 328 ? -91.813 -6.173 158.896 1.00 74.38 328 GLY A CA 1
ATOM 2514 C C . GLY A 1 328 ? -91.280 -6.463 160.306 1.00 74.38 328 GLY A C 1
ATOM 2515 O O . GLY A 1 328 ? -91.844 -7.292 161.026 1.00 74.38 328 GLY A O 1
ATOM 2516 N N . ASP A 1 329 ? -90.221 -5.772 160.729 1.00 76.94 329 ASP A N 1
ATOM 2517 C CA . ASP A 1 329 ? -89.679 -5.892 162.087 1.00 76.94 329 ASP A CA 1
ATOM 2518 C C . ASP A 1 329 ? -90.597 -5.215 163.118 1.00 76.94 329 ASP A C 1
ATOM 2520 O O . ASP A 1 329 ? -90.941 -5.829 164.130 1.00 76.94 329 ASP A O 1
ATOM 2524 N N . ARG A 1 330 ? -91.105 -4.013 162.811 1.00 73.31 330 ARG A N 1
ATOM 2525 C CA . ARG A 1 330 ? -92.065 -3.291 163.671 1.00 73.31 330 ARG A CA 1
ATOM 2526 C C . ARG A 1 330 ? -93.378 -4.053 163.861 1.00 73.31 330 ARG A C 1
ATOM 2528 O O . ARG A 1 330 ? -93.929 -4.073 164.959 1.00 73.31 330 ARG A O 1
ATOM 2535 N N . ALA A 1 331 ? -93.870 -4.715 162.814 1.00 72.50 331 ALA A N 1
ATOM 2536 C CA . ALA A 1 331 ? -95.096 -5.512 162.890 1.00 72.50 331 ALA A CA 1
ATOM 2537 C C . ALA A 1 331 ? -94.971 -6.708 163.858 1.00 72.50 331 ALA A C 1
ATOM 2539 O O . ALA A 1 331 ? -95.912 -7.015 164.591 1.00 72.50 331 ALA A O 1
ATOM 2540 N N . ARG A 1 332 ? -93.799 -7.358 163.916 1.00 71.19 332 ARG A N 1
ATOM 2541 C CA . ARG A 1 332 ? -93.540 -8.465 164.857 1.00 71.19 332 ARG A CA 1
ATOM 2542 C C . ARG A 1 332 ? -93.454 -8.003 166.308 1.00 71.19 332 ARG A C 1
ATOM 2544 O O . ARG A 1 332 ? -93.901 -8.717 167.204 1.00 71.19 332 ARG A O 1
ATOM 2551 N N . GLU A 1 333 ? -92.913 -6.812 166.534 1.00 71.25 333 GLU A N 1
ATOM 2552 C CA . GLU A 1 333 ? -92.798 -6.213 167.864 1.00 71.25 333 GLU A CA 1
ATOM 2553 C C . GLU A 1 333 ? -94.178 -5.950 168.491 1.00 71.25 333 GLU A C 1
ATOM 2555 O O . GLU A 1 333 ? -94.420 -6.298 169.649 1.00 71.25 333 GLU A O 1
ATOM 2560 N N . ILE A 1 334 ? -95.127 -5.451 167.689 1.00 70.25 334 ILE A N 1
ATOM 2561 C CA . ILE A 1 334 ? -96.521 -5.239 168.111 1.00 70.25 334 ILE A CA 1
ATOM 2562 C C . ILE A 1 334 ? -97.176 -6.563 168.529 1.00 70.25 334 ILE A C 1
ATOM 2564 O O . ILE A 1 334 ? -97.840 -6.632 169.564 1.00 70.25 334 ILE A O 1
ATOM 2568 N N . GLN A 1 335 ? -96.955 -7.643 167.776 1.00 68.44 335 GLN A N 1
ATOM 2569 C CA . GLN A 1 335 ? -97.559 -8.942 168.081 1.00 68.44 335 GLN A CA 1
ATOM 2570 C C . GLN A 1 335 ? -97.061 -9.543 169.406 1.00 68.44 335 GLN A C 1
ATOM 2572 O O . GLN A 1 335 ? -97.838 -10.164 170.137 1.00 68.44 335 GLN A O 1
ATOM 2577 N N . SER A 1 336 ? -95.792 -9.311 169.754 1.00 67.25 336 SER A N 1
ATOM 2578 C CA . SER A 1 336 ? -95.225 -9.729 171.042 1.00 67.25 336 SER A CA 1
ATOM 2579 C C . SER A 1 336 ? -95.884 -9.011 172.227 1.00 67.25 336 SER A C 1
ATOM 2581 O O . SER A 1 336 ? -96.155 -9.638 173.252 1.00 67.25 336 SER A O 1
ATOM 2583 N N . PHE A 1 337 ? -96.190 -7.718 172.087 1.00 68.06 337 PHE A N 1
ATOM 2584 C CA . PHE A 1 337 ? -96.882 -6.941 173.123 1.00 68.06 337 PHE A CA 1
ATOM 2585 C C . PHE A 1 337 ? -98.318 -7.427 173.354 1.00 68.06 337 PHE A C 1
ATOM 2587 O O . PHE A 1 337 ? -98.735 -7.614 174.497 1.00 68.06 337 PHE A O 1
ATOM 2594 N N . VAL A 1 338 ? -99.062 -7.705 172.280 1.00 65.94 338 VAL A N 1
ATOM 2595 C CA . VAL A 1 338 ? -100.455 -8.181 172.369 1.00 65.94 338 VAL A CA 1
ATOM 2596 C C . VAL A 1 338 ? -100.542 -9.533 173.091 1.00 65.94 338 VAL A C 1
ATOM 2598 O O . VAL A 1 338 ? -101.440 -9.746 173.906 1.00 65.94 338 VAL A O 1
ATOM 2601 N N . SER A 1 339 ? -99.575 -10.431 172.870 1.00 64.38 339 SER A N 1
ATOM 2602 C CA . SER A 1 339 ? -99.532 -11.725 173.564 1.00 64.38 339 SER A CA 1
ATOM 2603 C C . SER A 1 339 ? -99.313 -11.593 175.076 1.00 64.38 339 SER A C 1
ATOM 2605 O O . SER A 1 339 ? -99.847 -12.401 175.835 1.00 64.38 339 SER A O 1
ATOM 2607 N N . GLN A 1 340 ? -98.542 -10.600 175.532 1.00 68.50 340 GLN A N 1
ATOM 2608 C CA . GLN A 1 340 ? -98.343 -10.356 176.966 1.00 68.50 340 GLN A CA 1
ATOM 2609 C C . GLN A 1 340 ? -99.613 -9.823 177.632 1.00 68.50 340 GLN A C 1
ATOM 2611 O O . GLN A 1 340 ? -99.951 -10.251 178.735 1.00 68.50 340 GLN A O 1
ATOM 2616 N N . ILE A 1 341 ? -100.352 -8.945 176.947 1.00 65.06 341 ILE A N 1
ATOM 2617 C CA . ILE A 1 341 ? -101.620 -8.396 177.452 1.00 65.06 341 ILE A CA 1
ATOM 2618 C C . ILE A 1 341 ? -102.653 -9.516 177.651 1.00 65.06 341 ILE A C 1
ATOM 2620 O O . ILE A 1 341 ? -103.325 -9.552 178.683 1.00 65.06 341 ILE A O 1
ATOM 2624 N N . GLY A 1 342 ? -102.718 -10.482 176.725 1.00 66.50 342 GLY A N 1
ATOM 2625 C CA . GLY A 1 342 ? -103.573 -11.667 176.868 1.00 66.50 342 GLY A CA 1
ATOM 2626 C C . GLY A 1 342 ? -103.273 -12.485 178.132 1.00 66.50 342 GLY A C 1
ATOM 2627 O O . GLY A 1 342 ? -104.196 -12.901 178.830 1.00 66.50 342 GLY A O 1
ATOM 2628 N N . GLY A 1 343 ? -101.993 -12.644 178.486 1.00 66.88 343 GLY A N 1
ATOM 2629 C CA . GLY A 1 343 ? -101.586 -13.349 179.707 1.00 66.88 343 GLY A CA 1
ATOM 2630 C C . GLY A 1 343 ? -101.988 -12.632 181.005 1.00 66.88 343 GLY A C 1
ATOM 2631 O O . GLY A 1 343 ? -102.387 -13.281 181.973 1.00 66.88 343 GLY A O 1
ATOM 2632 N N . ILE A 1 344 ? -101.946 -11.294 181.021 1.00 64.75 344 ILE A N 1
ATOM 2633 C CA . ILE A 1 344 ? -102.365 -10.478 182.177 1.00 64.75 344 ILE A CA 1
ATOM 2634 C C . ILE A 1 344 ? -103.886 -10.552 182.374 1.00 64.75 344 ILE A C 1
ATOM 2636 O O . ILE A 1 344 ? -104.371 -10.640 183.508 1.00 64.75 344 ILE A O 1
ATOM 2640 N N . ALA A 1 345 ? -104.649 -10.566 181.278 1.00 63.91 345 ALA A N 1
ATOM 2641 C CA . ALA A 1 345 ? -106.100 -10.708 181.323 1.00 63.91 345 ALA A CA 1
ATOM 2642 C C . ALA A 1 345 ? -106.520 -12.036 181.986 1.00 63.91 345 ALA A C 1
ATOM 2644 O O . ALA A 1 345 ? -107.346 -12.028 182.900 1.00 63.91 345 ALA A O 1
ATOM 2645 N N . ASP A 1 346 ? -105.899 -13.164 181.625 1.00 67.69 346 ASP A N 1
ATOM 2646 C CA . ASP A 1 346 ? -106.236 -14.472 182.209 1.00 67.69 346 ASP A CA 1
ATOM 2647 C C . ASP A 1 346 ? -105.927 -14.561 183.718 1.00 67.69 346 ASP A C 1
ATOM 2649 O O . ASP A 1 346 ? -106.729 -15.106 184.484 1.00 67.69 346 ASP A O 1
ATOM 2653 N N . GLN A 1 347 ? -104.819 -13.971 184.184 1.00 68.44 347 GLN A N 1
ATOM 2654 C CA . GLN A 1 347 ? -104.519 -13.884 185.622 1.00 68.44 347 GLN A CA 1
ATOM 2655 C C . GLN A 1 347 ? -105.545 -13.037 186.380 1.00 68.44 347 GLN A C 1
ATOM 2657 O O . GLN A 1 347 ? -105.972 -13.403 187.479 1.00 68.44 347 GLN A O 1
ATOM 2662 N N . THR A 1 348 ? -105.973 -11.925 185.785 1.00 68.25 348 THR A N 1
ATOM 2663 C CA . THR A 1 348 ? -106.934 -11.008 186.409 1.00 68.25 348 THR A CA 1
ATOM 2664 C C . THR A 1 348 ? -108.325 -11.647 186.513 1.00 68.25 348 THR A C 1
ATOM 2666 O O . THR A 1 348 ? -109.005 -11.479 187.526 1.00 68.25 348 THR A O 1
ATOM 2669 N N . ASN A 1 349 ? -108.718 -12.473 185.533 1.00 70.56 349 ASN A N 1
ATOM 2670 C CA . ASN A 1 349 ? -109.955 -13.263 185.579 1.00 70.56 349 ASN A CA 1
ATOM 2671 C C . ASN A 1 349 ? -109.980 -14.248 186.763 1.00 70.56 349 ASN A C 1
ATOM 2673 O O . ASN A 1 349 ? -111.000 -14.417 187.431 1.00 70.56 349 ASN A O 1
ATOM 2677 N N . LEU A 1 350 ? -108.845 -14.901 187.025 1.00 70.88 350 LEU A N 1
ATOM 2678 C CA . LEU A 1 350 ? -108.691 -15.877 188.107 1.00 70.88 350 LEU A CA 1
ATOM 2679 C C . LEU A 1 350 ? -108.716 -15.220 189.493 1.00 70.88 350 LEU A C 1
ATOM 2681 O O . LEU A 1 350 ? -109.339 -15.748 190.415 1.00 70.88 350 LEU A O 1
ATOM 2685 N N . LEU A 1 351 ? -108.098 -14.045 189.629 1.00 64.62 351 LEU A N 1
ATOM 2686 C CA . LEU A 1 351 ? -108.179 -13.224 190.841 1.00 64.62 351 LEU A CA 1
ATOM 2687 C C . LEU A 1 351 ? -109.615 -12.765 191.120 1.00 64.62 351 LEU A C 1
ATOM 2689 O O . LEU A 1 351 ? -110.081 -12.874 192.255 1.00 64.62 351 LEU A O 1
ATOM 2693 N N . ALA A 1 352 ? -110.330 -12.319 190.084 1.00 67.50 352 ALA A N 1
ATOM 2694 C CA . ALA A 1 352 ? -111.725 -11.901 190.196 1.00 67.50 352 ALA A CA 1
ATOM 2695 C C . ALA A 1 352 ? -112.646 -13.057 190.623 1.00 67.50 352 ALA A C 1
ATOM 2697 O O . ALA A 1 352 ? -113.517 -12.874 191.471 1.00 67.50 352 ALA A O 1
ATOM 2698 N N . LEU A 1 353 ? -112.418 -14.268 190.103 1.00 66.25 353 LEU A N 1
ATOM 2699 C CA . LEU A 1 353 ? -113.182 -15.460 190.479 1.00 66.25 353 LEU A CA 1
ATOM 2700 C C . LEU A 1 353 ? -112.981 -15.835 191.954 1.00 66.25 353 LEU A C 1
ATOM 2702 O O . LEU A 1 353 ? -113.953 -16.101 192.658 1.00 66.25 353 LEU A O 1
ATOM 2706 N N . ASN A 1 354 ? -111.736 -15.813 192.433 1.00 64.12 354 ASN A N 1
ATOM 2707 C CA . ASN A 1 354 ? -111.440 -16.101 193.836 1.00 64.12 354 ASN A CA 1
ATOM 2708 C C . ASN A 1 354 ? -112.043 -15.043 194.774 1.00 64.12 354 ASN A C 1
ATOM 2710 O O . ASN A 1 354 ? -112.570 -15.390 195.829 1.00 64.12 354 ASN A O 1
ATOM 2714 N N . ALA A 1 355 ? -112.043 -13.768 194.371 1.00 65.50 355 ALA A N 1
ATOM 2715 C CA . ALA A 1 355 ? -112.684 -12.697 195.133 1.00 65.50 355 ALA A CA 1
ATOM 2716 C C . ALA A 1 355 ? -114.219 -12.847 195.191 1.00 65.50 355 ALA A C 1
ATOM 2718 O O . ALA A 1 355 ? -114.816 -12.616 196.243 1.00 65.50 355 ALA A O 1
ATOM 2719 N N . ALA A 1 356 ? -114.857 -13.282 194.097 1.00 66.50 356 ALA A N 1
ATOM 2720 C CA . ALA A 1 356 ? -116.297 -13.548 194.053 1.00 66.50 356 ALA A CA 1
ATOM 2721 C C . ALA A 1 356 ? -116.704 -14.718 194.971 1.00 66.50 356 ALA A C 1
ATOM 2723 O O . ALA A 1 356 ? -117.749 -14.663 195.623 1.00 66.50 356 ALA A O 1
ATOM 2724 N N . ILE A 1 357 ? -115.859 -15.752 195.063 1.00 62.50 357 ILE A N 1
ATOM 2725 C CA . ILE A 1 357 ? -116.071 -16.910 195.945 1.00 62.50 357 ILE A CA 1
ATOM 2726 C C . ILE A 1 357 ? -115.970 -16.502 197.421 1.00 62.50 357 ILE A C 1
ATOM 2728 O O . ILE A 1 357 ? -116.847 -16.849 198.215 1.00 62.50 357 ILE A O 1
ATOM 2732 N N . GLU A 1 358 ? -114.954 -15.723 197.798 1.00 67.44 358 GLU A N 1
ATOM 2733 C CA . GLU A 1 358 ? -114.758 -15.352 199.205 1.00 67.44 358 GLU A CA 1
ATOM 2734 C C . GLU A 1 358 ? -115.792 -14.321 199.689 1.00 67.44 358 GLU A C 1
ATOM 2736 O O . GLU A 1 358 ? -116.211 -14.349 200.848 1.00 67.44 358 GLU A O 1
ATOM 2741 N N . ALA A 1 359 ? -116.312 -13.484 198.783 1.00 63.09 359 ALA A N 1
ATOM 2742 C CA . ALA A 1 359 ? -117.433 -12.591 199.066 1.00 63.09 359 ALA A CA 1
ATOM 2743 C C . ALA A 1 359 ? -118.738 -13.349 199.387 1.00 63.09 359 ALA A C 1
ATOM 2745 O O . ALA A 1 359 ? -119.496 -12.917 200.257 1.00 63.09 359 ALA A O 1
ATOM 2746 N N . ALA A 1 360 ? -118.982 -14.504 198.755 1.00 61.03 360 ALA A N 1
ATOM 2747 C CA . ALA A 1 360 ? -120.128 -15.368 199.062 1.00 61.03 360 ALA A CA 1
ATOM 2748 C C . ALA A 1 360 ? -120.009 -16.041 200.444 1.00 61.03 360 ALA A C 1
ATOM 2750 O O . ALA A 1 360 ? -121.015 -16.381 201.069 1.00 61.03 360 ALA A O 1
ATOM 2751 N N . ARG A 1 361 ? -118.778 -16.197 200.944 1.00 59.72 361 ARG A N 1
ATOM 2752 C CA . ARG A 1 361 ? -118.467 -16.826 202.235 1.00 59.72 361 ARG A CA 1
ATOM 2753 C C . ARG A 1 361 ? -118.664 -15.888 203.431 1.00 59.72 361 ARG A C 1
ATOM 2755 O O . ARG A 1 361 ? -118.935 -16.361 204.530 1.00 59.72 361 ARG A O 1
ATOM 2762 N N . ALA A 1 362 ? -118.573 -14.574 203.214 1.00 65.31 362 ALA A N 1
ATOM 2763 C CA . ALA A 1 362 ? -118.722 -13.542 204.245 1.00 65.31 362 ALA A CA 1
ATOM 2764 C C . ALA A 1 362 ? -120.186 -13.167 204.579 1.00 65.31 362 ALA A C 1
ATOM 2766 O O . ALA A 1 362 ? -120.421 -12.293 205.417 1.00 65.31 362 ALA A O 1
ATOM 2767 N N . GLY A 1 363 ? -121.181 -13.815 203.960 1.00 64.56 363 GLY A N 1
ATOM 2768 C CA . GLY A 1 363 ? -122.600 -13.572 204.245 1.00 64.56 363 GLY A CA 1
ATOM 2769 C C . GLY A 1 363 ? -123.001 -12.099 204.071 1.00 64.56 363 GLY A C 1
ATOM 2770 O O . GLY A 1 363 ? -122.520 -11.424 203.163 1.00 64.56 363 GLY A O 1
ATOM 2771 N N . GLU A 1 364 ? -123.862 -11.576 204.950 1.00 60.56 364 GLU A N 1
ATOM 2772 C CA . GLU A 1 364 ? -124.381 -10.194 204.874 1.00 60.56 364 GLU A CA 1
ATOM 2773 C C . GLU A 1 364 ? -123.280 -9.107 204.844 1.00 60.56 364 GLU A C 1
ATOM 2775 O O . GLU A 1 364 ? -123.499 -8.042 204.269 1.00 60.56 364 GLU A O 1
ATOM 2780 N N . ALA A 1 365 ? -122.070 -9.382 205.351 1.00 53.75 365 ALA A N 1
ATOM 2781 C CA . ALA A 1 365 ? -120.936 -8.452 205.288 1.00 53.75 365 ALA A CA 1
ATOM 2782 C C . ALA A 1 365 ? -120.223 -8.416 203.912 1.00 53.75 365 ALA A C 1
ATOM 2784 O O . ALA A 1 365 ? -119.485 -7.475 203.626 1.00 53.75 365 ALA A O 1
ATOM 2785 N N . GLY A 1 366 ? -120.437 -9.414 203.041 1.00 58.31 366 GLY A N 1
ATOM 2786 C CA . GLY A 1 366 ? -119.712 -9.604 201.772 1.00 58.31 366 GLY A CA 1
ATOM 2787 C C . GLY A 1 366 ? -120.379 -9.030 200.517 1.00 58.31 366 GLY A C 1
ATOM 2788 O O . GLY A 1 366 ? -119.792 -9.050 199.433 1.00 58.31 366 GLY A O 1
ATOM 2789 N N . ARG A 1 367 ? -121.596 -8.485 200.631 1.00 61.69 367 ARG A N 1
ATOM 2790 C CA . ARG A 1 367 ? -122.429 -8.084 199.481 1.00 61.69 367 ARG A CA 1
ATOM 2791 C C . ARG A 1 367 ? -121.808 -6.966 198.629 1.00 61.69 367 ARG A C 1
ATOM 2793 O O . ARG A 1 367 ? -121.983 -6.961 197.416 1.00 61.69 367 ARG A O 1
ATOM 2800 N N . GLY A 1 368 ? -121.039 -6.064 199.248 1.00 62.09 368 GLY A N 1
ATOM 2801 C CA . GLY A 1 368 ? -120.288 -5.019 198.540 1.00 62.09 368 GLY A CA 1
ATOM 2802 C C . GLY A 1 368 ? -119.085 -5.549 197.747 1.00 62.09 368 GLY A C 1
ATOM 2803 O O . GLY A 1 368 ? -118.779 -5.024 196.682 1.00 62.09 368 GLY A O 1
ATOM 2804 N N . PHE A 1 369 ? -118.442 -6.625 198.213 1.00 59.56 369 PHE A N 1
ATOM 2805 C CA . PHE A 1 369 ? -117.278 -7.227 197.548 1.00 59.56 369 PHE A CA 1
ATOM 2806 C C . PHE A 1 369 ? -117.663 -8.113 196.354 1.00 59.56 369 PHE A C 1
ATOM 2808 O O . PHE A 1 369 ? -116.948 -8.129 195.353 1.00 59.56 369 PHE A O 1
ATOM 2815 N N . ALA A 1 370 ? -118.812 -8.793 196.411 1.00 61.25 370 ALA A N 1
ATOM 2816 C CA . ALA A 1 370 ? -119.298 -9.631 195.311 1.00 61.25 370 ALA A CA 1
ATOM 2817 C C . ALA A 1 370 ? -119.595 -8.816 194.038 1.00 61.25 370 ALA A C 1
ATOM 2819 O O . ALA A 1 370 ? -119.280 -9.252 192.934 1.00 61.25 370 ALA A O 1
ATOM 2820 N N . VAL A 1 371 ? -120.139 -7.603 194.196 1.00 64.56 371 VAL A N 1
ATOM 2821 C CA . VAL A 1 371 ? -120.466 -6.713 193.068 1.00 64.56 371 VAL A CA 1
ATOM 2822 C C . VAL A 1 371 ? -119.201 -6.211 192.363 1.00 64.56 371 VAL A C 1
ATOM 2824 O O . VAL A 1 371 ? -119.178 -6.123 191.140 1.00 64.56 371 VAL A O 1
ATOM 2827 N N . VAL A 1 372 ? -118.122 -5.941 193.103 1.00 63.28 372 VAL A N 1
ATOM 2828 C CA . VAL A 1 372 ? -116.846 -5.507 192.508 1.00 63.28 372 VAL A CA 1
ATOM 2829 C C . VAL A 1 372 ? -116.161 -6.659 191.767 1.00 63.28 372 VAL A C 1
ATOM 2831 O O . VAL A 1 372 ? -115.640 -6.461 190.672 1.00 63.28 372 VAL A O 1
ATOM 2834 N N . ALA A 1 373 ? -116.193 -7.873 192.319 1.00 66.81 373 ALA A N 1
ATOM 2835 C CA . ALA A 1 373 ? -115.580 -9.040 191.689 1.00 66.81 373 ALA A CA 1
ATOM 2836 C C . ALA A 1 373 ? -116.252 -9.424 190.353 1.00 66.81 373 ALA A C 1
ATOM 2838 O O . ALA A 1 373 ? -115.556 -9.743 189.386 1.00 66.81 373 ALA A O 1
ATOM 2839 N N . ASP A 1 374 ? -117.583 -9.329 190.264 1.00 67.62 374 ASP A N 1
ATOM 2840 C CA . ASP A 1 374 ? -118.309 -9.574 189.010 1.00 67.62 374 ASP A CA 1
ATOM 2841 C C . ASP A 1 374 ? -118.042 -8.493 187.948 1.00 67.62 374 ASP A C 1
ATOM 2843 O O . ASP A 1 374 ? -117.963 -8.801 186.753 1.00 67.62 374 ASP A O 1
ATOM 2847 N N . GLU A 1 375 ? -117.825 -7.242 188.364 1.00 70.62 375 GLU A N 1
ATOM 2848 C CA . GLU A 1 375 ? -117.510 -6.145 187.442 1.00 70.62 375 GLU A CA 1
ATOM 2849 C C . GLU A 1 375 ? -116.082 -6.259 186.876 1.00 70.62 375 GLU A C 1
ATOM 2851 O O . GLU A 1 375 ? -115.869 -6.063 185.677 1.00 70.62 375 GLU A O 1
ATOM 2856 N N . VAL A 1 376 ? -115.112 -6.706 187.688 1.00 66.25 376 VAL A N 1
ATOM 2857 C CA . VAL A 1 376 ? -113.753 -7.035 187.210 1.00 66.25 376 VAL A CA 1
ATOM 2858 C C . VAL A 1 376 ? -113.794 -8.199 186.213 1.00 66.25 376 VAL A C 1
ATOM 2860 O O . VAL A 1 376 ? -113.097 -8.172 185.197 1.00 66.25 376 VAL A O 1
ATOM 2863 N N . ARG A 1 377 ? -114.654 -9.200 186.433 1.00 67.56 377 ARG A N 1
ATOM 2864 C CA . ARG A 1 377 ? -114.801 -10.341 185.516 1.00 67.56 377 ARG A CA 1
ATOM 2865 C C . ARG A 1 377 ? -115.378 -9.933 184.158 1.00 67.56 377 ARG A C 1
ATOM 2867 O O . ARG A 1 377 ? -114.903 -10.405 183.123 1.00 67.56 377 ARG A O 1
ATOM 2874 N N . LYS A 1 378 ? -116.370 -9.034 184.139 1.00 63.41 378 LYS A N 1
ATOM 2875 C CA . LYS A 1 378 ? -116.914 -8.471 182.889 1.00 63.41 378 LYS A CA 1
ATOM 2876 C C . LYS A 1 378 ? -115.874 -7.665 182.118 1.00 63.41 378 LYS A C 1
ATOM 2878 O O . LYS A 1 378 ? -115.782 -7.825 180.902 1.00 63.41 378 LYS A O 1
ATOM 2883 N N . LEU A 1 379 ? -115.069 -6.856 182.809 1.00 64.50 379 LEU A N 1
ATOM 2884 C CA . LEU A 1 379 ? -114.025 -6.049 182.176 1.00 64.50 379 LEU A CA 1
ATOM 2885 C C . LEU A 1 379 ? -112.972 -6.928 181.483 1.00 64.50 379 LEU A C 1
ATOM 2887 O O . LEU A 1 379 ? -112.574 -6.658 180.355 1.00 64.50 379 LEU A O 1
ATOM 2891 N N . VAL A 1 380 ? -112.580 -8.037 182.110 1.00 65.69 380 VAL A N 1
ATOM 2892 C CA . VAL A 1 380 ? -111.650 -9.005 181.510 1.00 65.69 380 VAL A CA 1
ATOM 2893 C C . VAL A 1 380 ? -112.279 -9.768 180.337 1.00 65.69 380 VAL A C 1
ATOM 2895 O O . VAL A 1 380 ? -111.609 -10.045 179.340 1.00 65.69 380 VAL A O 1
ATOM 2898 N N . GLY A 1 381 ? -113.582 -10.058 180.408 1.00 59.38 381 GLY A N 1
ATOM 2899 C CA . GLY A 1 381 ? -114.341 -10.600 179.279 1.00 59.38 381 GLY A CA 1
ATOM 2900 C C . GLY A 1 381 ? -114.273 -9.707 178.035 1.00 59.38 381 GLY A C 1
ATOM 2901 O O . GLY A 1 381 ? -114.147 -10.228 176.927 1.00 59.38 381 GLY A O 1
ATOM 2902 N N . TYR A 1 382 ? -114.264 -8.383 178.219 1.00 59.53 382 TYR A N 1
ATOM 2903 C CA . TYR A 1 382 ? -114.107 -7.414 177.130 1.00 59.53 382 TYR A CA 1
ATOM 2904 C C . TYR A 1 382 ? -112.746 -7.560 176.422 1.00 59.53 382 TYR A C 1
ATOM 2906 O O . TYR A 1 382 ? -112.693 -7.662 175.199 1.00 59.53 382 TYR A O 1
ATOM 2914 N N . PHE A 1 383 ? -111.651 -7.699 177.178 1.00 61.22 383 PHE A N 1
ATOM 2915 C CA . PHE A 1 383 ? -110.311 -7.919 176.609 1.00 61.22 383 PHE A CA 1
ATOM 2916 C C . PHE A 1 383 ? -110.172 -9.254 175.852 1.00 61.22 383 PHE A C 1
ATOM 2918 O O . PHE A 1 383 ? -109.386 -9.350 174.911 1.00 61.22 383 PHE A O 1
ATOM 2925 N N . ARG A 1 384 ? -110.927 -10.298 176.225 1.00 56.72 384 ARG A N 1
ATOM 2926 C CA . ARG A 1 384 ? -110.864 -11.610 175.551 1.00 56.72 384 ARG A CA 1
ATOM 2927 C C . ARG A 1 384 ? -111.549 -11.640 174.188 1.00 56.72 384 ARG A C 1
ATOM 2929 O O . ARG A 1 384 ? -111.087 -12.372 173.315 1.00 56.72 384 ARG A O 1
ATOM 2936 N N . PHE A 1 385 ? -112.656 -10.918 174.023 1.00 52.84 385 PHE A N 1
ATOM 2937 C CA . PHE A 1 385 ? -113.469 -11.019 172.808 1.00 52.84 385 PHE A CA 1
ATOM 2938 C C . PHE A 1 385 ? -113.012 -10.091 171.677 1.00 52.84 385 PHE A C 1
ATOM 2940 O O . PHE A 1 385 ? -113.182 -10.468 170.523 1.00 52.84 385 PHE A O 1
ATOM 2947 N N . ASP A 1 386 ? -112.366 -8.959 171.969 1.00 50.16 386 ASP A N 1
ATOM 2948 C CA . ASP A 1 386 ? -111.980 -7.997 170.921 1.00 50.16 386 ASP A CA 1
ATOM 2949 C C . ASP A 1 386 ? -110.632 -8.340 170.243 1.00 50.16 386 ASP A C 1
ATOM 2951 O O . ASP A 1 386 ? -110.430 -8.153 169.045 1.00 50.16 386 ASP A O 1
ATOM 2955 N N . HIS A 1 387 ? -109.695 -8.963 170.968 1.00 52.19 387 HIS A N 1
ATOM 2956 C CA . HIS A 1 387 ? -108.338 -9.198 170.449 1.00 52.19 387 HIS A CA 1
ATOM 2957 C C . HIS A 1 387 ? -108.161 -10.470 169.598 1.00 52.19 387 HIS A C 1
ATOM 2959 O O . HIS A 1 387 ? -107.143 -10.616 168.914 1.00 52.19 387 HIS A O 1
ATOM 2965 N N . GLY A 1 388 ? -109.127 -11.394 169.612 1.00 47.72 388 GLY A N 1
ATOM 2966 C CA . GLY A 1 388 ? -109.015 -12.690 168.931 1.00 47.72 388 GLY A CA 1
ATOM 2967 C C . GLY A 1 388 ? -109.326 -12.673 167.430 1.00 47.72 388 GLY A C 1
ATOM 2968 O O . GLY A 1 388 ? -108.871 -13.566 166.710 1.00 47.72 388 GLY A O 1
ATOM 2969 N N . THR A 1 389 ? -110.089 -11.687 166.949 1.00 46.91 389 THR A N 1
ATOM 2970 C CA . THR A 1 389 ? -110.678 -11.717 165.598 1.00 46.91 389 THR A CA 1
ATOM 2971 C C . THR A 1 389 ? -110.143 -10.663 164.633 1.00 46.91 389 THR A C 1
ATOM 2973 O O . THR A 1 389 ? -110.046 -10.967 163.447 1.00 46.91 389 THR A O 1
ATOM 2976 N N . GLU A 1 390 ? -109.702 -9.485 165.084 1.00 46.66 390 GLU A N 1
ATOM 2977 C CA . GLU A 1 390 ? -109.216 -8.447 164.152 1.00 46.66 390 GLU A CA 1
ATOM 2978 C C . GLU A 1 390 ? -107.742 -8.613 163.738 1.00 46.66 390 GLU A C 1
ATOM 2980 O O . GLU A 1 390 ? -107.368 -8.309 162.606 1.00 46.66 390 GLU A O 1
ATOM 2985 N N . THR A 1 391 ? -106.885 -9.182 164.590 1.00 51.22 391 THR A N 1
ATOM 2986 C CA . THR A 1 391 ? -105.434 -9.254 164.314 1.00 51.22 391 THR A CA 1
ATOM 2987 C C . THR A 1 391 ? -105.029 -10.350 163.322 1.00 51.22 391 THR A C 1
ATOM 2989 O O . THR A 1 391 ? -103.969 -10.260 162.706 1.00 51.22 391 THR A O 1
ATOM 2992 N N . LYS A 1 392 ? -105.866 -11.372 163.098 1.00 45.91 392 LYS A N 1
ATOM 2993 C CA . LYS A 1 392 ? -105.567 -12.456 162.141 1.00 45.91 392 LYS A CA 1
ATOM 2994 C C . LYS A 1 392 ? -105.842 -12.096 160.676 1.00 45.91 392 LYS A C 1
ATOM 2996 O O . LYS A 1 392 ? -105.373 -12.815 159.799 1.00 45.91 392 LYS A O 1
ATOM 3001 N N . GLY A 1 393 ? -106.569 -11.011 160.397 1.00 42.09 393 GLY A N 1
ATOM 3002 C CA . GLY A 1 393 ? -106.949 -10.626 159.031 1.00 42.09 393 GLY A CA 1
ATOM 3003 C C . GLY A 1 393 ? -105.904 -9.815 158.253 1.00 42.09 393 GLY A C 1
ATOM 3004 O O . GLY A 1 393 ? -105.993 -9.733 157.032 1.00 42.09 393 GLY A O 1
ATOM 3005 N N . LEU A 1 394 ? -104.909 -9.221 158.922 1.00 43.31 394 LEU A N 1
ATOM 3006 C CA . LEU A 1 394 ? -104.045 -8.184 158.332 1.00 43.31 394 LEU A CA 1
ATOM 3007 C C . LEU A 1 394 ? -102.695 -8.674 157.781 1.00 43.31 394 LEU A C 1
ATOM 3009 O O . LEU A 1 394 ? -101.853 -7.851 157.429 1.00 43.31 394 LEU A O 1
ATOM 3013 N N . VAL A 1 395 ? -102.471 -9.986 157.652 1.00 50.22 395 VAL A N 1
ATOM 3014 C CA . VAL A 1 395 ? -101.242 -10.503 157.026 1.00 50.22 395 VAL A CA 1
ATOM 3015 C C . VAL A 1 395 ? -101.553 -11.560 155.968 1.00 50.22 395 VAL A C 1
ATOM 3017 O O . VAL A 1 395 ? -101.786 -12.720 156.311 1.00 50.22 395 VAL A O 1
ATOM 3020 N N . PRO A 1 396 ? -101.431 -11.213 154.674 1.00 47.25 396 PRO A N 1
ATOM 3021 C CA . PRO A 1 396 ? -101.087 -12.185 153.657 1.00 47.25 396 PRO A CA 1
ATOM 3022 C C . PRO A 1 396 ? -99.693 -11.911 153.069 1.00 47.25 396 PRO A C 1
ATOM 3024 O O . PRO A 1 396 ? -99.443 -10.918 152.396 1.00 47.25 396 PRO A O 1
ATOM 3027 N N . VAL A 1 397 ? -98.800 -12.859 153.363 1.00 41.47 397 VAL A N 1
ATOM 3028 C CA . VAL A 1 397 ? -97.938 -13.592 152.419 1.00 41.47 397 VAL A CA 1
ATOM 3029 C C . VAL A 1 397 ? -97.254 -12.769 151.315 1.00 41.47 397 VAL A C 1
ATOM 3031 O O . VAL A 1 397 ? -97.772 -12.586 150.217 1.00 41.47 397 VAL A O 1
ATOM 3034 N N . ALA A 1 398 ? -95.995 -12.415 151.577 1.00 40.34 398 ALA A N 1
ATOM 3035 C CA . ALA A 1 398 ? -94.984 -12.198 150.550 1.00 40.34 398 ALA A CA 1
ATOM 3036 C C . ALA A 1 398 ? -94.634 -13.539 149.872 1.00 40.34 398 ALA A C 1
ATOM 3038 O O . ALA A 1 398 ? -94.176 -14.472 150.531 1.00 40.34 398 ALA A O 1
ATOM 3039 N N . GLY A 1 399 ? -94.828 -13.634 148.556 1.00 33.97 399 GLY A N 1
ATOM 3040 C CA . GLY A 1 399 ? -94.423 -14.783 147.743 1.00 33.97 399 GLY A CA 1
ATOM 3041 C C . GLY A 1 399 ? -94.327 -14.380 146.275 1.00 33.97 399 GLY A C 1
ATOM 3042 O O . GLY A 1 399 ? -95.339 -14.079 145.655 1.00 33.97 399 GLY A O 1
ATOM 3043 N N . GLY A 1 400 ? -93.100 -14.278 145.765 1.00 39.75 400 GLY A N 1
ATOM 3044 C CA . GLY A 1 400 ? -92.773 -13.545 144.545 1.00 39.75 400 GLY A CA 1
ATOM 3045 C C . GLY A 1 400 ? -93.041 -14.237 143.209 1.00 39.75 400 GLY A C 1
ATOM 3046 O O . GLY A 1 400 ? -93.374 -15.414 143.122 1.00 39.75 400 GLY A O 1
ATOM 3047 N N . THR A 1 401 ? -92.775 -13.481 142.145 1.00 31.52 401 THR A N 1
ATOM 3048 C CA . THR A 1 401 ? -92.598 -13.990 140.781 1.00 31.52 401 THR A CA 1
ATOM 3049 C C . THR A 1 401 ? -91.494 -13.210 140.081 1.00 31.52 401 THR A C 1
ATOM 3051 O O . THR A 1 401 ? -91.695 -12.101 139.593 1.00 31.52 401 THR A O 1
ATOM 3054 N N . SER A 1 402 ? -90.314 -13.821 140.021 1.00 37.62 402 SER A N 1
ATOM 3055 C CA . SER A 1 402 ? -89.257 -13.492 139.071 1.00 37.62 402 SER A CA 1
ATOM 3056 C C . SER A 1 402 ? -89.607 -14.113 137.715 1.00 37.62 402 SER A C 1
ATOM 3058 O O . SER A 1 402 ? -89.828 -15.322 137.642 1.00 37.62 402 SER A O 1
ATOM 3060 N N . ARG A 1 403 ? -89.599 -13.338 136.624 1.00 37.81 403 ARG A N 1
ATOM 3061 C CA . ARG A 1 403 ? -89.445 -13.900 135.273 1.00 37.81 403 ARG A CA 1
ATOM 3062 C C . ARG A 1 403 ? -88.520 -13.044 134.417 1.00 37.81 403 ARG A C 1
ATOM 3064 O O . ARG A 1 403 ? -88.815 -11.906 134.078 1.00 37.81 403 ARG A O 1
ATOM 3071 N N . GLN A 1 404 ? -87.392 -13.674 134.103 1.00 39.59 404 GLN A N 1
ATOM 3072 C CA . GLN A 1 404 ? -86.413 -13.325 133.084 1.00 39.59 404 GLN A CA 1
ATOM 3073 C C . GLN A 1 404 ? -87.049 -13.275 131.688 1.00 39.59 404 GLN A C 1
ATOM 3075 O O . GLN A 1 404 ? -87.825 -14.163 131.336 1.00 39.59 404 GLN A O 1
ATOM 3080 N N . ALA A 1 405 ? -86.592 -12.343 130.851 1.00 31.72 405 ALA A N 1
ATOM 3081 C CA . ALA A 1 405 ? -86.579 -12.509 129.401 1.00 31.72 405 ALA A CA 1
ATOM 3082 C C . ALA A 1 405 ? -85.234 -12.006 128.850 1.00 31.72 405 ALA A C 1
ATOM 3084 O O . ALA A 1 405 ? -84.965 -10.809 128.792 1.00 31.72 405 ALA A O 1
ATOM 3085 N N . LYS A 1 406 ? -84.372 -12.973 128.512 1.00 39.91 406 LYS A N 1
ATOM 3086 C CA . LYS A 1 406 ? -83.139 -12.831 127.725 1.00 39.91 406 LYS A CA 1
ATOM 3087 C C . LYS A 1 406 ? -83.490 -12.624 126.246 1.00 39.91 406 LYS A C 1
ATOM 3089 O O . LYS A 1 406 ? -84.509 -13.124 125.778 1.00 39.91 406 LYS A O 1
ATOM 3094 N N . GLY A 1 407 ? -82.609 -11.919 125.538 1.00 35.16 407 GLY A N 1
ATOM 3095 C CA . GLY A 1 407 ? -82.796 -11.462 124.163 1.00 35.16 407 GLY A CA 1
ATOM 3096 C C . GLY A 1 407 ? -82.561 -12.473 123.034 1.00 35.16 407 GLY A C 1
ATOM 3097 O O . GLY A 1 407 ? -82.465 -13.682 123.236 1.00 35.16 407 GLY A O 1
ATOM 3098 N N . LYS A 1 408 ? -82.440 -11.907 121.830 1.00 39.56 408 LYS A N 1
ATOM 3099 C CA . LYS A 1 408 ? -81.894 -12.465 120.581 1.00 39.56 408 LYS A CA 1
ATOM 3100 C C . LYS A 1 408 ? -81.135 -11.299 119.922 1.00 39.56 408 LYS A C 1
ATOM 3102 O O . LYS A 1 408 ? -81.694 -10.209 119.876 1.00 39.56 408 LYS A O 1
ATOM 3107 N N . LYS A 1 409 ? -79.803 -11.361 119.805 1.00 41.75 409 LYS A N 1
ATOM 3108 C CA . LYS A 1 409 ? -79.043 -11.916 118.667 1.00 41.75 409 LYS A CA 1
ATOM 3109 C C . LYS A 1 409 ? -79.527 -11.400 117.324 1.00 41.75 409 LYS A C 1
ATOM 3111 O O . LYS A 1 409 ? -80.680 -11.738 116.983 1.00 41.75 409 LYS A O 1
#

Radius of gyration: 118.52 Å; chains: 1; bounding box: 191×43×309 Å

Sequence (409 aa):
ITLIYDSLVHGRAIQANLYSLMLTTDEKENQALLADIQRRRDTVDSNITAYEKTNLTDFEKERLPKAKEFLMQYRPFVARAQELARENKNAEAYEVFKTQALPIFAKYQAEMRALGEFNRKNAEEVFRENQREAQLALRLILWISVGAVVLAVLLGLFIASRIAGPLNRLRAGVEKFAGGDLTVHFEARTKDEIGRMGISLEEMGEKLRDSMKAIAAAAERLGSNSEEFSALAEESNA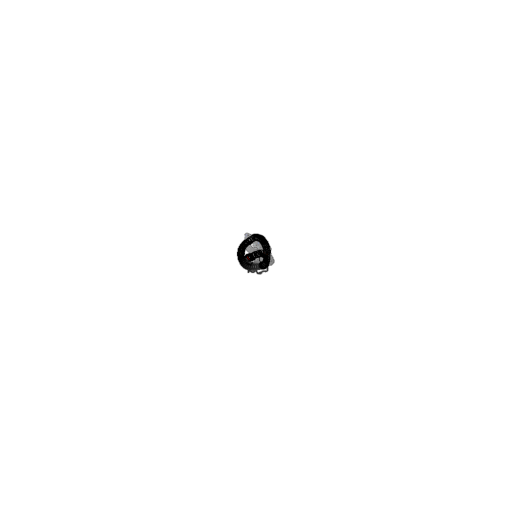GVEESRAGIDDVSSQMENLAAASQEINASVEEVASGAQSSAQKSTEMASEVEHASMAGEEGMKAVNQVVSSVAGVASESEQAAKEVKSLGDRAREIQSFVSQIGGIADQTNLLALNAAIEAARAGEAGRGFAVVADEVRKLVGYFRFDHGTETKGLVPVAGGTSRQAKGKK

Foldseek 3Di:
DCLLVLLVVLLVLLVVLLLVLLVDPDPVSLVVSVVSNVVSVVSSVVSLVVVVPDPDDPLCVVLSVVLVVLVVQLVVLSVVLSVCSVVVVSVVSVCSCVPRRVVSVVSSNVSSVVVVVVVVVVVVVVVVVVVVVVVVVVVVVVVVVVVVVVVVVVVVVVCCVPPVVLVVVVVVLVVVVVVVPLVRAQAQPDPDPSSVVSVVVRVVSVVVVVVVVVVVVVVVVVVVVVVVVVVVVVVVVVVVVVVVVVVVVVVVVVVVVVVVVVVVVVVVVVVVVVVVVVVVVVVVVVVVVVVVVVVVVVVVVVVVVVVVVVVVVVVVVVVVVVVVVVVVVVLVVVVVVLVVVLVVLVVQLVVLVVQLVVLVVVPPVSPVSNVVSVVSNVVSVVSVPPSPPPSVPPDDDDDDDDDDDDDDD

pLDDT: mean 85.28, std 14.92, range [31.52, 97.44]

Secondary structure (DSSP, 8-state):
-HHHHHHHHHHHHHHHHHHHHTT---HHHHHHHHHHHHHHHHHHHHHHHHHHTS---HHHHHHHHHHHHHHHHHHHHHHHHHHHHHTT-HHHHHHHIIIIIHHHHHHHHHHHHHHHHHHHHHHHHHHHHHHHHHHHHHHHHHHHHHHHHHHHHHHHHHHIIIIIHHHHHHHHHHHHHHTT-TT------SSSHHHHHHHHHHHHHHHHHHHHHHHHHHHHHHHHHHHHHHHHHHHHHHHHHHHHHHHHHHHHHHHHHHHHHHHHHHHHHHHHHHHHHHHHHHHHHHHHHHHHHHHHHHHHHHHHHHHHHHHHHHHHHHHHHHHHHHHHHHHHHHHHHHHHHHHHHHHHHHHHHHHHHHHHHTGGGSHHHHHHHHHHHHHHHHHHHHTTTSTTSS---------------